Protein AF-A0AAD7GP78-F1 (afdb_monomer_lite)

Structure (mmCIF, N/CA/C/O backbone):
data_AF-A0AAD7GP78-F1
#
_entry.id   AF-A0AAD7GP78-F1
#
loop_
_atom_site.group_PDB
_atom_site.id
_atom_site.type_symbol
_atom_site.label_atom_id
_atom_site.label_alt_id
_atom_site.label_comp_id
_atom_site.label_asym_id
_atom_site.label_entity_id
_atom_site.label_seq_id
_atom_site.pdbx_PDB_ins_code
_atom_site.Cartn_x
_atom_site.Cartn_y
_atom_site.Cartn_z
_atom_site.occupancy
_atom_site.B_iso_or_equiv
_atom_site.auth_seq_id
_atom_site.auth_comp_id
_atom_site.auth_asym_id
_atom_site.auth_atom_id
_atom_site.pdbx_PDB_model_num
ATOM 1 N N . MET A 1 1 ? 11.294 -52.893 -7.289 1.00 46.97 1 MET A N 1
ATOM 2 C CA . MET A 1 1 ? 11.186 -54.173 -8.021 1.00 46.97 1 MET A CA 1
ATOM 3 C C . MET A 1 1 ? 12.214 -54.157 -9.146 1.00 46.97 1 MET A C 1
ATOM 5 O O . MET A 1 1 ? 12.415 -53.079 -9.697 1.00 46.97 1 MET A O 1
ATOM 9 N N . SER A 1 2 ? 12.898 -55.270 -9.440 1.00 43.28 2 SER A N 1
ATOM 10 C CA . SER A 1 2 ? 13.766 -55.370 -10.628 1.00 43.28 2 SER A CA 1
ATOM 11 C C . SER A 1 2 ? 12.908 -55.539 -11.888 1.00 43.28 2 SER A C 1
ATOM 13 O O . SER A 1 2 ? 11.761 -55.977 -11.803 1.00 43.28 2 SER A O 1
ATOM 15 N N . VAL A 1 3 ? 13.453 -55.175 -13.054 1.00 44.31 3 VAL A N 1
ATOM 16 C CA . VAL A 1 3 ? 12.802 -55.355 -14.370 1.00 44.31 3 VAL A CA 1
ATOM 17 C C . VAL A 1 3 ? 12.350 -56.810 -14.574 1.00 44.31 3 VAL A C 1
ATOM 19 O O . VAL A 1 3 ? 11.295 -57.043 -15.155 1.00 44.31 3 VAL A O 1
ATOM 22 N N . GLU A 1 4 ? 13.086 -57.762 -13.996 1.00 43.16 4 GLU A N 1
ATOM 23 C CA . GLU A 1 4 ? 12.809 -59.204 -14.040 1.00 43.16 4 GLU A CA 1
ATOM 24 C C . GLU A 1 4 ? 11.438 -59.582 -13.442 1.00 43.16 4 GLU A C 1
ATOM 26 O O . GLU A 1 4 ? 10.755 -60.457 -13.969 1.00 43.16 4 GLU A O 1
ATOM 31 N N . TYR A 1 5 ? 10.973 -58.877 -12.404 1.00 46.31 5 TYR A N 1
ATOM 32 C CA . TYR A 1 5 ? 9.680 -59.169 -11.766 1.00 46.31 5 TYR A CA 1
ATOM 33 C C . TYR A 1 5 ? 8.488 -58.634 -12.580 1.00 46.31 5 TYR A C 1
ATOM 35 O O . TYR A 1 5 ? 7.417 -59.233 -12.613 1.00 46.31 5 TYR A O 1
ATOM 43 N N . ILE A 1 6 ? 8.681 -57.511 -13.283 1.00 50.91 6 ILE A N 1
ATOM 44 C CA . ILE A 1 6 ? 7.678 -56.947 -14.202 1.00 50.91 6 ILE A CA 1
ATOM 45 C C . ILE A 1 6 ? 7.580 -57.814 -15.463 1.00 50.91 6 ILE A C 1
ATOM 47 O O . ILE A 1 6 ? 6.481 -58.013 -15.977 1.00 50.91 6 ILE A O 1
ATOM 51 N N . SER A 1 7 ? 8.703 -58.372 -15.935 1.00 46.66 7 SER A N 1
ATOM 52 C CA . SER A 1 7 ? 8.684 -59.324 -17.047 1.00 46.66 7 SER A CA 1
ATOM 53 C C . SER A 1 7 ? 7.956 -60.618 -16.702 1.00 46.66 7 SER A C 1
ATOM 55 O O . SER A 1 7 ? 7.185 -61.082 -17.531 1.00 46.66 7 SER A O 1
ATOM 57 N N . GLU A 1 8 ? 8.128 -61.173 -15.498 1.00 42.75 8 GLU A N 1
ATOM 58 C CA . GLU A 1 8 ? 7.378 -62.370 -15.085 1.00 42.75 8 GLU A CA 1
ATOM 59 C C . GLU A 1 8 ? 5.866 -62.111 -15.009 1.00 42.75 8 GLU A C 1
ATOM 61 O O . GLU A 1 8 ? 5.089 -62.959 -15.441 1.00 42.75 8 GLU A O 1
ATOM 66 N N . TRP A 1 9 ? 5.442 -60.931 -14.537 1.00 48.59 9 TRP A N 1
ATOM 67 C CA . TRP A 1 9 ? 4.023 -60.552 -14.495 1.00 48.59 9 TRP A CA 1
ATOM 68 C C . TRP A 1 9 ? 3.428 -60.322 -15.897 1.00 48.59 9 TRP A C 1
ATOM 70 O O . TRP A 1 9 ? 2.370 -60.859 -16.212 1.00 48.59 9 TRP A O 1
ATOM 80 N N . LEU A 1 10 ? 4.129 -59.592 -16.776 1.00 48.38 10 LEU A N 1
ATOM 81 C CA . LEU A 1 10 ? 3.681 -59.345 -18.156 1.00 48.38 10 LEU A CA 1
ATOM 82 C C . LEU A 1 10 ? 3.620 -60.628 -19.001 1.00 48.38 10 LEU A C 1
ATOM 84 O O . LEU A 1 10 ? 2.720 -60.765 -19.824 1.00 48.38 10 LEU A O 1
ATOM 88 N N . MET A 1 11 ? 4.547 -61.568 -18.786 1.00 44.19 11 MET A N 1
ATOM 89 C CA . MET A 1 11 ? 4.619 -62.837 -19.524 1.00 44.19 11 MET A CA 1
ATOM 90 C C . MET A 1 11 ? 3.499 -63.820 -19.155 1.00 44.19 11 MET A C 1
ATOM 92 O O . MET A 1 11 ? 3.244 -64.751 -19.918 1.00 44.19 11 MET A O 1
ATOM 96 N N . HIS A 1 12 ? 2.850 -63.642 -17.999 1.00 43.88 12 HIS A N 1
ATOM 97 C CA . HIS A 1 12 ? 1.829 -64.570 -17.511 1.00 43.88 12 HIS A CA 1
ATOM 98 C C . HIS A 1 12 ? 0.417 -64.275 -18.052 1.00 43.88 12 HIS A C 1
ATOM 100 O O . HIS A 1 12 ? -0.354 -65.219 -18.218 1.00 43.88 12 HIS A O 1
ATOM 106 N N . ASP A 1 13 ? 0.106 -63.011 -18.378 1.00 42.72 13 ASP A N 1
ATOM 107 C CA . ASP A 1 13 ? -1.254 -62.565 -18.744 1.00 42.72 13 ASP A CA 1
ATOM 108 C C . ASP A 1 13 ? -1.376 -61.916 -20.142 1.00 42.72 13 ASP A C 1
ATOM 110 O O . ASP A 1 13 ? -2.488 -61.734 -20.638 1.00 42.72 13 ASP A O 1
ATOM 114 N N . LEU A 1 14 ? -0.269 -61.581 -20.818 1.00 39.72 14 LEU A N 1
ATOM 115 C CA . LEU A 1 14 ? -0.272 -60.979 -22.158 1.00 39.72 14 LEU A CA 1
ATOM 116 C C . LEU A 1 14 ? 0.652 -61.788 -23.091 1.00 39.72 14 LEU A C 1
ATOM 118 O O . LEU A 1 14 ? 1.780 -62.112 -22.738 1.00 39.72 14 LEU A O 1
ATOM 122 N N . CYS A 1 15 ? 0.161 -62.151 -24.282 1.00 37.16 15 CYS A N 1
ATOM 123 C CA . CYS A 1 15 ? 0.873 -62.921 -25.322 1.00 37.16 15 CYS A CA 1
ATOM 124 C C . CYS A 1 15 ? 2.301 -62.382 -25.650 1.00 37.16 15 CYS A C 1
ATOM 126 O O . CYS A 1 15 ? 2.623 -61.247 -25.303 1.00 37.16 15 CYS A O 1
ATOM 128 N N . PRO A 1 16 ? 3.170 -63.151 -26.352 1.00 42.62 16 PRO A N 1
ATOM 129 C CA . PRO A 1 16 ? 4.626 -63.092 -26.211 1.00 42.62 16 PRO A CA 1
ATOM 130 C C . PRO A 1 16 ? 5.221 -61.850 -26.880 1.00 42.62 16 PRO A C 1
ATOM 132 O O . PRO A 1 16 ? 5.610 -61.872 -28.048 1.00 42.62 16 PRO A O 1
ATOM 135 N N . LEU A 1 17 ? 5.311 -60.754 -26.138 1.00 51.84 17 LEU A N 1
ATOM 136 C CA . LEU A 1 17 ? 6.094 -59.596 -26.540 1.00 51.84 17 LEU A CA 1
ATOM 137 C C . LEU A 1 17 ? 7.485 -59.688 -25.897 1.00 51.84 17 LEU A C 1
ATOM 139 O O . LEU A 1 17 ? 7.614 -59.942 -24.701 1.00 51.84 17 LEU A O 1
ATOM 143 N N . ASP A 1 18 ? 8.536 -59.487 -26.696 1.00 58.31 18 ASP A N 1
ATOM 144 C CA . ASP A 1 18 ? 9.927 -59.540 -26.235 1.00 58.31 18 ASP A CA 1
ATOM 145 C C . ASP A 1 18 ? 10.269 -58.327 -25.354 1.00 58.31 18 ASP A C 1
ATOM 147 O O . ASP A 1 18 ? 10.675 -57.261 -25.822 1.00 58.31 18 ASP A O 1
ATOM 151 N N . VAL A 1 19 ? 10.100 -58.503 -24.046 1.00 57.69 19 VAL A N 1
ATOM 152 C CA . VAL A 1 19 ? 10.358 -57.500 -23.003 1.00 57.69 19 VAL A CA 1
ATOM 153 C C . VAL A 1 19 ? 11.812 -57.013 -22.937 1.00 57.69 19 VAL A C 1
ATOM 155 O O . VAL A 1 19 ? 12.082 -56.030 -22.247 1.00 57.69 19 VAL A O 1
ATOM 158 N N . SER A 1 20 ? 12.750 -57.618 -23.680 1.00 59.41 20 SER A N 1
ATOM 159 C CA . SER A 1 20 ? 14.144 -57.152 -23.756 1.00 59.41 20 SER A CA 1
ATOM 160 C C . SER A 1 20 ? 14.297 -55.746 -24.365 1.00 59.41 20 SER A C 1
ATOM 162 O O . SER A 1 20 ? 15.366 -55.138 -24.278 1.00 59.41 20 SER A O 1
ATOM 164 N N . HIS A 1 21 ? 13.226 -55.195 -24.944 1.00 61.41 21 HIS A N 1
ATOM 165 C CA . HIS A 1 21 ? 13.180 -53.853 -25.529 1.00 61.41 21 HIS A CA 1
ATOM 166 C C . HIS A 1 21 ? 12.404 -52.814 -24.701 1.00 61.41 21 HIS A C 1
ATOM 168 O O . HIS A 1 21 ? 12.173 -51.698 -25.179 1.00 61.41 21 HIS A O 1
ATOM 174 N N . LEU A 1 22 ? 12.023 -53.153 -23.466 1.00 58.75 22 LEU A N 1
ATOM 175 C CA . LEU A 1 22 ? 11.352 -52.239 -22.546 1.00 58.75 22 LEU A CA 1
ATOM 176 C C . LEU A 1 22 ? 12.368 -51.376 -21.783 1.00 58.75 22 LEU A C 1
ATOM 178 O O . LEU A 1 22 ? 13.309 -51.888 -21.176 1.00 58.75 22 LEU A O 1
ATOM 182 N N . LYS A 1 23 ? 12.159 -50.059 -21.754 1.00 67.00 23 LYS A N 1
ATOM 183 C CA . LYS A 1 23 ? 13.017 -49.109 -21.039 1.00 67.00 23 LYS A CA 1
ATOM 184 C C . LYS A 1 23 ? 12.220 -48.265 -20.061 1.00 67.00 23 LYS A C 1
ATOM 186 O O . LYS A 1 23 ? 11.201 -47.677 -20.408 1.00 67.00 23 LYS A O 1
ATOM 191 N N . VAL A 1 24 ? 12.721 -48.149 -18.838 1.00 70.69 24 VAL A N 1
ATOM 192 C CA . VAL A 1 24 ? 12.160 -47.235 -17.839 1.00 70.69 24 VAL A CA 1
ATOM 193 C C . VAL A 1 24 ? 12.568 -45.808 -18.201 1.00 70.69 24 VAL A C 1
ATOM 195 O O . VAL A 1 24 ? 13.758 -45.502 -18.244 1.00 70.69 24 VAL A O 1
ATOM 198 N N . LEU A 1 25 ? 11.598 -44.936 -18.470 1.00 60.22 25 LEU A N 1
ATOM 199 C CA . LEU A 1 25 ? 11.866 -43.526 -18.771 1.00 60.22 25 LEU A CA 1
ATOM 200 C C . LEU A 1 25 ? 11.927 -42.667 -17.517 1.00 60.22 25 LEU A C 1
ATOM 202 O O . LEU A 1 25 ? 12.708 -41.721 -17.441 1.00 60.22 25 LEU A O 1
ATOM 206 N N . SER A 1 26 ? 11.063 -42.965 -16.553 1.00 55.22 26 SER A N 1
ATOM 207 C CA . SER A 1 26 ? 10.963 -42.214 -15.313 1.00 55.22 26 SER A CA 1
ATOM 208 C C . SER A 1 26 ? 10.337 -43.091 -14.237 1.00 55.22 26 SER A C 1
ATOM 210 O O . SER A 1 26 ? 9.455 -43.912 -14.508 1.00 55.22 26 SER A O 1
ATOM 212 N N . THR A 1 27 ? 10.810 -42.896 -13.013 1.00 52.62 27 THR A N 1
ATOM 213 C CA . THR A 1 27 ? 10.227 -43.484 -11.814 1.00 52.62 27 THR A CA 1
ATOM 214 C C . THR A 1 27 ? 10.106 -42.369 -10.791 1.00 52.62 27 THR A C 1
ATOM 216 O O . THR A 1 27 ? 11.104 -41.722 -10.469 1.00 52.62 27 THR A O 1
ATOM 219 N N . ASN A 1 28 ? 8.908 -42.140 -10.266 1.00 57.59 28 ASN A N 1
ATOM 220 C CA . ASN A 1 28 ? 8.722 -41.336 -9.062 1.00 57.59 28 ASN A CA 1
ATOM 221 C C . ASN A 1 28 ? 8.083 -42.190 -7.955 1.00 57.59 28 ASN A C 1
ATOM 223 O O . ASN A 1 28 ? 7.881 -43.392 -8.120 1.00 57.59 28 ASN A O 1
ATOM 227 N N . ALA A 1 29 ? 7.789 -41.579 -6.806 1.00 46.66 29 ALA A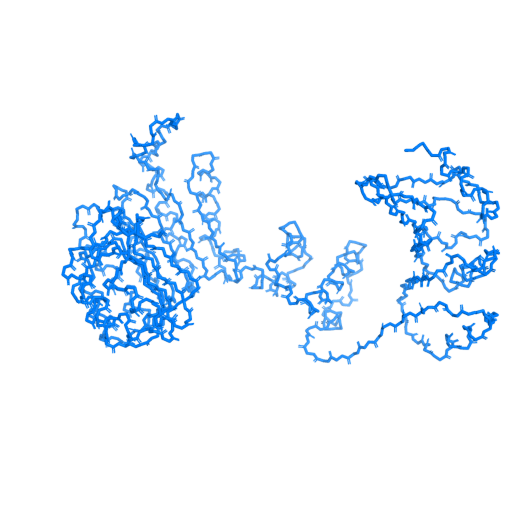 N 1
ATOM 228 C CA . ALA A 1 29 ? 7.262 -42.294 -5.644 1.00 46.66 29 ALA A CA 1
ATOM 229 C C . ALA A 1 29 ? 5.910 -43.003 -5.884 1.00 46.66 29 ALA A C 1
ATOM 231 O O . ALA A 1 29 ? 5.541 -43.862 -5.084 1.00 46.66 29 ALA A O 1
ATOM 232 N N . HIS A 1 30 ? 5.195 -42.668 -6.962 1.00 49.62 30 HIS A N 1
ATOM 233 C CA . HIS A 1 30 ? 3.818 -43.097 -7.205 1.00 49.62 30 HIS A CA 1
ATOM 234 C C . HIS A 1 30 ? 3.580 -43.695 -8.592 1.00 49.62 30 HIS A C 1
ATOM 236 O O . HIS A 1 30 ? 2.521 -44.269 -8.811 1.00 49.62 30 HIS A O 1
ATOM 242 N N . VAL A 1 31 ? 4.508 -43.550 -9.538 1.00 54.50 31 VAL A N 1
ATOM 243 C CA . VAL A 1 31 ? 4.305 -43.922 -10.940 1.00 54.50 31 VAL A CA 1
ATOM 244 C C . VAL A 1 31 ? 5.623 -44.357 -11.575 1.00 54.50 31 VAL A C 1
ATOM 246 O O . VAL A 1 31 ? 6.664 -43.721 -11.378 1.00 54.50 31 VAL A O 1
ATOM 249 N N . GLN A 1 32 ? 5.557 -45.403 -12.397 1.00 61.59 32 GLN A N 1
ATOM 250 C CA . GLN A 1 32 ? 6.628 -45.787 -13.310 1.00 61.59 32 GLN A CA 1
ATOM 251 C C . GLN A 1 32 ? 6.164 -45.649 -14.762 1.00 61.59 32 GLN A C 1
ATOM 253 O O . GLN A 1 32 ? 5.086 -46.126 -15.123 1.00 61.59 32 GLN A O 1
ATOM 258 N N . VAL A 1 33 ? 6.983 -44.989 -15.586 1.00 62.75 33 VAL A N 1
ATOM 259 C CA . VAL A 1 33 ? 6.746 -44.833 -17.026 1.00 62.75 33 VAL A CA 1
ATOM 260 C C . VAL A 1 33 ? 7.696 -45.747 -17.789 1.00 62.75 33 VAL A C 1
ATOM 262 O O . VAL A 1 33 ? 8.920 -45.618 -17.674 1.00 62.75 33 VAL A O 1
ATOM 265 N N . LEU A 1 34 ? 7.136 -46.667 -18.571 1.00 66.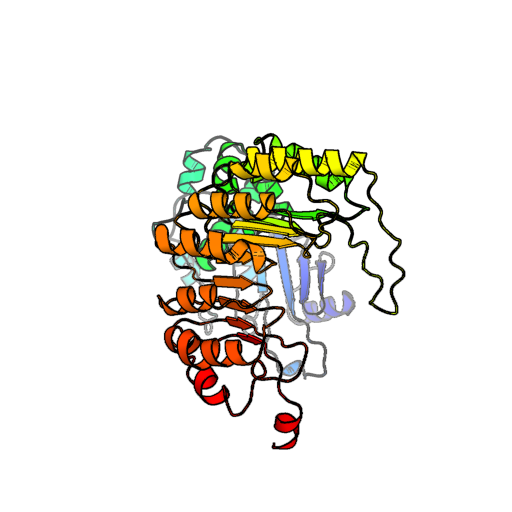56 34 LEU A N 1
ATOM 266 C CA . LEU A 1 34 ? 7.873 -47.644 -19.372 1.00 66.56 34 LEU A CA 1
ATOM 267 C C . LEU A 1 34 ? 7.652 -47.346 -20.854 1.00 66.56 34 LEU A C 1
ATOM 269 O O . LEU A 1 34 ? 6.515 -47.150 -21.267 1.00 66.56 34 LEU A O 1
ATOM 273 N N . ARG A 1 35 ? 8.721 -47.338 -21.649 1.00 69.31 35 ARG A N 1
ATOM 274 C CA . ARG A 1 35 ? 8.669 -47.174 -23.103 1.00 69.31 35 ARG A CA 1
ATOM 275 C C . ARG A 1 35 ? 9.155 -48.427 -23.798 1.00 69.31 35 ARG A C 1
ATOM 277 O O . ARG A 1 35 ? 10.210 -48.957 -23.455 1.00 69.31 35 ARG A O 1
ATOM 284 N N . TRP A 1 36 ? 8.430 -48.845 -24.822 1.00 69.00 36 TRP A N 1
ATOM 285 C CA . TRP A 1 36 ? 8.895 -49.871 -25.745 1.00 69.00 36 TRP A CA 1
ATOM 286 C C . TRP A 1 36 ? 9.703 -49.227 -26.880 1.00 69.00 36 TRP A C 1
ATOM 288 O O . TRP A 1 36 ? 9.167 -48.400 -27.615 1.00 69.00 36 TRP A O 1
ATOM 298 N N . GLU A 1 37 ? 10.994 -49.555 -27.017 1.00 52.41 37 GLU A N 1
ATOM 299 C CA . GLU A 1 37 ? 11.883 -48.882 -27.989 1.00 52.41 37 GLU A CA 1
ATOM 300 C C . GLU A 1 37 ? 12.008 -49.610 -29.343 1.00 52.41 37 GLU A C 1
ATOM 302 O O . GLU A 1 37 ? 12.454 -49.004 -30.318 1.00 52.41 37 GLU A O 1
ATOM 307 N N . LYS A 1 38 ? 11.626 -50.892 -29.443 1.00 60.66 38 LYS A N 1
ATOM 308 C CA . LYS A 1 38 ? 11.668 -51.656 -30.705 1.00 60.66 38 LYS A CA 1
ATOM 309 C C . LYS A 1 38 ? 10.486 -52.601 -30.860 1.00 60.66 38 LYS A C 1
ATOM 311 O O . LYS A 1 38 ? 10.354 -53.556 -30.100 1.00 60.66 38 LYS A O 1
ATOM 316 N N . PHE A 1 39 ? 9.676 -52.369 -31.885 1.00 56.97 39 PHE A N 1
ATOM 317 C CA . PHE A 1 39 ? 8.563 -53.246 -32.230 1.00 56.97 39 PHE A CA 1
ATOM 318 C C . PHE A 1 39 ? 8.958 -54.274 -33.298 1.00 56.97 39 PHE A C 1
ATOM 320 O O . PHE A 1 39 ? 9.925 -54.084 -34.041 1.00 56.97 39 PHE A O 1
ATOM 327 N N . ALA A 1 40 ? 8.191 -55.363 -33.390 1.00 52.44 40 ALA A N 1
ATOM 328 C CA . ALA A 1 40 ? 8.304 -56.324 -34.484 1.00 52.44 40 ALA A CA 1
ATOM 329 C C . ALA A 1 40 ? 8.159 -55.624 -35.858 1.00 52.44 40 ALA A C 1
ATOM 331 O O . ALA A 1 40 ? 7.531 -54.566 -35.935 1.00 52.44 40 ALA A O 1
ATOM 332 N N . PRO A 1 41 ? 8.673 -56.202 -36.964 1.00 49.97 41 PRO A N 1
ATOM 333 C CA . PRO A 1 41 ? 8.634 -55.576 -38.293 1.00 49.97 41 PRO A CA 1
ATOM 334 C C . PRO A 1 41 ? 7.240 -55.120 -38.753 1.00 49.97 41 PRO A C 1
ATOM 336 O O . PRO A 1 41 ? 7.131 -54.147 -39.489 1.00 49.97 41 PRO A O 1
ATOM 339 N N . ALA A 1 42 ? 6.180 -55.780 -38.276 1.00 45.12 42 ALA A N 1
ATOM 340 C CA . ALA A 1 42 ? 4.793 -55.421 -38.558 1.00 45.12 42 ALA A CA 1
ATOM 341 C C . ALA A 1 42 ? 4.331 -54.094 -37.917 1.00 45.12 42 ALA A C 1
ATOM 343 O O . ALA A 1 42 ? 3.297 -53.582 -38.309 1.00 45.12 42 ALA A O 1
ATOM 344 N N . LEU A 1 43 ? 5.077 -53.527 -36.961 1.00 48.94 43 LEU A N 1
ATOM 345 C CA . LEU A 1 43 ? 4.688 -52.371 -36.135 1.00 48.94 43 LEU A CA 1
ATOM 346 C C . LEU A 1 43 ? 5.657 -51.177 -36.273 1.00 48.94 43 LEU A C 1
ATOM 348 O O . LEU A 1 43 ? 5.672 -50.282 -35.432 1.00 48.94 43 LEU A O 1
ATOM 352 N N . GLN A 1 44 ? 6.470 -51.139 -37.337 1.00 54.25 44 GLN A N 1
ATOM 353 C CA . GLN A 1 44 ? 7.483 -50.089 -37.571 1.00 54.25 44 GLN A CA 1
ATOM 354 C C . GLN A 1 44 ? 6.915 -48.667 -37.744 1.00 54.25 44 GLN A C 1
ATOM 356 O O . GLN A 1 44 ? 7.673 -47.702 -37.786 1.00 54.25 44 GLN A O 1
ATOM 361 N N . THR A 1 45 ? 5.597 -48.527 -37.850 1.00 47.34 45 THR A N 1
ATOM 362 C CA . THR A 1 45 ? 4.870 -47.255 -37.964 1.00 47.34 45 THR A CA 1
ATOM 363 C C . THR A 1 45 ? 4.488 -46.641 -36.611 1.00 47.34 45 THR A C 1
ATOM 365 O O . THR A 1 45 ? 3.978 -45.521 -36.583 1.00 47.34 45 THR A O 1
ATOM 368 N N . ILE A 1 46 ? 4.728 -47.345 -35.499 1.00 50.31 46 ILE A N 1
ATOM 369 C CA . ILE A 1 46 ? 4.502 -46.850 -34.136 1.00 50.31 46 ILE A CA 1
ATOM 370 C C . ILE A 1 46 ? 5.811 -46.248 -33.618 1.00 50.31 46 ILE A C 1
ATOM 372 O O . ILE A 1 46 ? 6.802 -46.953 -33.439 1.00 50.31 46 ILE A O 1
ATOM 376 N N . GLU A 1 47 ? 5.821 -44.936 -33.374 1.00 49.09 47 GLU A N 1
ATOM 377 C CA . GLU A 1 47 ? 7.040 -44.220 -32.970 1.00 49.09 47 GLU A CA 1
ATOM 378 C C . GLU A 1 47 ? 7.397 -44.438 -31.492 1.00 49.09 47 GLU A C 1
ATOM 380 O O . GLU A 1 47 ? 8.574 -44.448 -31.132 1.00 49.09 47 GLU A O 1
ATOM 385 N N . ALA A 1 48 ? 6.389 -44.615 -30.632 1.00 54.28 48 ALA A N 1
ATOM 386 C CA . ALA A 1 48 ? 6.561 -44.937 -29.220 1.00 54.28 48 ALA A CA 1
ATOM 387 C C . ALA A 1 48 ? 5.269 -45.513 -28.622 1.00 54.28 48 ALA A C 1
ATOM 389 O O . ALA A 1 48 ? 4.164 -45.114 -28.998 1.00 54.28 48 ALA A O 1
ATOM 390 N N . LEU A 1 49 ? 5.434 -46.409 -27.648 1.00 55.41 49 LEU A N 1
ATOM 391 C CA . LEU A 1 49 ? 4.368 -46.918 -26.791 1.00 55.41 49 LEU A CA 1
ATOM 392 C C . LEU A 1 49 ? 4.798 -46.705 -25.342 1.00 55.41 49 LEU A C 1
ATOM 394 O O . LEU A 1 49 ? 5.778 -47.314 -24.903 1.00 55.41 49 LEU A O 1
ATOM 398 N N . ASP A 1 50 ? 4.089 -45.823 -24.639 1.00 61.16 50 ASP A N 1
ATOM 399 C CA . ASP A 1 50 ? 4.374 -45.493 -23.244 1.00 61.16 50 ASP A CA 1
ATOM 400 C C . ASP A 1 50 ? 3.289 -46.097 -22.335 1.00 61.16 50 ASP A C 1
ATOM 402 O O . ASP A 1 50 ? 2.091 -45.888 -22.550 1.00 61.16 50 ASP A O 1
ATOM 406 N N . PHE A 1 51 ? 3.722 -46.830 -21.308 1.00 59.00 51 PHE A N 1
ATOM 407 C CA . PHE A 1 51 ? 2.881 -47.395 -20.255 1.00 59.00 51 PHE A CA 1
ATOM 408 C C . PHE A 1 51 ? 3.089 -46.627 -18.956 1.00 59.00 51 PHE A C 1
ATOM 410 O O . PHE A 1 51 ? 4.228 -46.357 -18.567 1.00 59.00 51 PHE A O 1
ATOM 417 N N . VAL A 1 52 ? 1.996 -46.322 -18.259 1.00 54.91 52 VAL A N 1
ATOM 418 C CA . VAL A 1 52 ? 2.017 -45.636 -16.963 1.00 54.91 52 VAL A CA 1
ATOM 419 C C . VAL A 1 52 ? 1.434 -46.566 -15.903 1.00 54.91 52 VAL A C 1
ATOM 421 O O . VAL A 1 52 ? 0.250 -46.889 -15.958 1.00 54.91 52 VAL A O 1
ATOM 424 N N . ILE A 1 53 ? 2.260 -46.997 -14.945 1.00 56.31 53 ILE A N 1
ATOM 425 C CA . ILE A 1 53 ? 1.863 -47.942 -13.889 1.00 56.31 53 ILE A CA 1
ATOM 426 C C . ILE A 1 53 ? 1.880 -47.226 -12.526 1.00 56.31 53 ILE A C 1
ATOM 428 O O . ILE A 1 53 ? 2.956 -46.795 -12.099 1.00 56.31 53 ILE A O 1
ATOM 432 N N . PRO A 1 54 ? 0.734 -47.081 -11.830 1.00 43.66 54 PRO A N 1
ATOM 433 C CA . PRO A 1 54 ? 0.684 -46.506 -10.484 1.00 43.66 54 PRO A CA 1
ATOM 434 C C . PRO A 1 54 ? 1.249 -47.454 -9.410 1.00 43.66 54 PRO A C 1
ATOM 436 O O . PRO A 1 54 ? 1.069 -48.667 -9.489 1.00 43.66 54 PRO A O 1
ATOM 439 N N . TRP A 1 55 ? 1.862 -46.903 -8.357 1.00 53.78 55 TRP A N 1
ATOM 440 C CA . TRP A 1 55 ? 2.337 -47.633 -7.175 1.00 53.78 55 TRP A CA 1
ATOM 441 C C . TRP A 1 55 ? 1.771 -47.055 -5.868 1.00 53.78 55 TRP A C 1
ATOM 443 O O . TRP A 1 55 ? 1.718 -45.838 -5.683 1.00 53.78 55 TRP A O 1
ATOM 453 N N . ALA A 1 56 ? 1.414 -47.938 -4.925 1.00 37.38 56 ALA A N 1
ATOM 454 C CA . ALA A 1 56 ? 1.047 -47.595 -3.552 1.00 37.38 56 ALA A CA 1
ATOM 455 C C . ALA A 1 56 ? 2.080 -48.151 -2.551 1.00 37.38 56 ALA A C 1
ATOM 457 O O . ALA A 1 56 ? 2.341 -49.353 -2.498 1.00 37.38 56 ALA A O 1
ATOM 458 N N . ARG A 1 57 ? 2.656 -47.271 -1.721 1.00 34.09 57 ARG A N 1
ATOM 459 C CA . ARG A 1 57 ? 3.396 -47.639 -0.504 1.00 34.09 57 ARG A CA 1
ATOM 460 C C . ARG A 1 57 ? 2.427 -47.630 0.673 1.00 34.09 57 ARG A C 1
ATOM 462 O O . ARG A 1 57 ? 2.015 -46.552 1.084 1.00 34.09 57 ARG A O 1
ATOM 469 N N . THR A 1 58 ? 2.099 -48.813 1.185 1.00 33.09 58 THR A N 1
ATOM 470 C CA . THR A 1 58 ? 1.591 -49.190 2.531 1.00 33.09 58 THR A CA 1
ATOM 471 C C . THR A 1 58 ? 0.669 -50.397 2.356 1.00 33.09 58 THR A C 1
ATOM 473 O O . THR A 1 58 ? 0.068 -50.539 1.299 1.00 33.09 58 THR A O 1
ATOM 476 N N . GLY A 1 59 ? 0.647 -51.314 3.331 1.00 35.59 59 GLY A N 1
ATOM 477 C CA . GLY A 1 59 ? 0.062 -52.662 3.244 1.00 35.59 59 GLY A CA 1
ATOM 478 C C . GLY A 1 59 ? -1.444 -52.728 2.963 1.00 35.59 59 GLY A C 1
ATOM 479 O O . GLY A 1 59 ? -2.218 -53.118 3.830 1.00 35.59 59 GLY A O 1
ATOM 480 N N . ILE A 1 60 ? -1.830 -52.388 1.738 1.00 35.47 60 ILE A N 1
ATOM 481 C CA . ILE A 1 60 ? -3.141 -52.606 1.137 1.00 35.47 60 ILE A CA 1
ATOM 482 C C . ILE A 1 60 ? -3.046 -53.883 0.297 1.00 35.47 60 ILE A C 1
ATOM 484 O O . ILE A 1 60 ? -2.116 -54.049 -0.494 1.00 35.47 60 ILE A O 1
ATOM 488 N N . ASP A 1 61 ? -4.005 -54.785 0.483 1.00 38.03 61 ASP A N 1
ATOM 489 C CA . ASP A 1 61 ? -4.155 -56.003 -0.307 1.00 38.03 61 ASP A CA 1
ATOM 490 C C . ASP A 1 61 ? -4.457 -55.650 -1.776 1.00 38.03 61 ASP A C 1
ATOM 492 O O . ASP A 1 61 ? -5.543 -55.174 -2.123 1.00 38.03 61 ASP A O 1
ATOM 496 N N . LEU A 1 62 ? -3.462 -55.862 -2.641 1.00 38.00 62 LEU A N 1
ATOM 497 C CA . LEU A 1 62 ? -3.505 -55.541 -4.070 1.00 38.00 62 LEU A CA 1
ATOM 498 C C . LEU A 1 62 ? -4.488 -56.416 -4.862 1.00 38.00 62 LEU A C 1
ATOM 500 O O . LEU A 1 62 ? -4.778 -56.090 -6.008 1.00 38.00 62 LEU A O 1
ATOM 504 N N . SER A 1 63 ? -5.059 -57.468 -4.265 1.00 37.94 63 SER A N 1
ATOM 505 C CA . SER A 1 63 ? -6.151 -58.233 -4.883 1.00 37.94 63 SER A CA 1
ATOM 506 C C . SER A 1 63 ? -7.463 -57.435 -5.015 1.00 37.94 63 SER A C 1
ATOM 508 O O . SER A 1 63 ? -8.388 -57.879 -5.694 1.00 37.94 63 SER A O 1
ATOM 510 N N . SER A 1 64 ? -7.542 -56.242 -4.405 1.00 38.28 64 SER A N 1
ATOM 511 C CA . SER A 1 64 ? -8.755 -55.412 -4.335 1.00 38.28 64 SER A CA 1
ATOM 512 C C . SER A 1 64 ? -8.772 -54.160 -5.235 1.00 38.28 64 SER A C 1
ATOM 514 O O . SER A 1 64 ? -9.788 -53.464 -5.276 1.00 38.28 64 SER A O 1
ATOM 516 N N . LEU A 1 65 ? -7.706 -53.871 -5.995 1.00 37.72 65 LEU A N 1
ATOM 517 C CA . LEU A 1 65 ? -7.665 -52.747 -6.947 1.00 37.72 65 LEU A CA 1
ATOM 518 C C . LEU A 1 65 ? -7.806 -53.250 -8.396 1.00 37.72 65 LEU A C 1
ATOM 520 O O . LEU A 1 65 ? -6.969 -54.033 -8.842 1.00 37.72 65 LEU A O 1
ATOM 524 N N . PRO A 1 66 ? -8.819 -52.814 -9.171 1.00 39.75 66 PRO A N 1
ATOM 525 C CA . PRO A 1 66 ? -9.006 -53.309 -10.528 1.00 39.75 66 PRO A CA 1
ATOM 526 C C . PRO A 1 66 ? -8.095 -52.576 -11.529 1.00 39.75 66 PRO A C 1
ATOM 528 O O . PRO A 1 66 ? -8.215 -51.370 -11.728 1.00 39.75 66 PRO A O 1
ATOM 531 N N . ASN A 1 67 ? -7.207 -53.347 -12.159 1.00 45.78 67 ASN A N 1
ATOM 532 C CA . ASN A 1 67 ? -6.512 -53.161 -13.443 1.00 45.78 67 ASN A CA 1
ATOM 533 C C . ASN A 1 67 ? -6.824 -51.860 -14.225 1.00 45.78 67 ASN A C 1
ATOM 535 O O . ASN A 1 67 ? -7.803 -51.782 -14.971 1.00 45.78 67 ASN A O 1
ATOM 539 N N . LEU A 1 68 ? -5.941 -50.860 -14.117 1.00 42.75 68 LEU A N 1
ATOM 540 C CA . LEU A 1 68 ? -5.932 -49.664 -14.966 1.00 42.75 68 LEU A CA 1
ATOM 541 C C . LEU A 1 68 ? -4.657 -49.671 -15.822 1.00 42.75 68 LEU A C 1
ATOM 543 O O . LEU A 1 68 ? -3.559 -49.506 -15.294 1.00 42.75 68 LEU A O 1
ATOM 547 N N . LEU A 1 69 ? -4.799 -49.856 -17.135 1.00 46.75 69 LEU A N 1
ATOM 548 C CA . LEU A 1 69 ? -3.699 -49.759 -18.094 1.00 46.75 69 LEU A CA 1
ATOM 549 C C . LEU A 1 69 ? -3.925 -48.523 -18.967 1.00 46.75 69 LEU A C 1
ATOM 551 O O . LEU A 1 69 ? -4.845 -48.505 -19.780 1.00 46.75 69 LEU A O 1
ATOM 555 N N . LEU A 1 70 ? -3.097 -47.490 -18.796 1.00 48.19 70 LEU A N 1
ATOM 556 C CA . LEU A 1 70 ? -3.132 -46.308 -19.654 1.00 48.19 70 LEU A CA 1
ATOM 557 C C . LEU A 1 70 ? -2.078 -46.471 -20.750 1.00 48.19 70 LEU A C 1
ATOM 559 O O . LEU A 1 70 ? -0.882 -46.534 -20.460 1.00 48.19 70 LEU A O 1
ATOM 563 N N . VAL A 1 71 ? -2.533 -46.574 -21.997 1.00 54.25 71 VAL A N 1
ATOM 564 C CA . VAL A 1 71 ? -1.676 -46.778 -23.168 1.00 54.25 71 VAL A CA 1
ATOM 565 C C . VAL A 1 71 ? -1.675 -45.500 -23.990 1.00 54.25 71 VAL A C 1
ATOM 567 O O . VAL A 1 71 ? -2.701 -45.139 -24.558 1.00 54.25 71 VAL A O 1
ATOM 570 N N . ARG A 1 72 ? -0.530 -44.813 -24.073 1.00 56.97 72 ARG A N 1
ATOM 571 C CA . ARG A 1 72 ? -0.373 -43.660 -24.970 1.00 56.97 72 ARG A CA 1
ATOM 572 C C . ARG A 1 72 ? 0.344 -44.103 -26.240 1.00 56.97 72 ARG A C 1
ATOM 574 O O . ARG A 1 72 ? 1.486 -44.557 -26.180 1.00 56.97 72 ARG A O 1
ATOM 581 N N . MET A 1 73 ? -0.321 -43.938 -27.381 1.00 61.84 73 MET A N 1
ATOM 582 C CA . MET A 1 73 ? 0.232 -44.220 -28.709 1.00 61.84 73 MET A CA 1
ATOM 583 C C . MET A 1 73 ? 0.401 -42.915 -29.485 1.00 61.84 73 MET A C 1
ATOM 585 O O . MET A 1 73 ? -0.483 -42.064 -29.450 1.00 61.84 73 MET A O 1
ATOM 589 N N . SER A 1 74 ? 1.529 -42.764 -30.180 1.00 57.34 74 SER A N 1
ATOM 590 C CA . SER A 1 74 ? 1.741 -41.700 -31.167 1.00 57.34 74 SER A CA 1
ATOM 591 C C . SER A 1 74 ? 1.894 -42.346 -32.535 1.00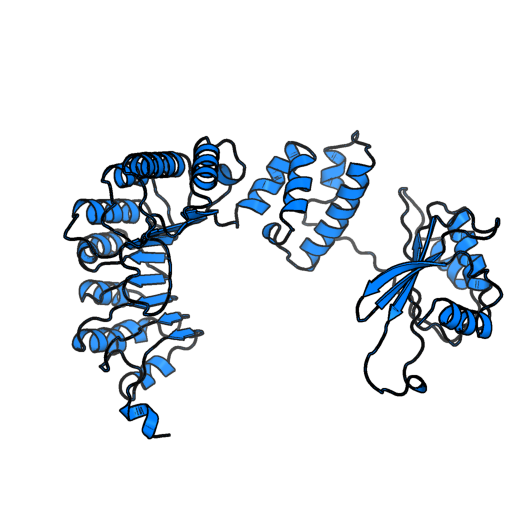 57.34 74 SER A C 1
ATOM 593 O O . SER A 1 74 ? 2.812 -43.142 -32.747 1.00 57.34 74 SER A O 1
ATOM 595 N N . VAL A 1 75 ? 0.972 -42.035 -33.445 1.00 64.56 75 VAL A N 1
ATOM 596 C CA . VAL A 1 75 ? 0.891 -42.669 -34.760 1.00 64.56 75 VAL A CA 1
ATOM 597 C C . VAL A 1 75 ? 0.841 -41.591 -35.833 1.00 64.56 75 VAL A C 1
ATOM 599 O O . VAL A 1 75 ? -0.084 -40.785 -35.859 1.00 64.56 75 VAL A O 1
ATOM 602 N N . THR A 1 76 ? 1.834 -41.578 -36.721 1.00 55.59 76 THR A N 1
ATOM 603 C CA . THR A 1 76 ? 2.055 -40.490 -37.691 1.00 55.59 76 THR A CA 1
ATOM 604 C C . THR A 1 76 ? 1.532 -40.791 -39.098 1.00 55.59 76 THR A C 1
ATOM 606 O O . THR A 1 76 ? 1.667 -39.969 -40.003 1.00 55.59 76 THR A O 1
ATOM 609 N N . SER A 1 77 ? 0.905 -41.954 -39.309 1.00 67.69 77 SER A N 1
ATOM 610 C CA . SER A 1 77 ? 0.319 -42.346 -40.597 1.00 67.69 77 SER A CA 1
ATOM 611 C C . SER A 1 77 ? -0.962 -43.163 -40.433 1.00 67.69 77 SER A C 1
ATOM 613 O O . SER A 1 77 ? -1.148 -43.863 -39.441 1.00 67.69 77 SER A O 1
ATOM 615 N N . GLU A 1 78 ? -1.838 -43.113 -41.436 1.00 65.38 78 GLU A N 1
ATOM 616 C CA . GLU A 1 78 ? -3.087 -43.886 -41.470 1.00 65.38 78 GLU A CA 1
ATOM 617 C C . GLU A 1 78 ? -2.840 -45.402 -41.487 1.00 65.38 78 GLU A C 1
ATOM 619 O O . GLU A 1 78 ? -3.486 -46.145 -40.753 1.00 65.38 78 GLU A O 1
ATOM 624 N N . ALA A 1 79 ? -1.830 -45.860 -42.233 1.00 69.75 79 ALA A N 1
ATOM 625 C CA . ALA A 1 79 ? -1.404 -47.259 -42.204 1.00 69.75 79 ALA A CA 1
ATOM 626 C C . ALA A 1 79 ? -0.935 -47.676 -40.800 1.00 69.75 79 ALA A C 1
ATOM 628 O O . ALA A 1 79 ? -1.258 -48.769 -40.336 1.00 69.75 79 ALA A O 1
ATOM 629 N N . GLY A 1 80 ? -0.222 -46.792 -40.091 1.00 71.75 80 GLY A N 1
ATOM 630 C CA . GLY A 1 80 ? 0.151 -47.022 -38.697 1.00 71.75 80 GLY A CA 1
ATOM 631 C C . GLY A 1 80 ? -1.045 -47.087 -37.759 1.00 71.75 80 GLY A C 1
ATOM 632 O O . GLY A 1 80 ? -1.029 -47.869 -36.814 1.00 71.75 80 GLY A O 1
ATOM 633 N N . TRP A 1 81 ? -2.097 -46.316 -38.040 1.00 74.62 81 TRP A N 1
ATOM 634 C CA . TRP A 1 81 ? -3.313 -46.314 -37.233 1.00 74.62 81 TRP A CA 1
ATOM 635 C C . TRP A 1 81 ? -4.060 -47.636 -37.367 1.00 74.62 81 TRP A C 1
ATOM 637 O O . TRP A 1 81 ? -4.387 -48.257 -36.359 1.00 74.62 81 TRP A O 1
ATOM 647 N N . GLN A 1 82 ? -4.244 -48.115 -38.599 1.00 73.62 82 GLN A N 1
ATOM 648 C CA . GLN A 1 82 ? -4.886 -49.406 -38.829 1.00 73.62 82 GLN A CA 1
ATOM 649 C C . GLN A 1 82 ? -4.078 -50.552 -38.213 1.00 73.62 82 GLN A C 1
ATOM 651 O O . GLN A 1 82 ? -4.632 -51.407 -37.536 1.00 73.62 82 GLN A O 1
ATOM 656 N N . THR A 1 83 ? -2.752 -50.505 -38.348 1.00 69.75 83 THR A N 1
ATOM 657 C CA . THR A 1 83 ? -1.854 -51.489 -37.728 1.00 69.75 83 THR A CA 1
ATOM 658 C C . THR A 1 83 ? -1.964 -51.476 -36.196 1.00 69.75 83 THR A C 1
ATOM 660 O O . THR A 1 83 ? -1.956 -52.531 -35.565 1.00 69.75 83 THR A O 1
ATOM 663 N N . ALA A 1 84 ? -2.078 -50.295 -35.579 1.00 66.25 84 ALA A N 1
ATOM 664 C CA . ALA A 1 84 ? -2.272 -50.159 -34.137 1.00 66.25 84 ALA A CA 1
ATOM 665 C C . ALA A 1 84 ? -3.620 -50.739 -33.681 1.00 66.25 84 ALA A C 1
ATOM 667 O O . ALA A 1 84 ? -3.663 -51.445 -32.675 1.00 66.25 84 ALA A O 1
ATOM 668 N N . LEU A 1 85 ? -4.698 -50.490 -34.430 1.00 71.12 85 LEU A N 1
ATOM 669 C CA . LEU A 1 85 ? -6.014 -51.076 -34.162 1.00 71.12 85 LEU A CA 1
ATOM 670 C C . LEU A 1 85 ? -5.998 -52.602 -34.303 1.00 71.12 85 LEU A C 1
ATOM 672 O O . LEU A 1 85 ? -6.491 -53.299 -33.416 1.00 71.12 85 LEU A O 1
ATOM 676 N N . ASP A 1 86 ? -5.376 -53.124 -35.360 1.00 68.38 86 ASP A N 1
ATOM 677 C CA . ASP A 1 86 ? -5.244 -54.563 -35.584 1.00 68.38 86 ASP A CA 1
ATOM 678 C C . ASP A 1 86 ? -4.427 -55.211 -34.450 1.00 68.38 86 ASP A C 1
ATOM 680 O O . ASP A 1 86 ? -4.832 -56.232 -33.894 1.00 68.38 86 ASP A O 1
ATOM 684 N N . ALA A 1 87 ? -3.332 -54.579 -34.013 1.00 63.59 87 ALA A N 1
ATOM 685 C CA . ALA A 1 87 ? -2.530 -55.046 -32.881 1.00 63.59 87 ALA A CA 1
ATOM 686 C C . ALA A 1 87 ? -3.320 -55.048 -31.564 1.00 63.59 87 ALA A C 1
ATOM 688 O O . ALA A 1 87 ? -3.299 -56.045 -30.841 1.00 63.59 87 ALA A O 1
ATOM 689 N N . LEU A 1 88 ? -4.068 -53.978 -31.273 1.00 64.69 88 LEU A N 1
ATOM 690 C CA . LEU A 1 88 ? -4.950 -53.907 -30.104 1.00 64.69 88 LEU A CA 1
ATOM 691 C C . LEU A 1 88 ? -6.042 -54.987 -30.147 1.00 64.69 88 LEU A C 1
ATOM 693 O O . LEU A 1 88 ? -6.364 -55.563 -29.110 1.00 64.69 88 LEU A O 1
ATOM 697 N N . SER A 1 89 ? -6.558 -55.318 -31.335 1.00 60.44 89 SER A N 1
ATOM 698 C CA . SER A 1 89 ? -7.559 -56.379 -31.516 1.00 60.44 89 SER A CA 1
ATOM 699 C C . SER A 1 89 ? -7.013 -57.791 -31.255 1.00 60.44 89 SER A C 1
ATOM 701 O O . SER A 1 89 ? -7.769 -58.683 -30.873 1.00 60.44 89 SER A O 1
ATOM 703 N N . THR A 1 90 ? -5.698 -57.997 -31.410 1.00 53.38 90 THR A N 1
ATOM 704 C CA . THR A 1 90 ? -5.029 -59.284 -31.142 1.00 53.38 90 THR A CA 1
ATOM 705 C C . THR A 1 90 ? -4.647 -59.507 -29.676 1.00 53.38 90 THR A C 1
ATOM 707 O O . THR A 1 90 ? -4.257 -60.619 -29.316 1.00 53.38 90 THR A O 1
ATOM 710 N N . ILE A 1 91 ? -4.785 -58.494 -28.811 1.00 58.94 91 ILE A N 1
ATOM 711 C CA . ILE A 1 91 ? -4.598 -58.644 -27.361 1.00 58.94 91 ILE A CA 1
ATOM 712 C C . ILE A 1 91 ? -5.795 -59.440 -26.813 1.00 58.94 91 ILE A C 1
ATOM 714 O O . ILE A 1 91 ? -6.862 -58.901 -26.526 1.00 58.94 91 ILE A O 1
ATOM 718 N N . ALA A 1 92 ? -5.641 -60.762 -26.746 1.00 36.38 92 ALA A N 1
ATOM 719 C CA . ALA A 1 92 ? -6.696 -61.687 -26.355 1.00 36.38 92 ALA A CA 1
ATOM 720 C C . ALA A 1 92 ? -7.065 -61.557 -24.859 1.00 36.38 92 ALA A C 1
ATOM 722 O O . ALA A 1 92 ? -6.198 -61.643 -23.997 1.00 36.38 92 ALA A O 1
ATOM 723 N N . ALA A 1 93 ? -8.379 -61.435 -24.608 1.00 43.66 93 ALA A N 1
ATOM 724 C CA . ALA A 1 93 ? -9.131 -61.316 -23.341 1.00 43.66 93 ALA A CA 1
ATOM 725 C C . ALA A 1 93 ? -9.388 -59.869 -22.826 1.00 43.66 93 ALA A C 1
ATOM 727 O O . ALA A 1 93 ? -8.693 -59.372 -21.942 1.00 43.66 93 ALA A O 1
ATOM 728 N N . PRO A 1 94 ? -10.469 -59.200 -23.297 1.00 45.19 94 PRO A N 1
ATOM 729 C CA . PRO A 1 94 ? -10.819 -57.810 -22.955 1.00 45.19 94 PRO A CA 1
ATOM 730 C C . PRO A 1 94 ? -11.333 -57.582 -21.525 1.00 45.19 94 PRO A C 1
ATOM 732 O O . PRO A 1 94 ? -11.715 -56.467 -21.183 1.00 45.19 94 PRO A O 1
ATOM 735 N N . THR A 1 95 ? -11.402 -58.604 -20.670 1.00 42.62 95 THR A N 1
ATOM 736 C CA . THR A 1 95 ? -12.072 -58.489 -19.362 1.00 42.62 95 THR A CA 1
ATOM 737 C C . THR A 1 95 ? -11.336 -57.593 -18.361 1.00 42.62 95 THR A C 1
ATOM 739 O O . THR A 1 95 ? -11.906 -57.236 -17.332 1.00 42.62 95 THR A O 1
ATOM 742 N N . SER A 1 96 ? -10.097 -57.199 -18.663 1.00 42.44 96 SER A N 1
ATOM 743 C CA . SER A 1 96 ? -9.210 -56.490 -17.732 1.00 42.44 96 SER A CA 1
ATOM 744 C C . SER A 1 96 ? -8.987 -55.010 -18.067 1.00 42.44 96 SER A C 1
ATOM 746 O O . SER A 1 96 ? -8.381 -54.307 -17.264 1.00 42.44 96 SER A O 1
ATOM 748 N N . ILE A 1 97 ? -9.459 -54.514 -19.219 1.00 48.03 97 ILE A N 1
ATOM 749 C CA . ILE A 1 97 ? -9.204 -53.137 -19.678 1.00 48.03 97 ILE A CA 1
ATOM 750 C C . ILE A 1 97 ? -10.494 -52.321 -19.562 1.00 48.03 97 ILE A C 1
ATOM 752 O O . ILE A 1 97 ? -11.405 -52.471 -20.371 1.00 48.03 97 ILE A O 1
ATOM 756 N N . ARG A 1 98 ? -10.586 -51.442 -18.553 1.00 45.25 98 ARG A N 1
ATOM 757 C CA . ARG A 1 98 ? -11.775 -50.586 -18.356 1.00 45.25 98 ARG A CA 1
ATOM 758 C C . ARG A 1 98 ? -11.723 -49.232 -19.067 1.00 45.25 98 ARG A C 1
ATOM 760 O O . ARG A 1 98 ? -12.783 -48.665 -19.312 1.00 45.25 98 ARG A O 1
ATOM 767 N N . ARG A 1 99 ? -10.539 -48.696 -19.389 1.00 42.91 99 ARG A N 1
ATOM 768 C CA . ARG A 1 99 ? -10.407 -47.394 -20.068 1.00 42.91 99 ARG A CA 1
ATOM 769 C C . ARG A 1 99 ? -9.205 -47.397 -21.006 1.00 42.91 99 ARG A C 1
ATOM 771 O O . ARG A 1 99 ? -8.088 -47.640 -20.563 1.00 42.91 99 ARG A O 1
ATOM 778 N N . LEU A 1 100 ? -9.449 -47.117 -22.282 1.00 47.16 100 LEU A N 1
ATOM 779 C CA . LEU A 1 100 ? -8.435 -46.969 -23.323 1.00 47.16 100 LEU A CA 1
ATOM 780 C C . LEU A 1 100 ? -8.550 -45.547 -23.872 1.00 47.16 100 LEU A C 1
ATOM 782 O O . LEU A 1 100 ? -9.614 -45.162 -24.347 1.00 47.16 100 LEU A O 1
ATOM 786 N N . VAL A 1 101 ? -7.475 -44.768 -23.783 1.00 47.16 101 VAL A N 1
ATOM 787 C CA . VAL A 1 101 ? -7.434 -43.396 -24.303 1.00 47.16 101 VAL A CA 1
ATOM 788 C C . VAL A 1 101 ? -6.405 -43.364 -25.416 1.00 47.16 101 VAL A C 1
ATOM 790 O O . VAL A 1 101 ? -5.216 -43.528 -25.156 1.00 47.16 101 VAL A O 1
ATOM 793 N N . ILE A 1 102 ? -6.857 -43.183 -26.655 1.00 48.44 102 ILE A N 1
ATOM 794 C CA . ILE A 1 102 ? -5.971 -43.140 -27.816 1.00 48.44 102 ILE A CA 1
ATOM 795 C C . ILE A 1 102 ? -5.913 -41.710 -28.341 1.00 48.44 102 ILE A C 1
ATOM 797 O O . ILE A 1 102 ? -6.941 -41.113 -28.639 1.00 48.44 102 ILE A O 1
ATOM 801 N N . TYR A 1 103 ? -4.703 -41.175 -28.484 1.00 42.75 103 TYR A N 1
ATOM 802 C CA . TYR A 1 103 ? -4.477 -39.866 -29.088 1.00 42.75 103 TYR A CA 1
ATOM 803 C C . TYR A 1 103 ? -4.043 -40.044 -30.541 1.00 42.75 103 TYR A C 1
ATOM 805 O O . TYR A 1 103 ? -3.149 -40.837 -30.836 1.00 42.75 103 TYR A O 1
ATOM 813 N N . ARG A 1 104 ? -4.652 -39.281 -31.451 1.00 44.22 104 ARG A N 1
ATOM 814 C CA . ARG A 1 104 ? -4.268 -39.234 -32.864 1.00 44.22 104 ARG A CA 1
ATOM 815 C C . ARG A 1 104 ? -3.884 -37.802 -33.215 1.00 44.22 104 ARG A C 1
ATOM 817 O O . ARG A 1 104 ? -4.723 -36.915 -33.129 1.00 44.22 104 ARG A O 1
ATOM 824 N N . SER A 1 105 ? -2.639 -37.573 -33.623 1.00 40.53 105 SER A N 1
ATOM 825 C CA . SER A 1 105 ? -2.218 -36.292 -34.195 1.00 40.53 105 SER A CA 1
ATOM 826 C C . SER A 1 105 ? -2.128 -36.430 -35.716 1.00 40.53 105 SER A C 1
ATOM 828 O O . SER A 1 105 ? -1.366 -37.242 -36.238 1.00 40.53 105 SER A O 1
ATOM 830 N N . PHE A 1 106 ? -2.936 -35.665 -36.453 1.00 40.66 106 PHE A N 1
ATOM 831 C CA . PHE A 1 106 ? -2.834 -35.580 -37.911 1.00 40.66 106 PHE A CA 1
ATOM 832 C C . PHE A 1 106 ? -2.977 -34.129 -38.371 1.00 40.66 106 PHE A C 1
ATOM 834 O O . PHE A 1 106 ? -3.890 -33.424 -37.953 1.00 40.66 106 PHE A O 1
ATOM 841 N N . ILE A 1 107 ? -2.080 -33.696 -39.259 1.00 39.69 107 ILE A N 1
ATOM 842 C CA . ILE A 1 107 ? -2.154 -32.404 -39.944 1.00 39.69 107 ILE A CA 1
ATOM 843 C C . ILE A 1 107 ? -2.738 -32.673 -41.337 1.00 39.69 107 ILE A C 1
ATOM 845 O O . ILE A 1 107 ? -2.025 -33.123 -42.231 1.00 39.69 107 ILE A O 1
ATOM 849 N N . GLY A 1 108 ? -4.037 -32.423 -41.527 1.00 32.16 108 GLY A N 1
ATOM 850 C CA . GLY A 1 108 ? -4.692 -32.507 -42.839 1.00 32.16 108 GLY A CA 1
ATOM 851 C C . GLY A 1 108 ? -6.217 -32.636 -42.768 1.00 32.16 108 GLY A C 1
ATOM 852 O O . GLY A 1 108 ? -6.736 -33.391 -41.957 1.00 32.16 108 GLY A O 1
ATOM 853 N N . ARG A 1 109 ? -6.926 -31.874 -43.616 1.00 34.03 109 ARG A N 1
ATOM 854 C CA . ARG A 1 109 ? -8.398 -31.766 -43.670 1.00 34.03 109 ARG A CA 1
ATOM 855 C C . ARG A 1 109 ? -9.091 -33.061 -44.133 1.00 34.03 109 ARG A C 1
ATOM 857 O O . ARG A 1 109 ? -8.625 -33.703 -45.070 1.00 34.03 109 ARG A O 1
ATOM 864 N N . VAL A 1 110 ? -10.316 -33.231 -43.614 1.00 32.53 110 VAL A N 1
ATOM 865 C CA . VAL A 1 110 ? -11.435 -34.114 -44.029 1.00 32.53 110 VAL A CA 1
ATOM 866 C C . VAL A 1 110 ? -11.522 -35.451 -43.264 1.00 32.53 110 VAL A C 1
ATOM 868 O O . VAL A 1 110 ? -10.496 -36.033 -42.938 1.00 32.53 110 VAL A O 1
ATOM 871 N N . TRP A 1 111 ? -12.771 -35.906 -43.043 1.00 35.41 111 TRP A N 1
ATOM 872 C CA . TRP A 1 111 ? -13.250 -37.249 -42.638 1.00 35.41 111 TRP A CA 1
ATOM 873 C C . TRP A 1 111 ? -13.721 -37.435 -41.175 1.00 35.41 111 TRP A C 1
ATOM 875 O O . TRP A 1 111 ? -13.085 -38.143 -40.403 1.00 35.41 111 TRP A O 1
ATOM 885 N N . CYS A 1 112 ? -14.898 -36.893 -40.819 1.00 30.67 112 CYS A N 1
ATOM 886 C CA . CYS A 1 112 ? -15.635 -37.321 -39.610 1.00 30.67 112 CYS A CA 1
ATOM 887 C C . CYS A 1 112 ? -16.564 -38.534 -39.847 1.00 30.67 112 CYS A C 1
ATOM 889 O O . CYS A 1 112 ? -16.837 -39.270 -38.911 1.00 30.67 112 CYS A O 1
ATOM 891 N N . GLU A 1 113 ? -17.021 -38.811 -41.074 1.00 31.52 113 GLU A N 1
ATOM 892 C CA . GLU A 1 113 ? -18.082 -39.820 -41.299 1.00 31.52 113 GLU A CA 1
ATOM 893 C C . GLU A 1 113 ? -17.593 -41.282 -41.393 1.00 31.52 113 GLU A C 1
ATOM 895 O O . GLU A 1 113 ? -18.390 -42.209 -41.268 1.00 31.52 113 GLU A O 1
ATOM 900 N N . GLN A 1 114 ? -16.293 -41.534 -41.589 1.00 36.94 114 GLN A N 1
ATOM 901 C CA . GLN A 1 114 ? -15.769 -42.905 -41.736 1.00 36.94 114 GLN A CA 1
ATOM 902 C C . GLN A 1 114 ? -15.432 -43.591 -40.405 1.00 36.94 114 GLN A C 1
ATOM 904 O O . GLN A 1 114 ? -15.424 -44.822 -40.345 1.00 36.94 114 GLN A O 1
ATOM 909 N N . LEU A 1 115 ? -15.181 -42.824 -39.340 1.00 39.38 115 LEU A N 1
ATOM 910 C CA . LEU A 1 115 ? -14.676 -43.349 -38.068 1.00 39.38 115 LEU A CA 1
ATOM 911 C C . LEU A 1 115 ? -15.739 -44.173 -37.319 1.00 39.38 115 LEU A C 1
ATOM 913 O O . LEU A 1 115 ? -15.447 -45.271 -36.843 1.00 39.38 115 LEU A O 1
ATOM 917 N N . ASP A 1 116 ? -16.988 -43.702 -37.317 1.00 39.69 116 ASP A N 1
ATOM 918 C CA . ASP A 1 116 ? -18.114 -44.391 -36.674 1.00 39.69 116 ASP A CA 1
ATOM 919 C C . ASP A 1 116 ? -18.404 -45.755 -37.323 1.00 39.69 116 ASP A C 1
ATOM 921 O O . ASP A 1 116 ? -18.743 -46.726 -36.644 1.00 39.69 116 ASP A O 1
ATOM 925 N N . SER A 1 117 ? -18.195 -45.866 -38.640 1.00 42.09 117 SER A N 1
ATOM 926 C CA . SER A 1 117 ? -18.408 -47.114 -39.386 1.00 42.09 117 SER A CA 1
ATOM 927 C C . SER A 1 117 ? -17.348 -48.187 -39.111 1.00 42.09 117 SER A C 1
ATOM 929 O O . SER A 1 117 ? -17.648 -49.377 -39.180 1.00 42.09 117 SER A O 1
ATOM 931 N N . GLN A 1 118 ? -16.119 -47.788 -38.766 1.00 45.56 118 GLN A N 1
ATOM 932 C CA . GLN A 1 118 ? -15.024 -48.720 -38.478 1.00 45.56 118 GLN A CA 1
ATOM 933 C C . GLN A 1 118 ? -15.052 -49.219 -37.028 1.00 45.56 118 GLN A C 1
ATOM 935 O O . GLN A 1 118 ? -14.709 -50.373 -36.771 1.00 45.56 118 GLN A O 1
ATOM 940 N N . LEU A 1 119 ? -15.527 -48.394 -36.089 1.00 44.16 119 LEU A N 1
ATOM 941 C CA . LEU A 1 119 ? -15.711 -48.782 -34.686 1.00 44.16 119 LEU A CA 1
ATOM 942 C C . LEU A 1 119 ? -16.889 -49.753 -34.490 1.00 44.16 119 LEU A C 1
ATOM 944 O O . LEU A 1 119 ? -16.846 -50.593 -33.592 1.00 44.16 119 LEU A O 1
ATOM 948 N N . ALA A 1 120 ? -17.896 -49.709 -35.369 1.00 46.59 120 ALA A N 1
ATOM 949 C CA . ALA A 1 120 ? -19.037 -50.630 -35.361 1.00 46.59 120 ALA A CA 1
ATOM 950 C C . ALA A 1 120 ? -18.677 -52.100 -35.681 1.00 46.59 120 ALA A C 1
ATOM 952 O O . ALA A 1 120 ? -19.492 -52.993 -35.452 1.00 46.59 120 ALA A O 1
ATOM 953 N N . CYS A 1 121 ? -17.471 -52.369 -36.194 1.00 38.97 121 CYS A N 1
ATOM 954 C CA . CYS A 1 121 ? -17.006 -53.714 -36.553 1.00 38.97 121 CYS A CA 1
ATOM 955 C C . CYS A 1 121 ? -16.318 -54.471 -35.399 1.00 38.97 121 CYS A C 1
ATOM 957 O O . CYS A 1 121 ? -15.936 -55.629 -35.577 1.00 38.97 121 CYS A O 1
ATOM 959 N N . LEU A 1 122 ? -16.146 -53.851 -34.224 1.00 40.41 122 LEU A N 1
ATOM 960 C CA . LEU A 1 122 ? -15.582 -54.518 -33.047 1.00 40.41 122 LEU A CA 1
ATOM 961 C C . LEU A 1 122 ? -16.636 -55.434 -32.384 1.00 40.41 122 LEU A C 1
ATOM 963 O O . LEU A 1 122 ? -17.795 -55.032 -32.259 1.00 40.41 122 LEU A O 1
ATOM 967 N N . PRO A 1 123 ? -16.283 -56.661 -31.945 1.00 36.25 123 PRO A N 1
ATOM 968 C CA . PRO A 1 123 ? -17.247 -57.581 -31.344 1.00 36.25 123 PRO A CA 1
ATOM 969 C C . PRO A 1 123 ? -17.898 -56.977 -30.093 1.00 36.25 123 PRO A C 1
ATOM 971 O O . PRO A 1 123 ? -17.206 -56.476 -29.207 1.00 36.25 123 PRO A O 1
ATOM 974 N N . ALA A 1 124 ? -19.227 -57.059 -30.004 1.00 37.09 124 ALA A N 1
ATOM 975 C CA . ALA A 1 124 ? -20.007 -56.567 -28.873 1.00 37.09 124 ALA A CA 1
ATOM 976 C C . ALA A 1 124 ? -19.644 -57.301 -27.565 1.00 37.09 124 ALA A C 1
ATOM 978 O O . ALA A 1 124 ? -20.157 -58.382 -27.277 1.00 37.09 124 ALA A O 1
ATOM 979 N N . CYS A 1 125 ? -18.782 -56.685 -26.758 1.00 28.44 125 CYS A N 1
ATOM 980 C CA . CYS A 1 125 ? -18.516 -57.035 -25.364 1.00 28.44 125 CYS A CA 1
ATOM 981 C C . CYS A 1 125 ? -18.922 -55.848 -24.475 1.00 28.44 125 CYS A C 1
ATOM 983 O O . CYS A 1 125 ? -18.795 -54.694 -24.878 1.00 28.44 125 CYS A O 1
ATOM 985 N N . THR A 1 126 ? -19.440 -56.125 -23.276 1.00 36.09 126 THR A N 1
ATOM 986 C CA . THR A 1 126 ? -19.918 -55.138 -22.286 1.00 36.09 126 THR A CA 1
ATOM 987 C C . THR A 1 126 ? -18.958 -53.947 -22.137 1.00 36.09 126 THR A C 1
ATOM 989 O O . THR A 1 126 ? -17.792 -54.135 -21.799 1.00 36.09 126 THR A O 1
ATOM 992 N N . ALA A 1 127 ? -19.465 -52.747 -22.435 1.00 30.23 127 ALA A N 1
ATOM 993 C CA . ALA A 1 127 ? -18.715 -51.602 -22.957 1.00 30.23 127 ALA A CA 1
ATOM 994 C C . ALA A 1 127 ? -17.657 -50.969 -22.019 1.00 30.23 127 ALA A C 1
ATOM 996 O O . ALA A 1 127 ? -17.975 -50.661 -20.868 1.00 30.23 127 ALA A O 1
ATOM 997 N N . PRO A 1 128 ? -16.445 -50.654 -22.522 1.00 33.41 128 PRO A N 1
ATOM 998 C CA . PRO A 1 128 ? -15.608 -49.575 -21.998 1.00 33.41 128 PRO A CA 1
ATOM 999 C C . PRO A 1 128 ? -16.068 -48.207 -22.539 1.00 33.41 128 PRO A C 1
ATOM 1001 O O . PRO A 1 128 ? -16.458 -48.086 -23.700 1.00 33.41 128 PRO A O 1
ATOM 1004 N N . THR A 1 129 ? -16.017 -47.163 -21.705 1.00 31.16 129 THR A N 1
ATOM 1005 C CA . THR A 1 129 ? -16.346 -45.784 -22.102 1.00 31.16 129 THR A CA 1
ATOM 1006 C C . THR A 1 129 ? -15.224 -45.214 -22.973 1.00 31.16 129 THR A C 1
ATOM 1008 O O . THR A 1 129 ? -14.095 -45.057 -22.502 1.00 31.16 129 THR A O 1
ATOM 1011 N N . VAL A 1 130 ? -15.527 -44.911 -24.236 1.00 34.66 130 VAL A N 1
ATOM 1012 C CA . VAL A 1 130 ? -14.644 -44.171 -25.150 1.00 34.66 130 VAL A CA 1
ATOM 1013 C C . VAL A 1 130 ? -15.147 -42.729 -25.185 1.00 34.66 130 VAL A C 1
ATOM 1015 O O . VAL A 1 130 ? -16.239 -42.477 -25.684 1.00 34.66 130 VAL A O 1
ATOM 1018 N N . GLU A 1 131 ? -14.391 -41.796 -24.610 1.00 30.34 131 GLU A N 1
ATOM 1019 C CA . GLU A 1 131 ? -14.692 -40.359 -24.670 1.00 30.34 131 GLU A CA 1
ATOM 1020 C C . GLU A 1 131 ? -13.876 -39.724 -25.802 1.00 30.34 131 GLU A C 1
ATOM 1022 O O . GLU A 1 131 ? -12.650 -39.838 -25.834 1.00 30.34 131 GLU A O 1
ATOM 1027 N N . LEU A 1 132 ? -14.576 -39.082 -26.738 1.00 30.73 132 LEU A N 1
ATOM 1028 C CA . LEU A 1 132 ? -14.033 -38.243 -27.805 1.00 30.73 132 LEU A CA 1
ATOM 1029 C C . LEU A 1 132 ? -14.634 -36.851 -27.612 1.00 30.73 132 LEU A C 1
ATOM 1031 O O . LEU A 1 132 ? -15.854 -36.710 -27.635 1.00 30.73 132 LEU A O 1
ATOM 1035 N N . GLU A 1 133 ? -13.796 -35.844 -27.400 1.00 27.27 133 GLU A N 1
ATOM 1036 C CA . GLU A 1 133 ? -14.234 -34.473 -27.129 1.00 27.27 133 GLU A CA 1
ATOM 1037 C C . GLU A 1 133 ? -13.802 -33.569 -28.293 1.00 27.27 133 GLU A C 1
ATOM 1039 O O . GLU A 1 133 ? -12.625 -33.525 -28.653 1.00 27.27 133 GLU A O 1
ATOM 1044 N N . MET A 1 134 ? -14.763 -32.894 -28.928 1.00 26.64 134 MET A N 1
ATOM 1045 C CA . MET A 1 134 ? -14.530 -31.857 -29.937 1.00 26.64 134 MET A CA 1
ATOM 1046 C C . MET A 1 134 ? -15.586 -30.771 -29.755 1.00 26.64 134 MET A C 1
ATOM 1048 O O . MET A 1 134 ? -16.767 -31.088 -29.840 1.00 26.64 134 MET A O 1
ATOM 1052 N N . ASP A 1 135 ? -15.186 -29.510 -29.568 1.00 25.61 135 ASP A N 1
ATOM 1053 C CA . ASP A 1 135 ? -16.120 -28.384 -29.651 1.00 25.61 135 ASP A CA 1
ATOM 1054 C C . ASP A 1 135 ? -15.457 -27.054 -30.042 1.00 25.61 135 ASP A C 1
ATOM 1056 O O . ASP A 1 135 ? -14.264 -26.832 -29.846 1.00 25.61 135 ASP A O 1
ATOM 1060 N N . THR A 1 136 ? -16.267 -26.173 -30.646 1.00 31.30 136 THR A N 1
ATOM 1061 C CA . THR A 1 136 ? -15.864 -24.924 -31.326 1.00 31.30 136 THR A CA 1
ATOM 1062 C C . THR A 1 136 ? -16.695 -23.748 -30.799 1.00 31.30 136 THR A C 1
ATOM 1064 O O . THR A 1 136 ? -17.882 -23.728 -31.103 1.00 31.30 136 THR A O 1
ATOM 1067 N N . ILE A 1 137 ? -16.132 -22.740 -30.101 1.00 23.86 137 ILE A N 1
ATOM 1068 C CA . ILE A 1 137 ? -16.777 -21.412 -29.900 1.00 23.86 137 ILE A CA 1
ATOM 1069 C C . ILE A 1 137 ? -15.756 -20.250 -29.834 1.00 23.86 137 ILE A C 1
ATOM 1071 O O . ILE A 1 137 ? -14.695 -20.330 -29.227 1.00 23.86 137 ILE A O 1
ATOM 1075 N N . SER A 1 138 ? -16.166 -19.159 -30.489 1.00 30.66 138 SER A N 1
ATOM 1076 C CA . SER A 1 138 ? -15.565 -17.841 -30.743 1.00 30.66 138 SER A CA 1
ATOM 1077 C C . SER A 1 138 ? -15.238 -16.994 -29.497 1.00 30.66 138 SER A C 1
ATOM 1079 O O . SER A 1 138 ? -16.123 -16.761 -28.673 1.00 30.66 138 SER A O 1
ATOM 1081 N N . GLY A 1 139 ? -14.042 -16.387 -29.456 1.00 30.33 139 GLY A N 1
ATOM 1082 C CA . GLY A 1 139 ? -13.774 -15.216 -28.600 1.00 30.33 139 GLY A CA 1
ATOM 1083 C C . GLY A 1 139 ? -12.319 -14.941 -28.199 1.00 30.33 139 GLY A C 1
ATOM 1084 O O . GLY A 1 139 ? -12.036 -13.857 -27.696 1.00 30.33 139 GLY A O 1
ATOM 1085 N N . ALA A 1 140 ? -11.394 -15.872 -28.428 1.00 34.78 140 ALA A N 1
ATOM 1086 C CA . ALA A 1 140 ? -9.962 -15.693 -28.183 1.00 34.78 140 ALA A CA 1
ATOM 1087 C C . ALA A 1 140 ? -9.198 -15.651 -29.514 1.00 34.78 140 ALA A C 1
ATOM 1089 O O . ALA A 1 140 ? -9.684 -16.204 -30.499 1.00 34.78 140 ALA A O 1
ATOM 1090 N N . LEU A 1 141 ? -8.018 -15.013 -29.535 1.00 35.34 141 LEU A N 1
ATOM 1091 C CA . LEU A 1 141 ? -7.036 -15.166 -30.618 1.00 35.34 141 LEU A CA 1
ATOM 1092 C C . LEU A 1 141 ? -6.888 -16.663 -30.902 1.00 35.34 141 LEU A C 1
ATOM 1094 O O . LEU A 1 141 ? -6.377 -17.411 -30.070 1.00 35.34 141 LEU A O 1
ATOM 1098 N N . THR A 1 142 ? -7.410 -17.101 -32.037 1.00 43.03 142 THR A N 1
ATOM 1099 C CA . THR A 1 142 ? -7.392 -18.505 -32.419 1.00 43.03 142 THR A CA 1
ATOM 1100 C C . THR A 1 142 ? -6.010 -18.858 -32.956 1.00 43.03 142 THR A C 1
ATOM 1102 O O . THR A 1 142 ? -5.282 -18.012 -33.479 1.00 43.03 142 THR A O 1
ATOM 1105 N N . VAL A 1 143 ? -5.652 -20.141 -32.912 1.00 41.72 143 VAL A N 1
ATOM 1106 C CA . VAL A 1 143 ? -4.480 -20.669 -33.633 1.00 41.72 143 VAL A CA 1
ATOM 1107 C C . VAL A 1 143 ? -4.549 -20.316 -35.135 1.00 41.72 143 VAL A C 1
ATOM 1109 O O . VAL A 1 143 ? -3.521 -20.150 -35.791 1.00 41.72 143 VAL A O 1
ATOM 1112 N N . GLY A 1 144 ? -5.761 -20.114 -35.675 1.00 43.56 144 GLY A N 1
ATOM 1113 C CA . GLY A 1 144 ? -6.000 -19.581 -37.020 1.00 43.56 144 GLY A CA 1
ATOM 1114 C C . GLY A 1 144 ? -5.461 -18.161 -37.220 1.00 43.56 144 GLY A C 1
ATOM 1115 O O . GLY A 1 144 ? -4.728 -17.928 -38.177 1.00 43.56 144 GLY A O 1
ATOM 1116 N N . ASP A 1 145 ? -5.716 -17.251 -36.278 1.00 43.47 145 ASP A N 1
ATOM 1117 C CA . ASP A 1 145 ? -5.237 -15.861 -36.336 1.00 43.47 145 ASP A CA 1
ATOM 1118 C C . ASP A 1 145 ? -3.699 -15.774 -36.281 1.00 43.47 145 ASP A C 1
ATOM 1120 O O . ASP A 1 145 ? -3.079 -14.911 -36.910 1.00 43.47 145 ASP A O 1
ATOM 1124 N N . LEU A 1 146 ? -3.060 -16.701 -35.558 1.00 42.75 146 LEU A N 1
ATOM 1125 C CA . LEU A 1 146 ? -1.602 -16.833 -35.518 1.00 42.75 146 LEU A CA 1
ATOM 1126 C C . LEU A 1 146 ? -1.045 -17.446 -36.815 1.00 42.75 146 LEU A C 1
ATOM 1128 O O . LEU A 1 146 ? -0.023 -16.977 -37.315 1.00 42.75 146 LEU A O 1
ATOM 1132 N N . ASN A 1 147 ? -1.713 -18.439 -37.406 1.00 40.34 147 ASN A N 1
ATOM 1133 C CA . ASN A 1 147 ? -1.280 -19.049 -38.669 1.00 40.34 147 ASN A CA 1
ATOM 1134 C C . ASN A 1 147 ? -1.412 -18.104 -39.874 1.00 40.34 147 ASN A C 1
ATOM 1136 O O . ASN A 1 147 ? -0.520 -18.090 -40.727 1.00 40.34 147 ASN A O 1
ATOM 1140 N N . ASP A 1 148 ? -2.447 -17.262 -39.911 1.00 44.22 148 ASP A N 1
ATOM 1141 C CA . ASP A 1 148 ? -2.618 -16.239 -40.951 1.00 44.22 148 ASP A CA 1
ATOM 1142 C C . ASP A 1 148 ? -1.515 -15.166 -40.893 1.00 44.22 148 ASP A C 1
ATOM 1144 O O . ASP A 1 148 ? -1.122 -14.600 -41.917 1.00 44.22 148 ASP A O 1
ATOM 1148 N N . CYS A 1 149 ? -0.937 -14.934 -39.710 1.00 40.97 149 CYS A N 1
ATOM 1149 C CA . CYS A 1 149 ? 0.192 -14.023 -39.531 1.00 40.97 149 CYS A CA 1
ATOM 1150 C C . CYS A 1 149 ? 1.553 -14.633 -39.923 1.00 40.97 149 CYS A C 1
ATOM 1152 O O . CYS A 1 149 ? 2.495 -13.879 -40.187 1.00 40.97 149 CYS A O 1
ATOM 1154 N N . PHE A 1 150 ? 1.695 -15.968 -39.962 1.00 49.72 150 PHE A N 1
ATOM 1155 C CA . PHE A 1 150 ? 3.003 -16.636 -40.098 1.00 49.72 150 PHE A CA 1
ATOM 1156 C C . PHE A 1 150 ? 3.036 -17.860 -41.050 1.00 49.72 150 PHE A C 1
ATOM 1158 O O . PHE A 1 150 ? 3.550 -18.915 -40.672 1.00 49.72 150 PHE A O 1
ATOM 1165 N N . PRO A 1 151 ? 2.628 -17.741 -42.329 1.00 42.69 151 PRO A N 1
ATOM 1166 C CA . PRO A 1 151 ? 2.479 -18.885 -43.245 1.00 42.69 151 PRO A CA 1
ATOM 1167 C C . PRO A 1 151 ? 3.787 -19.573 -43.704 1.00 42.69 151 PRO A C 1
ATOM 1169 O O . PRO A 1 151 ? 3.741 -20.549 -44.454 1.00 42.69 151 PRO A O 1
ATOM 1172 N N . HIS A 1 152 ? 4.973 -19.089 -43.307 1.00 43.50 152 HIS A N 1
ATOM 1173 C CA . HIS A 1 152 ? 6.261 -19.536 -43.873 1.00 43.50 152 HIS A CA 1
ATOM 1174 C C . HIS A 1 152 ? 7.332 -19.969 -42.854 1.00 43.50 152 HIS A C 1
ATOM 1176 O O . HIS A 1 152 ? 8.484 -20.181 -43.234 1.00 43.50 152 HIS A O 1
ATOM 1182 N N . MET A 1 153 ? 7.003 -20.133 -41.570 1.00 42.25 153 MET A N 1
ATOM 1183 C CA . MET A 1 153 ? 7.995 -20.486 -40.541 1.00 42.25 153 MET A CA 1
ATOM 1184 C C . MET A 1 153 ? 7.942 -21.970 -40.134 1.00 42.25 153 MET A C 1
ATOM 1186 O O . MET A 1 153 ? 7.446 -22.324 -39.071 1.00 42.25 153 MET A O 1
ATOM 1190 N N . ALA A 1 154 ? 8.517 -22.857 -40.952 1.00 39.78 154 ALA A N 1
ATOM 1191 C CA . ALA A 1 154 ? 8.674 -24.277 -40.618 1.00 39.78 154 ALA A CA 1
ATOM 1192 C C . ALA A 1 154 ? 10.038 -24.549 -39.949 1.00 39.78 154 ALA A C 1
ATOM 1194 O O . ALA A 1 154 ? 11.042 -24.776 -40.624 1.00 39.78 154 ALA A O 1
ATOM 1195 N N . SER A 1 155 ? 10.098 -24.555 -38.612 1.00 43.78 155 SER A N 1
ATOM 1196 C CA . SER A 1 155 ? 11.236 -25.138 -37.880 1.00 43.78 155 SER A CA 1
ATOM 1197 C C . SER A 1 155 ? 10.755 -26.130 -36.817 1.00 43.78 155 SER A C 1
ATOM 1199 O O . SER A 1 155 ? 9.737 -25.912 -36.166 1.00 43.78 155 SER A O 1
ATOM 1201 N N . ARG A 1 156 ? 11.497 -27.228 -36.609 1.00 42.38 156 ARG A N 1
ATOM 1202 C CA . ARG A 1 156 ? 11.174 -28.282 -35.620 1.00 42.38 156 ARG A CA 1
ATOM 1203 C C . ARG A 1 156 ? 11.039 -27.767 -34.180 1.00 42.38 156 ARG A C 1
ATOM 1205 O O . ARG A 1 156 ? 10.315 -28.362 -33.389 1.00 42.38 156 ARG A O 1
ATOM 1212 N N . ASN A 1 157 ? 11.720 -26.673 -33.840 1.00 43.72 157 ASN A N 1
ATOM 1213 C CA . ASN A 1 157 ? 11.589 -26.038 -32.527 1.00 43.72 157 ASN A CA 1
ATOM 1214 C C . ASN A 1 157 ? 10.301 -25.215 -32.421 1.00 43.72 157 ASN A C 1
ATOM 1216 O O . ASN A 1 157 ? 9.719 -25.159 -31.346 1.00 43.72 157 ASN A O 1
ATOM 1220 N N . LEU A 1 158 ? 9.833 -24.640 -33.533 1.00 46.53 158 LEU A N 1
ATOM 1221 C CA . LEU A 1 158 ? 8.552 -23.945 -33.601 1.00 46.53 158 LEU A CA 1
ATOM 1222 C C . LEU A 1 158 ? 7.388 -24.910 -33.427 1.00 46.53 158 LEU A C 1
ATOM 1224 O O . LEU A 1 158 ? 6.519 -24.582 -32.655 1.00 46.53 158 LEU A O 1
ATOM 1228 N N . LEU A 1 159 ? 7.404 -26.110 -34.015 1.00 48.59 159 LEU A N 1
ATOM 1229 C CA . LEU A 1 159 ? 6.335 -27.099 -33.788 1.00 48.59 159 LEU A CA 1
ATOM 1230 C C . LEU A 1 159 ? 6.222 -27.516 -32.317 1.00 48.59 159 LEU A C 1
ATOM 1232 O O . LEU A 1 159 ? 5.129 -27.577 -31.788 1.00 48.59 159 LEU A O 1
ATOM 1236 N N . ARG A 1 160 ? 7.344 -27.699 -31.607 1.00 53.53 160 ARG A N 1
ATOM 1237 C CA . ARG A 1 160 ? 7.312 -27.971 -30.156 1.00 53.53 160 ARG A CA 1
ATOM 1238 C C . ARG A 1 160 ? 6.839 -26.782 -29.328 1.00 53.53 160 ARG A C 1
ATOM 1240 O O . ARG A 1 160 ? 6.305 -26.982 -28.243 1.00 53.53 160 ARG A O 1
ATOM 1247 N N . ILE A 1 161 ? 7.110 -25.565 -29.794 1.00 52.22 161 ILE A N 1
ATOM 1248 C CA . ILE A 1 161 ? 6.646 -24.341 -29.146 1.00 52.22 161 ILE A CA 1
ATOM 1249 C C . ILE A 1 161 ? 5.170 -24.124 -29.460 1.00 52.22 161 ILE A C 1
ATOM 1251 O O . ILE A 1 161 ? 4.455 -23.828 -28.531 1.00 52.22 161 ILE A O 1
ATOM 1255 N N . VAL A 1 162 ? 4.715 -24.333 -30.694 1.00 53.84 162 VAL A N 1
ATOM 1256 C CA . VAL A 1 162 ? 3.318 -24.247 -31.137 1.00 53.84 162 VAL A CA 1
ATOM 1257 C C . VAL A 1 162 ? 2.496 -25.322 -30.449 1.00 53.84 162 VAL A C 1
ATOM 1259 O O . VAL A 1 162 ? 1.550 -24.962 -29.786 1.00 53.84 162 VAL A O 1
ATOM 1262 N N . ASP A 1 163 ? 2.924 -26.586 -30.413 1.00 55.97 163 ASP A N 1
ATOM 1263 C CA . ASP A 1 163 ? 2.234 -27.622 -29.633 1.00 55.97 163 ASP A CA 1
ATOM 1264 C C . ASP A 1 163 ? 2.167 -27.248 -28.146 1.00 55.97 163 ASP A C 1
ATOM 1266 O O . ASP A 1 163 ? 1.148 -27.441 -27.494 1.00 55.97 163 ASP A O 1
ATOM 1270 N N . ARG A 1 164 ? 3.244 -26.695 -27.571 1.00 57.69 164 ARG A N 1
ATOM 1271 C CA . ARG A 1 164 ? 3.220 -26.222 -26.178 1.00 57.69 164 ARG A CA 1
ATOM 1272 C C . ARG A 1 164 ? 2.358 -24.981 -25.989 1.00 57.69 164 ARG A C 1
ATOM 1274 O O . ARG A 1 164 ? 1.810 -24.831 -24.913 1.00 57.69 164 ARG A O 1
ATOM 1281 N N . VAL A 1 165 ? 2.290 -24.100 -26.978 1.00 55.16 165 VAL A N 1
ATOM 1282 C CA . VAL A 1 165 ? 1.564 -22.830 -26.958 1.00 55.16 165 VAL A CA 1
ATOM 1283 C C . VAL A 1 165 ? 0.083 -23.064 -27.200 1.00 55.16 165 VAL A C 1
ATOM 1285 O O . VAL A 1 165 ? -0.704 -22.439 -26.516 1.00 55.16 165 VAL A O 1
ATOM 1288 N N . ASP A 1 166 ? -0.291 -23.988 -28.076 1.00 55.38 166 ASP A N 1
ATOM 1289 C CA . ASP A 1 166 ? -1.666 -24.372 -28.390 1.00 55.38 166 ASP A CA 1
ATOM 1290 C C . ASP A 1 166 ? -2.270 -25.147 -27.219 1.00 55.38 166 ASP A C 1
ATOM 1292 O O . ASP A 1 166 ? -3.284 -24.713 -26.681 1.00 55.38 166 ASP A O 1
ATOM 1296 N N . ASN A 1 167 ? -1.577 -26.180 -26.709 1.00 57.44 167 ASN A N 1
ATOM 1297 C CA . ASN A 1 167 ? -1.987 -26.852 -25.466 1.00 57.44 167 ASN A CA 1
ATOM 1298 C C . ASN A 1 167 ? -2.058 -25.859 -24.292 1.00 57.44 167 ASN A C 1
ATOM 1300 O O . ASN A 1 167 ? -2.895 -25.987 -23.405 1.00 57.44 167 ASN A O 1
ATOM 1304 N N . TRP A 1 168 ? -1.183 -24.848 -24.278 1.00 60.44 168 TRP A N 1
ATOM 1305 C CA . TRP A 1 168 ? -1.184 -23.828 -23.235 1.00 60.44 168 TRP A CA 1
ATOM 1306 C C . TRP A 1 168 ? -2.303 -22.796 -23.404 1.00 60.44 168 TRP A C 1
ATOM 1308 O O . TRP A 1 168 ? -2.886 -22.391 -22.406 1.00 60.44 168 TRP A O 1
ATOM 1318 N N . PHE A 1 169 ? -2.620 -22.356 -24.622 1.00 55.34 169 PHE A N 1
ATOM 1319 C CA . PHE A 1 169 ? -3.750 -21.467 -24.876 1.00 55.34 169 PHE A CA 1
ATOM 1320 C C . PHE A 1 169 ? -5.052 -22.181 -24.525 1.00 55.34 169 PHE A C 1
ATOM 1322 O O . PHE A 1 169 ? -5.916 -21.559 -23.914 1.00 55.34 169 PHE A O 1
ATOM 1329 N N . GLU A 1 170 ? -5.168 -23.475 -24.818 1.00 55.19 170 GLU A N 1
ATOM 1330 C CA . GLU A 1 170 ? -6.282 -24.306 -24.360 1.00 55.19 170 GLU A CA 1
ATOM 1331 C C . GLU A 1 170 ? -6.330 -24.370 -22.824 1.00 55.19 170 GLU A C 1
ATOM 1333 O O . GLU A 1 170 ? -7.333 -23.962 -22.241 1.00 55.19 170 GLU A O 1
ATOM 1338 N N . ASP A 1 171 ? -5.233 -24.720 -22.142 1.00 52.25 171 ASP A N 1
ATOM 1339 C CA . ASP A 1 171 ? -5.180 -24.760 -20.670 1.00 52.25 171 ASP A CA 1
ATOM 1340 C C . ASP A 1 171 ? -5.448 -23.395 -20.012 1.00 52.25 171 ASP A C 1
ATOM 1342 O O . ASP A 1 171 ? -6.102 -23.320 -18.970 1.00 52.25 171 ASP A O 1
ATOM 1346 N N . ALA A 1 172 ? -4.949 -22.302 -20.591 1.00 51.00 172 ALA A N 1
ATOM 1347 C CA . ALA A 1 172 ? -5.126 -20.947 -20.078 1.00 51.00 172 ALA A CA 1
ATOM 1348 C C . ALA A 1 172 ? -6.550 -20.431 -20.289 1.00 51.00 172 ALA A C 1
ATOM 1350 O O . ALA A 1 172 ? -7.084 -19.742 -19.418 1.00 51.00 172 ALA A O 1
ATOM 1351 N N . THR A 1 173 ? -7.182 -20.808 -21.400 1.00 51.00 173 THR A N 1
ATOM 1352 C CA . THR A 1 173 ? -8.585 -20.482 -21.683 1.00 51.00 173 THR A CA 1
ATOM 1353 C C . THR A 1 173 ? -9.526 -21.308 -20.805 1.00 51.00 173 THR A C 1
ATOM 1355 O O . THR A 1 173 ? -10.521 -20.778 -20.317 1.00 51.00 173 THR A O 1
ATOM 1358 N N . VAL A 1 174 ? -9.189 -22.575 -20.536 1.00 48.06 174 VAL A N 1
ATOM 1359 C CA . VAL A 1 174 ? -9.993 -23.493 -19.713 1.00 48.06 174 VAL A CA 1
ATOM 1360 C C . VAL A 1 174 ? -9.859 -23.200 -18.214 1.00 48.06 174 VAL A C 1
ATOM 1362 O O . VAL A 1 174 ? -10.853 -23.245 -17.493 1.00 48.06 174 VAL A O 1
ATOM 1365 N N . ASN A 1 175 ? -8.661 -22.856 -17.729 1.00 49.62 175 ASN A N 1
ATOM 1366 C CA . ASN A 1 175 ? -8.388 -22.723 -16.289 1.00 49.62 175 ASN A CA 1
ATOM 1367 C C . ASN A 1 175 ? -8.198 -21.276 -15.809 1.00 49.62 175 ASN A C 1
ATOM 1369 O O . ASN A 1 175 ? -7.867 -21.056 -14.642 1.00 49.62 175 ASN A O 1
ATOM 1373 N N . GLY A 1 176 ? -8.362 -20.282 -16.688 1.00 52.69 176 GLY A N 1
ATOM 1374 C CA . GLY A 1 176 ? -8.107 -18.879 -16.354 1.00 52.69 176 GLY A CA 1
ATOM 1375 C C . GLY A 1 176 ? -6.653 -18.615 -15.952 1.00 52.69 176 GLY A C 1
ATOM 1376 O O . GLY A 1 176 ? -6.398 -17.716 -15.146 1.00 52.69 176 GLY A O 1
ATOM 1377 N N . LEU A 1 177 ? -5.701 -19.407 -16.466 1.00 55.12 177 LEU A N 1
ATOM 1378 C CA . LEU A 1 177 ? -4.292 -19.219 -16.131 1.00 55.12 177 LEU A CA 1
ATOM 1379 C C . LEU A 1 177 ? -3.821 -17.875 -16.683 1.00 55.12 177 LEU A C 1
ATOM 1381 O O . LEU A 1 177 ? -3.898 -17.605 -17.884 1.00 55.12 177 LEU A O 1
ATOM 1385 N N . THR A 1 178 ? -3.290 -17.024 -15.813 1.00 68.12 178 THR A N 1
ATOM 1386 C CA . THR A 1 178 ? -2.653 -15.787 -16.257 1.00 68.12 178 THR A CA 1
ATOM 1387 C C . THR A 1 178 ? -1.285 -16.119 -16.852 1.00 68.12 178 THR A C 1
ATOM 1389 O O . THR A 1 178 ? -0.563 -16.976 -16.347 1.00 68.12 178 THR A O 1
ATOM 1392 N N . LEU A 1 179 ? -0.865 -15.407 -17.904 1.00 70.19 179 LEU A N 1
ATOM 1393 C CA . LEU A 1 179 ? 0.479 -15.550 -18.503 1.00 70.19 179 LEU A CA 1
ATOM 1394 C C . LEU A 1 179 ? 1.622 -15.380 -17.485 1.00 70.19 179 LEU A C 1
ATOM 1396 O O . LEU A 1 179 ? 2.729 -15.870 -17.709 1.00 70.19 179 LEU A O 1
ATOM 1400 N N . SER A 1 180 ? 1.349 -14.743 -16.344 1.00 67.19 180 SER A N 1
ATOM 1401 C CA . SER A 1 180 ? 2.274 -14.637 -15.216 1.00 67.19 180 SER A CA 1
ATOM 1402 C C . SER A 1 180 ? 2.549 -15.965 -14.491 1.00 67.19 180 SER A C 1
ATOM 1404 O O . SER A 1 180 ? 3.572 -16.070 -13.821 1.00 67.19 180 SER A O 1
ATOM 1406 N N . GLN A 1 181 ? 1.701 -16.988 -14.641 1.00 79.75 181 GLN A N 1
ATOM 1407 C CA . GLN A 1 181 ? 1.882 -18.317 -14.034 1.00 79.75 181 GLN A CA 1
ATOM 1408 C C . GLN A 1 181 ? 2.804 -19.235 -14.849 1.00 79.75 181 GLN A C 1
ATOM 1410 O O . GLN A 1 181 ? 3.218 -20.289 -14.366 1.00 79.75 181 GLN A O 1
ATOM 1415 N N . ILE A 1 182 ? 3.160 -18.841 -16.075 1.00 84.06 182 ILE A N 1
ATOM 1416 C CA . ILE A 1 182 ? 4.141 -19.564 -16.886 1.00 84.06 182 ILE A CA 1
ATOM 1417 C C . ILE A 1 182 ? 5.513 -19.476 -16.220 1.00 84.06 182 ILE A C 1
ATOM 1419 O O . ILE A 1 182 ? 5.919 -18.414 -15.747 1.00 84.06 182 ILE A O 1
ATOM 1423 N N . SER A 1 183 ? 6.272 -20.572 -16.251 1.00 86.12 183 SER A N 1
ATOM 1424 C CA . SER A 1 183 ? 7.644 -20.590 -15.747 1.00 86.12 183 SER A CA 1
ATOM 1425 C C . SER A 1 183 ? 8.519 -19.524 -16.435 1.00 86.12 183 SER A C 1
ATOM 1427 O O . SER A 1 183 ? 8.421 -19.291 -17.641 1.00 86.12 183 SER A O 1
ATOM 1429 N N . ALA A 1 184 ? 9.428 -18.878 -15.697 1.00 87.44 184 ALA A N 1
ATOM 1430 C CA . ALA A 1 184 ? 10.331 -17.874 -16.276 1.00 87.44 184 ALA A CA 1
ATOM 1431 C C . ALA A 1 184 ? 11.139 -18.382 -17.503 1.00 87.44 184 ALA A C 1
ATOM 1433 O O . ALA A 1 184 ? 11.316 -17.608 -18.455 1.00 87.44 184 ALA A O 1
ATOM 1434 N N . PRO A 1 185 ? 11.607 -19.653 -17.552 1.00 90.62 185 PRO A N 1
ATOM 1435 C CA . PRO A 1 185 ? 12.201 -20.232 -18.758 1.00 90.62 185 PRO A CA 1
ATOM 1436 C C . PRO A 1 185 ? 11.252 -20.252 -19.959 1.00 90.62 185 PRO A C 1
ATOM 1438 O O . PRO A 1 185 ? 11.645 -19.814 -21.040 1.00 90.62 185 PRO A O 1
ATOM 1441 N N . ASP A 1 186 ? 10.003 -20.685 -19.778 1.00 89.06 186 ASP A N 1
ATOM 1442 C CA . ASP A 1 186 ? 9.029 -20.749 -20.870 1.00 89.06 186 ASP A CA 1
ATOM 1443 C C . ASP A 1 186 ? 8.632 -19.335 -21.332 1.00 89.06 186 ASP A C 1
ATOM 1445 O O . ASP A 1 186 ? 8.635 -19.060 -22.531 1.00 89.06 186 ASP A O 1
ATOM 1449 N N . GLN A 1 187 ? 8.449 -18.378 -20.412 1.00 90.12 187 GLN A N 1
ATOM 1450 C CA . GLN A 1 187 ? 8.257 -16.960 -20.760 1.00 90.12 187 GLN A CA 1
ATOM 1451 C C . GLN A 1 187 ? 9.427 -16.404 -21.591 1.00 90.12 187 GLN A C 1
ATOM 1453 O O . GLN A 1 187 ? 9.246 -15.565 -22.478 1.00 90.12 187 GLN A O 1
ATOM 1458 N N . LYS A 1 188 ? 10.665 -16.826 -21.300 1.00 91.06 188 LYS A N 1
ATOM 1459 C CA . LYS A 1 188 ? 11.850 -16.446 -22.083 1.00 91.06 188 LYS A CA 1
ATOM 1460 C C . LYS A 1 188 ? 11.825 -17.091 -23.470 1.00 91.06 188 LYS A C 1
ATOM 1462 O O . LYS A 1 188 ? 12.130 -16.400 -24.440 1.00 91.06 188 LYS A O 1
ATOM 1467 N N . CYS A 1 189 ? 11.440 -18.363 -23.570 1.00 92.19 189 CYS A N 1
ATOM 1468 C CA . CYS A 1 189 ? 11.278 -19.059 -24.845 1.00 92.19 189 CYS A CA 1
ATOM 1469 C C . CYS A 1 189 ? 10.228 -18.378 -25.730 1.00 92.19 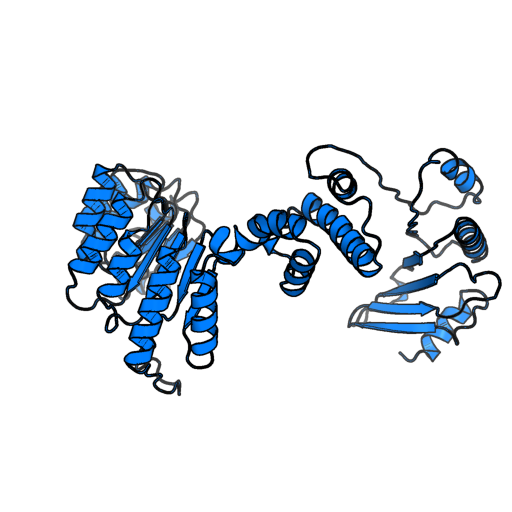189 CYS A C 1
ATOM 1471 O O . CYS A 1 189 ? 10.538 -18.070 -26.879 1.00 92.19 189 CYS A O 1
ATOM 1473 N N . LEU A 1 190 ? 9.049 -18.051 -25.191 1.00 90.12 190 LEU A N 1
ATOM 1474 C CA . LEU A 1 190 ? 7.978 -17.371 -25.931 1.00 90.12 190 LEU A CA 1
ATOM 1475 C C . LEU A 1 190 ? 8.432 -16.014 -26.484 1.00 90.12 190 LEU A C 1
ATOM 1477 O O . LEU A 1 190 ? 8.229 -15.707 -27.658 1.00 90.12 190 LEU A O 1
ATOM 1481 N N . ARG A 1 191 ? 9.140 -15.221 -25.672 1.00 92.00 191 ARG A N 1
ATOM 1482 C CA . ARG A 1 191 ? 9.685 -13.920 -26.100 1.00 92.00 191 ARG A CA 1
ATOM 1483 C C . ARG A 1 191 ? 10.799 -14.033 -27.143 1.00 92.00 191 ARG A C 1
ATOM 1485 O O . ARG A 1 191 ? 11.098 -13.042 -27.809 1.00 92.00 191 ARG A O 1
ATOM 1492 N N . ALA A 1 192 ? 11.429 -15.198 -27.271 1.00 93.12 192 ALA A N 1
ATOM 1493 C CA . ALA A 1 192 ? 12.518 -15.437 -28.212 1.00 93.12 192 ALA A CA 1
ATOM 1494 C C . ALA A 1 192 ? 12.045 -15.931 -29.591 1.00 93.12 192 ALA A C 1
ATOM 1496 O O . ALA A 1 192 ? 12.860 -15.956 -30.510 1.00 93.12 192 ALA A O 1
ATOM 1497 N N . VAL A 1 193 ? 10.765 -16.296 -29.755 1.00 94.06 193 VAL A N 1
ATOM 1498 C CA . VAL A 1 193 ? 10.232 -16.857 -31.013 1.00 94.06 193 VAL A CA 1
ATOM 1499 C C . VAL A 1 193 ? 10.307 -15.843 -32.156 1.00 94.06 193 VAL A C 1
ATOM 1501 O O . VAL A 1 193 ? 10.991 -16.068 -33.151 1.00 94.06 193 VAL A O 1
ATOM 1504 N N . CYS A 1 194 ? 9.606 -14.716 -32.027 1.00 93.62 194 CYS A N 1
ATOM 1505 C CA . CYS A 1 194 ? 9.599 -13.650 -33.025 1.00 93.62 194 CYS A CA 1
ATOM 1506 C C . CYS A 1 194 ? 9.199 -12.306 -32.395 1.00 93.62 194 CYS A C 1
ATOM 1508 O O . CYS A 1 194 ? 8.612 -12.255 -31.313 1.00 93.62 194 CYS A O 1
ATOM 1510 N N . LYS A 1 195 ? 9.519 -11.193 -33.076 1.00 93.31 195 LYS A N 1
ATOM 1511 C CA . LYS A 1 195 ? 9.214 -9.842 -32.574 1.00 93.31 195 LYS A CA 1
ATOM 1512 C C . LYS A 1 195 ? 7.707 -9.609 -32.365 1.00 93.31 195 LYS A C 1
ATOM 1514 O O . LYS A 1 195 ? 7.374 -9.129 -31.287 1.00 93.31 195 LYS A O 1
ATOM 1519 N N . PRO A 1 196 ? 6.802 -9.935 -33.311 1.00 94.25 196 PRO A N 1
ATOM 1520 C CA . PRO A 1 196 ? 5.372 -9.692 -33.111 1.00 94.25 196 PRO A CA 1
ATOM 1521 C C . PRO A 1 196 ? 4.794 -10.456 -31.916 1.00 94.25 196 PRO A C 1
ATOM 1523 O O . PRO A 1 196 ? 4.141 -9.838 -31.081 1.00 94.25 196 PRO A O 1
ATOM 1526 N N . LEU A 1 197 ? 5.112 -11.753 -31.773 1.00 89.75 197 LEU A N 1
ATOM 1527 C CA . LEU A 1 197 ? 4.666 -12.540 -30.620 1.00 89.75 197 LEU A CA 1
ATOM 1528 C C . LEU A 1 197 ? 5.186 -11.930 -29.322 1.00 89.75 197 LEU A C 1
ATOM 1530 O O . LEU A 1 197 ? 4.413 -11.717 -28.398 1.00 89.75 197 LEU A O 1
ATOM 1534 N N . ARG A 1 198 ? 6.474 -11.564 -29.280 1.00 92.94 198 ARG A N 1
ATOM 1535 C CA . ARG A 1 198 ? 7.064 -10.860 -28.139 1.00 92.94 198 ARG A CA 1
ATOM 1536 C C . ARG A 1 198 ? 6.271 -9.596 -27.782 1.00 92.94 198 ARG A C 1
ATOM 1538 O O . ARG A 1 198 ? 5.939 -9.422 -26.618 1.00 92.94 198 ARG A O 1
ATOM 1545 N N . TYR A 1 199 ? 5.955 -8.732 -28.746 1.00 92.19 199 TYR A N 1
ATOM 1546 C CA . TYR A 1 199 ? 5.183 -7.511 -28.481 1.00 92.19 199 TYR A CA 1
ATOM 1547 C C . TYR A 1 199 ? 3.758 -7.790 -27.991 1.00 92.19 199 TYR A C 1
ATOM 1549 O O . TYR A 1 199 ? 3.256 -7.028 -27.171 1.00 92.19 199 TYR A O 1
ATOM 1557 N N . ALA A 1 200 ? 3.129 -8.872 -28.453 1.00 90.75 200 ALA A N 1
ATOM 1558 C CA . ALA A 1 200 ? 1.792 -9.264 -28.018 1.00 90.75 200 ALA A CA 1
ATOM 1559 C C . ALA A 1 200 ? 1.779 -9.846 -26.592 1.00 90.75 200 ALA A C 1
ATOM 1561 O O . ALA A 1 200 ? 0.883 -9.536 -25.811 1.00 90.75 200 ALA A O 1
ATOM 1562 N N . ILE A 1 201 ? 2.781 -10.656 -26.229 1.00 92.56 201 ILE A N 1
ATOM 1563 C CA . ILE A 1 201 ? 2.816 -11.342 -24.926 1.00 92.56 201 ILE A CA 1
ATOM 1564 C C . ILE A 1 201 ? 3.446 -10.506 -23.810 1.00 92.56 201 ILE A C 1
ATOM 1566 O O . ILE A 1 201 ? 3.129 -10.728 -22.647 1.00 92.56 201 ILE A O 1
ATOM 1570 N N . GLU A 1 202 ? 4.350 -9.566 -24.116 1.00 92.81 202 GLU A N 1
ATOM 1571 C CA . GLU A 1 202 ? 5.032 -8.772 -23.083 1.00 92.81 202 GLU A CA 1
ATOM 1572 C C . GLU A 1 202 ? 4.055 -8.020 -22.155 1.00 92.81 202 GLU A C 1
ATOM 1574 O O . GLU A 1 202 ? 4.246 -8.118 -20.944 1.00 92.81 202 GLU A O 1
ATOM 1579 N N . PRO A 1 203 ? 2.985 -7.357 -22.643 1.00 91.19 203 PRO A N 1
ATOM 1580 C CA . PRO A 1 203 ? 1.978 -6.740 -21.775 1.00 91.19 203 PRO A CA 1
ATOM 1581 C C . PRO A 1 203 ? 1.258 -7.730 -20.860 1.00 91.19 203 PRO A C 1
ATOM 1583 O O . PRO A 1 203 ? 0.900 -7.383 -19.742 1.00 91.19 203 PRO A O 1
ATOM 1586 N N . LEU A 1 204 ? 1.064 -8.966 -21.313 1.00 89.06 204 LEU A N 1
ATOM 1587 C CA . LEU A 1 204 ? 0.346 -9.991 -20.561 1.00 89.06 204 LEU A CA 1
ATOM 1588 C C . LEU A 1 204 ? 1.237 -10.679 -19.518 1.00 89.06 204 LEU A C 1
ATOM 1590 O O . LEU A 1 204 ? 0.761 -11.064 -18.454 1.00 89.06 204 LEU A O 1
ATOM 1594 N N . ILE A 1 205 ? 2.531 -10.822 -19.817 1.00 89.12 205 ILE A N 1
ATOM 1595 C CA . ILE A 1 205 ? 3.526 -11.379 -18.895 1.00 89.12 205 ILE A CA 1
ATOM 1596 C C . ILE A 1 205 ? 3.924 -10.333 -17.849 1.00 89.12 205 ILE A C 1
ATOM 1598 O O . ILE A 1 205 ? 3.976 -10.641 -16.662 1.00 89.12 205 ILE A O 1
ATOM 1602 N N . PHE A 1 206 ? 4.222 -9.106 -18.286 1.00 89.50 206 PHE A N 1
ATOM 1603 C CA . PHE A 1 206 ? 4.808 -8.066 -17.435 1.00 89.50 206 PHE A CA 1
ATOM 1604 C C . PHE A 1 206 ? 3.799 -7.065 -16.881 1.00 89.50 206 PHE A C 1
ATOM 1606 O O . PHE A 1 206 ? 4.094 -6.441 -15.873 1.00 89.50 206 PHE A O 1
ATOM 1613 N N . GLY A 1 207 ? 2.622 -6.908 -17.489 1.00 86.56 207 GLY A N 1
ATOM 1614 C CA . GLY A 1 207 ? 1.586 -5.997 -16.986 1.00 86.56 207 GLY A CA 1
ATOM 1615 C C . GLY A 1 207 ? 1.159 -6.304 -15.551 1.00 86.56 207 GLY A C 1
ATOM 1616 O O . GLY A 1 207 ? 1.213 -5.409 -14.711 1.00 86.56 207 GLY A O 1
ATOM 1617 N N . PRO A 1 208 ? 0.807 -7.564 -15.236 1.00 82.69 208 PRO A N 1
ATOM 1618 C CA . PRO A 1 208 ? 0.479 -7.975 -13.872 1.00 82.69 208 PRO A CA 1
ATOM 1619 C C . PRO A 1 208 ? 1.705 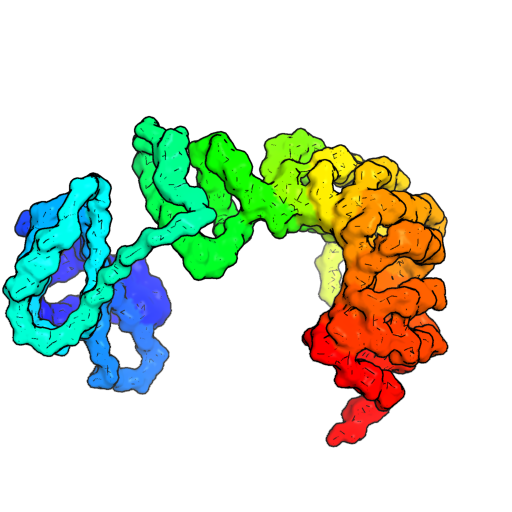-8.145 -12.968 1.00 82.69 208 PRO A C 1
ATOM 1621 O O . PRO A 1 208 ? 1.551 -8.385 -11.772 1.00 82.69 208 PRO A O 1
ATOM 1624 N N . ALA A 1 209 ? 2.916 -8.133 -13.529 1.00 82.81 209 ALA A N 1
ATOM 1625 C CA . ALA A 1 209 ? 4.114 -8.432 -12.770 1.00 82.81 209 ALA A CA 1
ATOM 1626 C C . ALA A 1 209 ? 4.583 -7.189 -12.008 1.00 82.81 209 ALA A C 1
ATOM 1628 O O . ALA A 1 209 ? 4.752 -6.112 -12.579 1.00 82.81 209 ALA A O 1
ATOM 1629 N N . SER A 1 210 ? 4.835 -7.368 -10.713 1.00 86.12 210 SER A N 1
ATOM 1630 C CA . SER A 1 210 ? 5.532 -6.367 -9.914 1.00 86.12 210 SER A CA 1
ATOM 1631 C C . SER A 1 210 ? 7.028 -6.449 -10.185 1.00 86.12 210 SER A C 1
ATOM 1633 O O . SER A 1 210 ? 7.625 -7.529 -10.119 1.00 86.12 210 SER A O 1
ATOM 1635 N N . ILE A 1 211 ? 7.639 -5.306 -10.491 1.00 88.50 211 ILE A N 1
ATOM 1636 C CA . ILE A 1 211 ? 9.089 -5.171 -10.423 1.00 88.50 211 ILE A CA 1
ATOM 1637 C C . ILE A 1 211 ? 9.425 -4.994 -8.944 1.00 88.50 211 ILE A C 1
ATOM 1639 O O . ILE A 1 211 ? 9.295 -3.899 -8.409 1.00 88.50 211 ILE A O 1
ATOM 1643 N N . VAL A 1 212 ? 9.849 -6.080 -8.300 1.00 89.56 212 VAL A N 1
ATOM 1644 C CA . VAL A 1 212 ? 10.375 -6.044 -6.933 1.00 89.56 212 VAL A CA 1
ATOM 1645 C C . VAL A 1 212 ? 11.890 -5.956 -7.009 1.00 89.56 212 VAL A C 1
ATOM 1647 O O . VAL A 1 212 ? 12.543 -6.847 -7.561 1.00 89.56 212 VAL A O 1
ATOM 1650 N N . VAL A 1 213 ? 12.446 -4.883 -6.464 1.00 88.75 213 VAL A N 1
ATOM 1651 C CA . VAL A 1 213 ? 13.885 -4.680 -6.352 1.00 88.75 213 VAL A CA 1
ATOM 1652 C C . VAL A 1 213 ? 14.271 -4.746 -4.892 1.00 88.75 213 VAL A C 1
ATOM 1654 O O . VAL A 1 213 ? 13.818 -3.942 -4.090 1.00 88.75 213 VAL A O 1
ATOM 1657 N N . ASP A 1 214 ? 15.122 -5.712 -4.575 1.00 85.69 214 ASP A N 1
ATOM 1658 C CA . ASP A 1 214 ? 15.669 -5.907 -3.242 1.00 85.69 214 ASP A CA 1
ATOM 1659 C C . ASP A 1 214 ? 17.165 -5.587 -3.282 1.00 85.69 214 ASP A C 1
ATOM 1661 O O . ASP A 1 214 ? 17.922 -6.185 -4.063 1.00 85.69 214 ASP A O 1
ATOM 1665 N N . PHE A 1 215 ? 17.574 -4.593 -2.501 1.00 82.69 215 PHE A N 1
ATOM 1666 C CA . PHE A 1 215 ? 18.965 -4.185 -2.396 1.00 82.69 215 PHE A CA 1
ATOM 1667 C C . PHE A 1 215 ? 19.642 -4.967 -1.273 1.00 82.69 215 PHE A C 1
ATOM 1669 O O . PHE A 1 215 ? 19.349 -4.803 -0.095 1.00 82.69 215 PHE A O 1
ATOM 1676 N N . TYR A 1 216 ? 20.579 -5.828 -1.662 1.00 82.88 216 TYR A N 1
ATOM 1677 C CA . TYR A 1 216 ? 21.406 -6.584 -0.732 1.00 82.88 216 TYR A CA 1
ATOM 1678 C C . TYR A 1 216 ? 22.814 -6.768 -1.299 1.00 82.88 216 TYR A C 1
ATOM 1680 O O . TYR A 1 216 ? 22.985 -6.907 -2.515 1.00 82.88 216 TYR A O 1
ATOM 1688 N N . GLU A 1 217 ? 23.819 -6.795 -0.421 1.00 79.94 217 GLU A N 1
ATOM 1689 C CA . GLU A 1 217 ? 25.242 -6.721 -0.787 1.00 79.94 217 GLU A CA 1
ATOM 1690 C C . GLU A 1 217 ? 25.648 -7.685 -1.922 1.00 79.94 217 GLU A C 1
ATOM 1692 O O . GLU A 1 217 ? 26.083 -7.205 -2.971 1.00 79.94 217 GLU A O 1
ATOM 1697 N N . PRO A 1 218 ? 25.419 -9.016 -1.827 1.00 84.81 218 PRO A N 1
ATOM 1698 C CA . PRO A 1 218 ? 25.810 -9.944 -2.890 1.00 84.81 218 PRO A CA 1
ATOM 1699 C C . PRO A 1 218 ? 25.116 -9.755 -4.248 1.00 84.81 218 PRO A C 1
ATOM 1701 O O . PRO A 1 218 ? 25.457 -10.458 -5.202 1.00 84.81 218 PRO A O 1
ATOM 1704 N N . ARG A 1 219 ? 24.128 -8.860 -4.368 1.00 84.56 219 ARG A N 1
ATOM 1705 C CA . ARG A 1 219 ? 23.449 -8.562 -5.636 1.00 84.56 219 ARG A CA 1
ATOM 1706 C C . ARG A 1 219 ? 23.456 -7.105 -6.050 1.00 84.56 219 ARG A C 1
ATOM 1708 O O . ARG A 1 219 ? 22.913 -6.829 -7.118 1.00 84.56 219 ARG A O 1
ATOM 1715 N N . LEU A 1 220 ? 24.081 -6.207 -5.294 1.00 86.38 220 LEU A N 1
ATOM 1716 C CA . LEU A 1 220 ? 24.017 -4.772 -5.563 1.00 86.38 220 LEU A CA 1
ATOM 1717 C C . LEU A 1 220 ? 24.345 -4.440 -7.028 1.00 86.38 220 LEU A C 1
ATOM 1719 O O . LEU A 1 220 ? 23.514 -3.859 -7.719 1.00 86.38 220 LEU A O 1
ATOM 1723 N N . GLU A 1 221 ? 25.481 -4.906 -7.553 1.00 89.19 221 GLU A N 1
ATOM 1724 C CA . GLU A 1 221 ? 25.878 -4.652 -8.948 1.00 89.19 221 GLU A CA 1
ATOM 1725 C C . GLU A 1 221 ? 24.865 -5.184 -9.975 1.00 89.19 221 GLU A C 1
ATOM 1727 O O . GLU A 1 221 ? 24.548 -4.514 -10.961 1.00 89.19 221 GLU A O 1
ATOM 1732 N N . VAL A 1 222 ? 24.327 -6.386 -9.747 1.00 90.69 222 VAL A N 1
ATOM 1733 C CA . VAL A 1 222 ? 23.334 -7.010 -10.636 1.00 90.69 222 VAL A CA 1
ATOM 1734 C C . VAL A 1 222 ? 22.031 -6.216 -10.610 1.00 90.69 222 VAL A C 1
ATOM 1736 O O . VAL A 1 222 ? 21.441 -5.971 -11.663 1.00 90.69 222 VAL A O 1
ATOM 1739 N N . THR A 1 223 ? 21.604 -5.785 -9.424 1.00 90.19 223 THR A N 1
ATOM 1740 C CA . THR A 1 223 ? 20.413 -4.962 -9.216 1.00 90.19 223 THR A CA 1
ATOM 1741 C C . THR A 1 223 ? 20.564 -3.593 -9.877 1.00 90.19 223 THR A C 1
ATOM 1743 O O . THR A 1 223 ? 19.673 -3.173 -10.617 1.00 90.19 223 THR A O 1
ATOM 1746 N N . LEU A 1 224 ? 21.706 -2.924 -9.701 1.00 90.25 224 LEU A N 1
ATOM 1747 C CA . LEU A 1 224 ? 21.994 -1.639 -10.341 1.00 90.25 224 LEU A CA 1
ATOM 1748 C C . LEU A 1 224 ? 22.039 -1.770 -11.866 1.00 90.25 224 LEU A C 1
ATOM 1750 O O . LEU A 1 224 ? 21.387 -1.000 -12.567 1.00 90.25 224 LEU A O 1
ATOM 1754 N N . SER A 1 225 ? 22.716 -2.793 -12.395 1.00 91.94 225 SER A N 1
ATOM 1755 C CA . SER A 1 225 ? 22.757 -3.073 -13.836 1.00 91.94 225 SER A CA 1
ATOM 1756 C C . SER A 1 225 ? 21.364 -3.358 -14.417 1.00 91.94 225 SER A C 1
ATOM 1758 O O . SER A 1 225 ? 21.021 -2.913 -15.522 1.00 91.94 225 SER A O 1
ATOM 1760 N N . PHE A 1 226 ? 20.527 -4.075 -13.664 1.00 91.44 226 PHE A N 1
ATOM 1761 C CA . PHE A 1 226 ? 19.139 -4.331 -14.030 1.00 91.44 226 PHE A CA 1
ATOM 1762 C C . PHE A 1 226 ? 18.324 -3.035 -14.070 1.00 91.44 226 PHE A C 1
ATOM 1764 O O . PHE A 1 226 ? 17.699 -2.757 -15.095 1.00 91.44 226 PHE A O 1
ATOM 1771 N N . LEU A 1 227 ? 18.390 -2.208 -13.024 1.00 91.56 227 LEU A N 1
ATOM 1772 C CA . LEU A 1 227 ? 17.715 -0.910 -12.966 1.00 91.56 227 LEU A CA 1
ATOM 1773 C C . LEU A 1 227 ? 18.186 0.050 -14.063 1.00 91.56 227 LEU A C 1
ATOM 1775 O O . LEU A 1 227 ? 17.361 0.714 -14.681 1.00 91.56 227 LEU A O 1
ATOM 1779 N N . GLU A 1 228 ? 19.481 0.088 -14.380 1.00 92.69 228 GLU A N 1
ATOM 1780 C CA . GLU A 1 228 ? 19.997 0.864 -15.514 1.00 92.69 228 GLU A CA 1
ATOM 1781 C C . GLU A 1 228 ? 19.413 0.380 -16.842 1.00 92.69 228 GLU A C 1
ATOM 1783 O O . GLU A 1 228 ? 19.053 1.177 -17.710 1.00 92.69 228 GLU A O 1
ATOM 1788 N N . THR A 1 229 ? 19.309 -0.937 -17.018 1.00 91.56 229 THR A N 1
ATOM 1789 C CA . THR A 1 229 ? 18.721 -1.533 -18.221 1.00 91.56 229 THR A CA 1
ATOM 1790 C C . THR A 1 229 ? 17.233 -1.206 -18.322 1.00 91.56 229 THR A C 1
ATOM 1792 O O . THR A 1 229 ? 16.741 -0.910 -19.416 1.00 91.56 229 THR A O 1
ATOM 1795 N N . LEU A 1 230 ? 16.521 -1.221 -17.195 1.00 90.44 230 LEU A N 1
ATOM 1796 C CA . LEU A 1 230 ? 15.130 -0.804 -17.119 1.00 90.44 230 LEU A CA 1
ATOM 1797 C C . LEU A 1 230 ? 14.969 0.694 -17.418 1.00 90.44 230 LEU A C 1
ATOM 1799 O O . LEU A 1 230 ? 14.142 1.050 -18.253 1.00 90.44 230 LEU A O 1
ATOM 1803 N N . GLY A 1 231 ? 15.815 1.547 -16.836 1.00 89.25 231 GLY A N 1
ATOM 1804 C CA . GLY A 1 231 ? 15.815 3.001 -17.024 1.00 89.25 231 GLY A CA 1
ATOM 1805 C C . GLY A 1 231 ? 16.162 3.457 -18.441 1.00 89.25 231 GLY A C 1
ATOM 1806 O O . GLY A 1 231 ? 15.988 4.616 -18.791 1.00 89.25 231 GLY A O 1
ATOM 1807 N N . ARG A 1 232 ? 16.615 2.553 -19.314 1.00 91.12 232 ARG A N 1
ATOM 1808 C CA . ARG A 1 232 ? 16.734 2.834 -20.754 1.00 91.12 232 ARG A CA 1
ATOM 1809 C C . ARG A 1 232 ? 15.397 2.728 -21.496 1.00 91.12 232 ARG A C 1
ATOM 1811 O O . ARG A 1 232 ? 15.376 2.984 -22.695 1.00 91.12 232 ARG A O 1
ATOM 1818 N N . GLY A 1 233 ? 14.320 2.265 -20.854 1.00 88.56 233 GLY A N 1
ATOM 1819 C CA . GLY A 1 233 ? 12.986 2.113 -21.456 1.00 88.56 233 GLY A CA 1
ATOM 1820 C C . GLY A 1 233 ? 12.870 1.017 -22.529 1.00 88.56 233 GLY A C 1
ATOM 1821 O O . GLY A 1 233 ? 11.801 0.788 -23.090 1.00 88.56 233 GLY A O 1
ATOM 1822 N N . ASN A 1 234 ? 13.960 0.304 -22.826 1.00 88.44 234 ASN A N 1
ATOM 1823 C CA . ASN A 1 234 ? 14.043 -0.620 -23.964 1.00 88.44 234 ASN A CA 1
ATOM 1824 C C . ASN A 1 234 ? 13.619 -2.061 -23.633 1.00 88.44 234 ASN A C 1
ATOM 1826 O O . ASN A 1 234 ? 13.692 -2.952 -24.487 1.00 88.44 234 ASN A O 1
ATOM 1830 N N . THR A 1 235 ? 13.201 -2.319 -22.396 1.00 90.31 235 THR A N 1
ATOM 1831 C CA . THR A 1 235 ? 12.774 -3.646 -21.944 1.00 90.31 235 THR A CA 1
ATOM 1832 C C . THR A 1 235 ? 11.252 -3.775 -21.972 1.00 90.31 235 THR A C 1
ATOM 1834 O O . THR A 1 235 ? 10.529 -2.787 -21.881 1.00 90.31 235 THR A O 1
ATOM 1837 N N . GLY A 1 236 ? 10.746 -5.008 -22.082 1.00 89.44 236 GLY A N 1
ATOM 1838 C CA . GLY A 1 236 ? 9.313 -5.268 -21.906 1.00 89.44 236 GLY A CA 1
ATOM 1839 C C . GLY A 1 236 ? 8.820 -4.829 -20.526 1.00 89.44 236 GLY A C 1
ATOM 1840 O O . GLY A 1 236 ? 7.782 -4.189 -20.431 1.00 89.44 236 GLY A O 1
ATOM 1841 N N . TRP A 1 237 ? 9.623 -5.076 -19.485 1.00 89.38 237 TRP A N 1
ATOM 1842 C CA . TRP A 1 237 ? 9.363 -4.630 -18.116 1.00 89.38 237 TRP A CA 1
ATOM 1843 C C . TRP A 1 237 ? 9.125 -3.121 -18.029 1.00 89.38 237 TRP A C 1
ATOM 1845 O O . TRP A 1 237 ? 8.077 -2.712 -17.547 1.00 89.38 237 TRP A O 1
ATOM 1855 N N . ALA A 1 238 ? 10.027 -2.292 -18.559 1.00 89.44 238 ALA A N 1
ATOM 1856 C CA . ALA A 1 238 ? 9.885 -0.837 -18.476 1.00 89.44 238 ALA A CA 1
ATOM 1857 C C . ALA A 1 238 ? 8.627 -0.301 -19.188 1.00 89.44 238 ALA A C 1
ATOM 1859 O O . ALA A 1 238 ? 8.073 0.712 -18.788 1.00 89.44 238 ALA A O 1
ATOM 1860 N N . ARG A 1 239 ? 8.152 -0.984 -20.238 1.00 89.94 239 ARG A N 1
ATOM 1861 C CA . ARG A 1 239 ? 6.974 -0.548 -21.011 1.00 89.94 239 ARG A CA 1
ATOM 1862 C C . ARG A 1 239 ? 5.652 -1.020 -20.416 1.00 89.94 239 ARG A C 1
ATOM 1864 O O . ARG A 1 239 ? 4.632 -0.337 -20.527 1.00 89.94 239 ARG A O 1
ATOM 1871 N N . CYS A 1 240 ? 5.657 -2.225 -19.861 1.00 91.50 240 CYS A N 1
ATOM 1872 C CA . CYS A 1 240 ? 4.437 -2.940 -19.519 1.00 91.50 240 CYS A CA 1
ATOM 1873 C C . CYS A 1 240 ? 4.151 -2.951 -18.022 1.00 91.50 240 CYS A C 1
ATOM 1875 O O . CYS A 1 240 ? 2.982 -3.012 -17.665 1.00 91.50 240 CYS A O 1
ATOM 1877 N N . SER A 1 241 ? 5.171 -2.880 -17.166 1.00 91.50 241 SER A N 1
ATOM 1878 C CA . SER A 1 241 ? 4.963 -2.994 -15.719 1.00 91.50 241 SER A CA 1
ATOM 1879 C C . SER A 1 241 ? 4.201 -1.792 -15.188 1.00 91.50 241 SER A C 1
ATOM 1881 O O . SER A 1 241 ? 4.401 -0.658 -15.635 1.00 91.50 241 SER A O 1
ATOM 1883 N N . ARG A 1 242 ? 3.310 -2.060 -14.239 1.00 92.75 242 ARG A N 1
ATOM 1884 C CA . ARG A 1 242 ? 2.481 -1.048 -13.574 1.00 92.75 242 ARG A CA 1
ATOM 1885 C C . ARG A 1 242 ? 2.730 -0.977 -12.076 1.00 92.75 242 ARG A C 1
ATOM 1887 O O . ARG A 1 242 ? 2.351 0.013 -11.461 1.00 92.75 242 ARG A O 1
ATOM 1894 N N . THR A 1 243 ? 3.404 -1.983 -11.527 1.00 92.38 243 THR A N 1
ATOM 1895 C CA . THR A 1 243 ? 3.752 -2.070 -10.113 1.00 92.38 243 THR A CA 1
ATOM 1896 C C . THR A 1 243 ? 5.263 -2.074 -9.950 1.00 92.38 243 THR A C 1
ATOM 1898 O O . THR A 1 243 ? 5.967 -2.837 -10.620 1.00 92.38 243 THR A O 1
ATOM 1901 N N . PHE A 1 244 ? 5.749 -1.229 -9.050 1.00 92.06 244 PHE A N 1
ATOM 1902 C CA . PHE A 1 244 ? 7.150 -1.147 -8.680 1.00 92.06 244 PHE A CA 1
ATOM 1903 C C . PHE A 1 244 ? 7.293 -1.097 -7.159 1.00 92.06 244 PHE A C 1
ATOM 1905 O O . PHE A 1 244 ? 6.715 -0.235 -6.507 1.00 92.06 244 PHE A O 1
ATOM 1912 N N . ASP A 1 245 ? 8.059 -2.035 -6.620 1.00 90.88 245 ASP A N 1
ATOM 1913 C CA . ASP A 1 245 ? 8.310 -2.214 -5.193 1.00 90.88 245 ASP A CA 1
ATOM 1914 C C . ASP A 1 245 ? 9.827 -2.191 -4.976 1.00 90.88 245 ASP A C 1
ATOM 1916 O O . ASP A 1 245 ? 10.556 -3.003 -5.554 1.00 90.88 245 ASP A O 1
ATOM 1920 N N . ILE A 1 246 ? 10.307 -1.241 -4.177 1.00 87.75 246 ILE A N 1
ATOM 1921 C CA . ILE A 1 246 ? 11.683 -1.243 -3.688 1.00 87.75 246 ILE A CA 1
ATOM 1922 C C . ILE A 1 246 ? 11.685 -1.685 -2.231 1.00 87.75 246 ILE A C 1
ATOM 1924 O O . ILE A 1 246 ? 11.036 -1.064 -1.387 1.00 87.75 246 ILE A O 1
ATOM 1928 N N . ARG A 1 247 ? 12.510 -2.693 -1.950 1.00 85.00 247 ARG A N 1
ATOM 1929 C CA . ARG A 1 247 ? 12.795 -3.233 -0.623 1.00 85.00 247 ARG A CA 1
ATOM 1930 C C . ARG A 1 247 ? 14.247 -3.001 -0.258 1.00 85.00 247 ARG A C 1
ATOM 1932 O O . ARG A 1 247 ? 15.122 -3.054 -1.127 1.00 85.00 247 ARG A O 1
ATOM 1939 N N . ASN A 1 248 ? 14.485 -2.783 1.032 1.00 75.88 248 ASN A N 1
ATOM 1940 C CA . ASN A 1 248 ? 15.820 -2.646 1.606 1.00 75.88 248 ASN A CA 1
ATOM 1941 C C . ASN A 1 248 ? 16.685 -1.613 0.871 1.00 75.88 248 ASN A C 1
ATOM 1943 O O . ASN A 1 248 ? 17.888 -1.815 0.754 1.00 75.88 248 ASN A O 1
ATOM 1947 N N . LEU A 1 249 ? 16.093 -0.515 0.357 1.00 71.44 249 LEU A N 1
ATOM 1948 C CA . LEU A 1 249 ? 16.819 0.510 -0.421 1.00 71.44 249 LEU A CA 1
ATOM 1949 C C . LEU A 1 249 ? 18.103 0.968 0.281 1.00 71.44 249 LEU A C 1
ATOM 1951 O O . LEU A 1 249 ? 19.041 1.402 -0.375 1.00 71.44 249 LEU A O 1
ATOM 1955 N N . VAL A 1 250 ? 18.146 0.847 1.603 1.00 64.69 250 VAL A N 1
ATOM 1956 C CA . VAL A 1 250 ? 19.340 1.037 2.403 1.00 64.69 250 VAL A CA 1
ATOM 1957 C C . VAL A 1 250 ? 19.513 -0.164 3.339 1.00 64.69 250 VAL A C 1
ATOM 1959 O O . VAL A 1 250 ? 18.503 -0.633 3.871 1.00 64.69 250 VAL A O 1
ATOM 1962 N N . PRO A 1 251 ? 20.753 -0.633 3.579 1.00 60.56 251 PRO A N 1
ATOM 1963 C CA . PRO A 1 251 ? 21.056 -1.463 4.742 1.00 60.56 251 PRO A CA 1
ATOM 1964 C C . PRO A 1 251 ? 20.431 -0.906 6.031 1.00 60.56 251 PRO A C 1
ATOM 1966 O O . PRO A 1 251 ? 20.537 0.286 6.301 1.00 60.56 251 PRO A O 1
ATOM 1969 N N . ASP A 1 252 ? 19.799 -1.765 6.833 1.00 57.62 252 ASP A N 1
ATOM 1970 C CA . ASP A 1 252 ? 19.353 -1.402 8.182 1.00 57.62 252 ASP A CA 1
ATOM 1971 C C . ASP A 1 252 ? 20.590 -1.288 9.089 1.00 57.62 252 ASP A C 1
ATOM 1973 O O . ASP A 1 252 ? 21.123 -2.306 9.538 1.00 57.62 252 ASP A O 1
ATOM 1977 N N . ASP A 1 253 ? 21.059 -0.062 9.353 1.00 50.97 253 ASP A N 1
ATOM 1978 C CA . ASP A 1 253 ? 22.148 0.193 10.312 1.00 50.97 253 ASP A CA 1
ATOM 1979 C C . ASP A 1 253 ? 21.744 -0.225 11.748 1.00 50.97 253 ASP A C 1
ATOM 1981 O O . ASP A 1 253 ? 22.601 -0.394 12.611 1.00 50.97 253 ASP A O 1
ATOM 1985 N N . ASP A 1 254 ? 20.451 -0.454 12.010 1.00 47.62 254 ASP A N 1
ATOM 1986 C CA . ASP A 1 254 ? 19.847 -0.640 13.334 1.00 47.62 254 ASP A CA 1
ATOM 1987 C C . ASP A 1 254 ? 19.380 -2.086 13.611 1.00 47.62 254 ASP A C 1
ATOM 1989 O O . ASP A 1 254 ? 18.643 -2.335 14.573 1.00 47.62 254 ASP A O 1
ATOM 1993 N N . ALA A 1 255 ? 19.881 -3.086 12.873 1.00 47.94 255 ALA A N 1
ATOM 1994 C CA . ALA A 1 255 ? 19.691 -4.518 13.181 1.00 47.94 255 ALA A CA 1
ATOM 1995 C C . ALA A 1 255 ? 20.308 -4.967 14.540 1.00 47.94 255 ALA A C 1
ATOM 1997 O O . ALA A 1 255 ? 20.512 -6.153 14.801 1.00 47.94 255 ALA A O 1
ATOM 1998 N N . PHE A 1 256 ? 20.580 -4.021 15.442 1.00 41.75 256 PHE A N 1
ATOM 1999 C CA . PHE A 1 256 ? 21.196 -4.161 16.758 1.00 41.75 256 PHE A CA 1
ATOM 2000 C C . PHE A 1 256 ? 20.285 -4.739 17.855 1.00 41.75 256 PHE A C 1
ATOM 2002 O O . PHE A 1 256 ? 20.752 -4.925 18.978 1.00 41.75 256 PHE A O 1
ATOM 2009 N N . MET A 1 257 ? 19.009 -5.044 17.587 1.00 42.19 257 MET A N 1
ATOM 2010 C CA . MET A 1 257 ? 18.062 -5.464 18.642 1.00 42.19 257 MET A CA 1
ATOM 2011 C C . MET A 1 257 ? 17.525 -6.898 18.520 1.00 42.19 257 MET A C 1
ATOM 2013 O O . MET A 1 257 ? 16.887 -7.378 19.459 1.00 42.19 257 MET A O 1
ATOM 2017 N N . THR A 1 258 ? 17.812 -7.638 17.444 1.00 43.75 258 THR A N 1
ATOM 2018 C CA . THR A 1 258 ? 17.567 -9.091 17.438 1.00 43.75 258 THR A CA 1
ATOM 2019 C C . THR A 1 258 ? 18.789 -9.812 17.988 1.00 43.75 258 THR A C 1
ATOM 2021 O O . THR A 1 258 ? 19.797 -9.982 17.308 1.00 43.75 258 THR A O 1
ATOM 2024 N N . LEU A 1 259 ? 18.666 -10.212 19.252 1.00 40.12 259 LEU A N 1
ATOM 2025 C CA . LEU A 1 259 ? 19.698 -10.680 20.182 1.00 40.12 259 LEU A CA 1
ATOM 2026 C C . LEU A 1 259 ? 20.587 -11.871 19.754 1.00 40.12 259 LEU A C 1
ATOM 2028 O O . LEU A 1 259 ? 21.352 -12.320 20.593 1.00 40.12 259 LEU A O 1
ATOM 2032 N N . ASP A 1 260 ? 20.566 -12.368 18.509 1.00 39.28 260 ASP A N 1
ATOM 2033 C CA . ASP A 1 260 ? 21.318 -13.586 18.138 1.00 39.28 260 ASP A CA 1
ATOM 2034 C C . ASP A 1 260 ? 21.846 -13.691 16.683 1.00 39.28 260 ASP A C 1
ATOM 2036 O O . ASP A 1 260 ? 22.331 -14.755 16.294 1.00 39.28 260 ASP A O 1
ATOM 2040 N N . SER A 1 261 ? 21.823 -12.647 15.842 1.00 42.09 261 SER A N 1
ATOM 2041 C CA . SER A 1 261 ? 22.232 -12.804 14.428 1.00 42.09 261 SER A CA 1
ATOM 2042 C C . SER A 1 261 ? 23.490 -12.030 14.018 1.00 42.09 261 SER A C 1
ATOM 2044 O O . SER A 1 261 ? 23.476 -10.812 13.884 1.00 42.09 261 SER A O 1
ATOM 2046 N N . TYR A 1 262 ? 24.548 -12.796 13.728 1.00 43.81 262 TYR A N 1
ATOM 2047 C CA . TYR A 1 262 ? 25.799 -12.463 13.028 1.00 43.81 262 TYR A CA 1
ATOM 2048 C C . TYR A 1 262 ? 25.592 -11.915 11.591 1.00 43.81 262 TYR A C 1
ATOM 2050 O O . TYR A 1 262 ? 26.151 -12.448 10.630 1.00 43.81 262 TYR A O 1
ATOM 2058 N N . PHE A 1 263 ? 24.795 -10.867 11.392 1.00 46.50 263 PHE A N 1
ATOM 2059 C CA . PHE A 1 263 ? 24.808 -10.154 10.115 1.00 46.50 263 PHE A CA 1
ATOM 2060 C C . PHE A 1 263 ? 25.940 -9.130 10.148 1.00 46.50 263 PHE A C 1
ATOM 2062 O O . PHE A 1 263 ? 25.995 -8.269 11.021 1.00 46.50 263 PHE A O 1
ATOM 2069 N N . ALA A 1 264 ? 26.905 -9.299 9.241 1.00 50.69 264 ALA A N 1
ATOM 2070 C CA . ALA A 1 264 ? 27.946 -8.312 9.014 1.00 50.69 264 ALA A CA 1
ATOM 2071 C C . ALA A 1 264 ? 27.279 -6.966 8.701 1.00 50.69 264 ALA A C 1
ATOM 2073 O O . ALA A 1 264 ? 26.330 -6.919 7.922 1.00 50.69 264 ALA A O 1
ATOM 2074 N N . GLU A 1 265 ? 27.763 -5.907 9.344 1.00 60.12 265 GLU A N 1
ATOM 2075 C CA . GLU A 1 265 ? 27.314 -4.533 9.140 1.00 60.12 265 GLU A CA 1
ATOM 2076 C C . GLU A 1 265 ? 27.562 -4.160 7.668 1.00 60.12 265 GLU A C 1
ATOM 2078 O O . GLU A 1 265 ? 28.685 -3.841 7.271 1.00 60.12 265 GLU A O 1
ATOM 2083 N N . TRP A 1 266 ? 26.536 -4.301 6.827 1.00 61.59 266 TRP A N 1
ATOM 2084 C CA . TRP A 1 266 ? 26.622 -3.937 5.421 1.00 61.59 266 TRP A CA 1
ATOM 2085 C C . TRP A 1 266 ? 26.559 -2.417 5.327 1.00 61.59 266 TRP A C 1
ATOM 2087 O O . TRP A 1 266 ? 25.494 -1.825 5.435 1.00 61.59 266 TRP A O 1
ATOM 2097 N N . LYS A 1 267 ? 27.709 -1.774 5.133 1.00 70.62 267 LYS A N 1
ATOM 2098 C CA . LYS A 1 267 ? 27.783 -0.334 4.875 1.00 70.62 267 LYS A CA 1
ATOM 2099 C C . LYS A 1 267 ? 28.003 -0.110 3.394 1.00 70.62 267 LYS A C 1
ATOM 2101 O O . LYS A 1 267 ? 29.038 -0.499 2.857 1.00 70.62 267 LYS A O 1
ATOM 2106 N N . LEU A 1 268 ? 27.038 0.528 2.739 1.00 70.06 268 LEU A N 1
ATOM 2107 C CA . LEU A 1 268 ? 27.241 1.009 1.378 1.00 70.06 268 LEU A CA 1
ATOM 2108 C C . LEU A 1 268 ? 28.265 2.152 1.399 1.00 70.06 268 LEU A C 1
ATOM 2110 O O . LEU A 1 268 ? 28.170 3.055 2.234 1.00 70.06 268 LEU A O 1
ATOM 2114 N N . GLU A 1 269 ? 29.213 2.161 0.464 1.00 80.44 269 GLU A N 1
ATOM 2115 C CA . GLU A 1 269 ? 30.047 3.344 0.268 1.00 80.44 269 GLU A CA 1
ATOM 2116 C C . GLU A 1 269 ? 29.178 4.516 -0.220 1.00 80.44 269 GLU A C 1
ATOM 2118 O O . GLU A 1 269 ? 28.258 4.331 -1.017 1.00 80.44 269 GLU A O 1
ATOM 2123 N N . VAL A 1 270 ? 29.482 5.746 0.213 1.00 77.69 270 VAL A N 1
ATOM 2124 C CA . VAL A 1 270 ? 28.712 6.958 -0.153 1.00 77.69 270 VAL A CA 1
ATOM 2125 C C . VAL A 1 270 ? 28.535 7.093 -1.675 1.00 77.69 270 VAL A C 1
ATOM 2127 O O . VAL A 1 270 ? 27.464 7.459 -2.154 1.00 77.69 270 VAL A O 1
ATOM 2130 N N . ASN A 1 271 ? 29.561 6.731 -2.451 1.00 81.50 271 ASN A N 1
ATOM 2131 C CA . ASN A 1 271 ? 29.508 6.770 -3.915 1.00 81.50 271 ASN A CA 1
ATOM 2132 C C . ASN A 1 271 ? 28.486 5.781 -4.497 1.00 81.50 271 ASN A C 1
ATOM 2134 O O . ASN A 1 271 ? 27.773 6.124 -5.444 1.00 81.50 271 ASN A O 1
ATOM 2138 N N . ASP A 1 272 ? 28.389 4.578 -3.928 1.00 80.31 272 ASP A N 1
ATOM 2139 C CA . ASP A 1 272 ? 27.423 3.567 -4.364 1.00 80.31 272 ASP A CA 1
ATOM 2140 C C . ASP A 1 272 ? 25.993 4.017 -4.050 1.00 80.31 272 ASP A C 1
ATOM 2142 O O . ASP A 1 272 ? 25.073 3.740 -4.821 1.00 80.31 272 ASP A O 1
ATOM 2146 N N . GLN A 1 273 ? 25.804 4.777 -2.966 1.00 76.31 273 GLN A N 1
ATOM 2147 C CA . GLN A 1 273 ? 24.499 5.313 -2.567 1.00 76.31 273 GLN A CA 1
ATOM 2148 C C . GLN A 1 273 ? 24.025 6.375 -3.548 1.00 76.31 273 GLN A C 1
ATOM 2150 O O . GLN A 1 273 ? 22.920 6.278 -4.080 1.00 76.31 273 GLN A O 1
ATOM 2155 N N . GLU A 1 274 ? 24.872 7.362 -3.844 1.00 81.00 274 GLU A N 1
ATOM 2156 C CA . GLU A 1 274 ? 24.563 8.392 -4.837 1.00 81.00 274 GLU A CA 1
ATOM 2157 C C . GLU A 1 274 ? 24.297 7.771 -6.213 1.00 81.00 274 GLU A C 1
ATOM 2159 O O . GLU A 1 274 ? 23.356 8.158 -6.916 1.00 81.00 274 GLU A O 1
ATOM 2164 N N . GLN A 1 275 ? 25.094 6.771 -6.604 1.00 83.56 275 GLN A N 1
ATOM 2165 C CA . GLN A 1 275 ? 24.892 6.050 -7.854 1.00 83.56 275 GLN A CA 1
ATOM 2166 C C . GLN A 1 275 ? 23.554 5.304 -7.867 1.00 83.56 275 GLN A C 1
ATOM 2168 O O . GLN A 1 275 ? 22.818 5.411 -8.851 1.00 83.56 275 GLN A O 1
ATOM 2173 N N . MET A 1 276 ? 23.218 4.590 -6.795 1.00 83.62 276 MET A N 1
ATOM 2174 C CA . MET A 1 276 ? 21.955 3.875 -6.640 1.00 83.62 276 MET A CA 1
ATOM 2175 C C . MET A 1 276 ? 20.760 4.825 -6.706 1.00 83.62 276 MET A C 1
ATOM 2177 O O . MET A 1 276 ? 19.860 4.612 -7.518 1.00 83.62 276 MET A O 1
ATOM 2181 N N . ILE A 1 277 ? 20.782 5.909 -5.927 1.00 82.19 277 ILE A N 1
ATOM 2182 C CA . ILE A 1 277 ? 19.744 6.946 -5.917 1.00 82.19 277 ILE A CA 1
ATOM 2183 C C . ILE A 1 277 ? 19.564 7.523 -7.320 1.00 82.19 277 ILE A C 1
ATOM 2185 O O . ILE A 1 277 ? 18.441 7.596 -7.817 1.00 82.19 277 ILE A O 1
ATOM 2189 N N . ARG A 1 278 ? 20.660 7.857 -8.011 1.00 85.00 278 ARG A N 1
ATOM 2190 C CA . ARG A 1 278 ? 20.622 8.365 -9.388 1.00 85.00 278 ARG A CA 1
ATOM 2191 C C . ARG A 1 278 ? 20.031 7.351 -10.367 1.00 85.00 278 ARG A C 1
ATOM 2193 O O . ARG A 1 278 ? 19.283 7.736 -11.264 1.00 85.00 278 ARG A O 1
ATOM 2200 N N . ILE A 1 279 ? 20.372 6.071 -10.238 1.00 86.81 279 ILE A N 1
ATOM 2201 C CA . ILE A 1 279 ? 19.862 5.005 -11.109 1.00 86.81 279 ILE A CA 1
ATOM 2202 C C . ILE A 1 279 ? 18.363 4.791 -10.876 1.00 86.81 279 ILE A C 1
ATOM 2204 O O . ILE A 1 279 ? 17.606 4.762 -11.846 1.00 86.81 279 ILE A O 1
ATOM 2208 N N . VAL A 1 280 ? 17.925 4.715 -9.617 1.00 86.44 280 VAL A N 1
ATOM 2209 C CA . VAL A 1 280 ? 16.508 4.599 -9.241 1.00 86.44 280 VAL A CA 1
ATOM 2210 C C . VAL A 1 280 ? 15.722 5.813 -9.736 1.00 86.44 280 VAL A C 1
ATOM 2212 O O . VAL A 1 280 ? 14.685 5.662 -10.377 1.00 86.44 280 VAL A O 1
ATOM 2215 N N . ALA A 1 281 ? 16.250 7.017 -9.524 1.00 84.88 281 ALA A N 1
ATOM 2216 C CA . ALA A 1 281 ? 15.678 8.265 -10.010 1.00 84.88 281 ALA A CA 1
ATOM 2217 C C . ALA A 1 281 ? 15.518 8.276 -11.540 1.00 84.88 281 ALA A C 1
ATOM 2219 O O . ALA A 1 281 ? 14.439 8.569 -12.058 1.00 84.88 281 ALA A O 1
ATOM 2220 N N . ASN A 1 282 ? 16.569 7.910 -12.278 1.00 85.38 282 ASN A N 1
ATOM 2221 C CA . ASN A 1 282 ? 16.516 7.797 -13.735 1.00 85.38 282 ASN A CA 1
ATOM 2222 C C . ASN A 1 282 ? 15.492 6.756 -14.187 1.00 85.38 282 ASN A C 1
ATOM 2224 O O . ASN A 1 282 ? 14.746 7.010 -15.127 1.00 85.38 282 ASN A O 1
ATOM 2228 N N . PHE A 1 283 ? 15.431 5.612 -13.510 1.00 87.12 283 PHE A N 1
ATOM 2229 C CA . PHE A 1 283 ? 14.468 4.563 -13.808 1.00 87.12 283 PHE A CA 1
ATOM 2230 C C . PHE A 1 283 ? 13.025 5.041 -13.617 1.00 87.12 283 PHE A C 1
ATOM 2232 O O . PHE A 1 283 ? 12.224 4.951 -14.546 1.00 87.12 283 PHE A O 1
ATOM 2239 N N . LEU A 1 284 ? 12.708 5.637 -12.470 1.00 86.56 284 LEU A N 1
ATOM 2240 C CA . LEU A 1 284 ? 11.377 6.169 -12.170 1.00 86.56 284 LEU A CA 1
ATOM 2241 C C . LEU A 1 284 ? 10.958 7.272 -13.149 1.00 86.56 284 LEU A C 1
ATOM 2243 O O . LEU A 1 284 ? 9.799 7.338 -13.542 1.00 86.56 284 LEU A O 1
ATOM 2247 N N . ASN A 1 285 ? 11.914 8.071 -13.632 1.00 85.00 285 ASN A N 1
ATOM 2248 C CA . ASN A 1 285 ? 11.681 9.072 -14.675 1.00 85.00 285 ASN A CA 1
ATOM 2249 C C . ASN A 1 285 ? 11.316 8.485 -16.051 1.00 85.00 285 ASN A C 1
ATOM 2251 O O . ASN A 1 285 ? 10.907 9.250 -16.926 1.00 85.00 285 ASN A O 1
ATOM 2255 N N . THR A 1 286 ? 11.517 7.183 -16.271 1.00 85.75 286 THR A N 1
ATOM 2256 C CA . THR A 1 286 ? 11.254 6.511 -17.560 1.00 85.75 286 THR A CA 1
ATOM 2257 C C . THR A 1 286 ? 9.987 5.668 -17.574 1.00 85.75 286 THR A C 1
ATOM 2259 O O . THR A 1 286 ? 9.572 5.211 -18.638 1.00 85.75 286 THR A O 1
ATOM 2262 N N . LEU A 1 287 ? 9.384 5.446 -16.408 1.00 83.25 287 LEU A N 1
ATOM 2263 C CA . LEU A 1 287 ? 8.189 4.630 -16.277 1.00 83.25 287 LEU A CA 1
ATOM 2264 C C . LEU A 1 287 ? 6.950 5.507 -16.387 1.00 83.25 287 LEU A C 1
ATOM 2266 O O . LEU A 1 287 ? 6.442 6.039 -15.399 1.00 83.25 287 LEU A O 1
ATOM 2270 N N . ASP A 1 288 ? 6.448 5.627 -17.607 1.00 81.75 288 ASP A N 1
ATOM 2271 C CA . ASP A 1 288 ? 5.139 6.219 -17.831 1.00 81.75 288 ASP A CA 1
ATOM 2272 C C . ASP A 1 288 ? 4.042 5.216 -17.448 1.00 81.75 288 ASP A C 1
ATOM 2274 O O . ASP A 1 288 ? 4.053 4.052 -17.861 1.00 81.75 288 ASP A O 1
ATOM 2278 N N . GLY A 1 289 ? 3.063 5.687 -16.675 1.00 87.25 289 GLY A N 1
ATOM 2279 C CA . GLY A 1 289 ? 1.878 4.906 -16.325 1.00 87.25 289 GLY A CA 1
ATOM 2280 C C . GLY A 1 289 ? 2.098 3.860 -15.235 1.00 87.25 289 GLY A C 1
ATOM 2281 O O . GLY A 1 289 ? 1.443 2.826 -15.275 1.00 87.25 289 GLY A O 1
ATOM 2282 N N . LEU A 1 290 ? 3.004 4.091 -14.280 1.00 93.00 290 LEU A N 1
ATOM 2283 C CA . LEU A 1 290 ? 2.952 3.345 -13.021 1.00 93.00 290 LEU A CA 1
ATOM 2284 C C . LEU A 1 290 ? 1.599 3.574 -12.343 1.00 93.00 290 LEU A C 1
ATOM 2286 O O . LEU A 1 290 ? 1.140 4.709 -12.245 1.00 93.00 290 LEU A O 1
ATOM 2290 N N . ASP A 1 291 ? 0.999 2.495 -11.856 1.00 94.50 291 ASP A N 1
ATOM 2291 C CA . ASP A 1 291 ? -0.238 2.532 -11.078 1.00 94.50 291 ASP A CA 1
ATOM 2292 C C . ASP A 1 291 ? 0.038 2.247 -9.597 1.00 94.50 291 ASP A C 1
ATOM 2294 O O . ASP A 1 291 ? -0.700 2.721 -8.737 1.00 94.50 291 ASP A O 1
ATOM 2298 N N . ASP A 1 292 ? 1.080 1.480 -9.282 1.00 95.19 292 ASP A N 1
ATOM 2299 C CA . ASP A 1 292 ? 1.424 1.067 -7.925 1.00 95.19 292 ASP A CA 1
ATOM 2300 C C . ASP A 1 292 ? 2.918 1.274 -7.678 1.00 95.19 292 ASP A C 1
ATOM 2302 O O . ASP A 1 292 ? 3.765 0.752 -8.408 1.00 95.19 292 ASP A O 1
ATOM 2306 N N . VAL A 1 293 ? 3.232 2.084 -6.675 1.00 93.69 293 VAL A N 1
ATOM 2307 C CA . VAL A 1 293 ? 4.600 2.375 -6.258 1.00 93.69 293 VAL A CA 1
ATOM 2308 C C . VAL A 1 293 ? 4.680 2.195 -4.757 1.00 93.69 293 VAL A C 1
ATOM 2310 O O . VAL A 1 293 ? 4.021 2.936 -4.030 1.00 93.69 293 VAL A O 1
ATOM 2313 N N . ASP A 1 294 ? 5.516 1.266 -4.308 1.00 91.38 294 ASP A N 1
ATOM 2314 C CA . ASP A 1 294 ? 5.852 1.092 -2.899 1.00 91.38 294 ASP A CA 1
ATOM 2315 C C . ASP A 1 294 ? 7.353 1.313 -2.695 1.00 91.38 294 ASP A C 1
ATOM 2317 O O . ASP A 1 294 ? 8.201 0.633 -3.276 1.00 91.38 294 ASP A O 1
ATOM 2321 N N . LEU A 1 295 ? 7.681 2.334 -1.912 1.00 87.50 295 LEU A N 1
ATOM 2322 C CA . LEU A 1 295 ? 9.041 2.702 -1.554 1.00 87.50 295 LEU A CA 1
ATOM 2323 C C . LEU A 1 295 ? 9.225 2.364 -0.079 1.00 87.50 295 LEU A C 1
ATOM 2325 O O . LEU A 1 295 ? 8.992 3.203 0.795 1.00 87.50 295 LEU A O 1
ATOM 2329 N N . THR A 1 296 ? 9.613 1.121 0.198 1.00 78.94 296 THR A N 1
ATOM 2330 C CA . THR A 1 296 ? 9.933 0.692 1.558 1.00 78.94 296 THR A CA 1
ATOM 2331 C C . THR A 1 296 ? 11.418 0.921 1.831 1.00 78.94 296 THR A C 1
ATOM 2333 O O . THR A 1 296 ? 12.303 0.347 1.196 1.00 78.94 296 THR A O 1
ATOM 2336 N N . GLN A 1 297 ? 11.694 1.841 2.749 1.00 68.38 297 GLN A N 1
ATOM 2337 C CA . GLN A 1 297 ? 13.023 2.231 3.185 1.00 68.38 297 GLN A CA 1
ATOM 2338 C C . GLN A 1 297 ? 13.107 2.067 4.702 1.00 68.38 297 GLN A C 1
ATOM 2340 O O . GLN A 1 297 ? 12.415 2.745 5.459 1.00 68.38 297 GLN A O 1
ATOM 2345 N N . ASP A 1 298 ? 13.972 1.172 5.163 1.00 57.97 298 ASP A N 1
ATOM 2346 C CA . ASP A 1 298 ? 14.149 0.964 6.599 1.00 57.97 298 ASP A CA 1
ATOM 2347 C C . ASP A 1 298 ? 15.025 2.046 7.236 1.00 57.97 298 ASP A C 1
ATOM 2349 O O . ASP A 1 298 ? 14.791 2.401 8.391 1.00 57.97 298 ASP A O 1
ATOM 2353 N N . ASP A 1 299 ? 15.931 2.672 6.473 1.00 62.47 299 ASP A N 1
ATOM 2354 C CA . ASP A 1 299 ? 16.824 3.700 7.008 1.00 62.47 299 ASP A CA 1
ATOM 2355 C C . ASP A 1 299 ? 16.671 5.092 6.344 1.00 62.47 299 ASP A C 1
ATOM 2357 O O . ASP A 1 299 ? 17.008 5.291 5.170 1.00 62.47 299 ASP A O 1
ATOM 2361 N N . PRO A 1 300 ? 16.192 6.094 7.093 1.00 58.53 300 PRO A N 1
ATOM 2362 C CA . PRO A 1 300 ? 16.003 7.468 6.642 1.00 58.53 300 PRO A CA 1
ATOM 2363 C C . PRO A 1 300 ? 17.273 8.322 6.521 1.00 58.53 300 PRO A C 1
ATOM 2365 O O . PRO A 1 300 ? 17.189 9.399 5.920 1.00 58.53 300 PRO A O 1
ATOM 2368 N N . ALA A 1 301 ? 18.426 7.891 7.046 1.00 57.41 301 ALA A N 1
ATOM 2369 C CA . ALA A 1 301 ? 19.690 8.635 6.966 1.00 57.41 301 ALA A CA 1
ATOM 2370 C C . ALA A 1 301 ? 20.149 8.900 5.519 1.00 57.41 301 ALA A C 1
ATOM 2372 O O . ALA A 1 301 ? 20.956 9.795 5.270 1.00 57.41 301 ALA A O 1
ATOM 2373 N N . TYR A 1 302 ? 19.568 8.186 4.555 1.00 57.50 302 TYR A N 1
ATOM 2374 C CA . TYR A 1 302 ? 19.999 8.174 3.159 1.00 57.50 302 TYR A CA 1
ATOM 2375 C C . TYR A 1 302 ? 18.956 8.745 2.198 1.00 57.50 302 TYR A C 1
ATOM 2377 O O . TYR A 1 302 ? 18.989 8.512 0.990 1.00 57.50 302 TYR A O 1
ATOM 2385 N N . THR A 1 303 ? 18.006 9.516 2.725 1.00 62.66 303 THR A N 1
ATOM 2386 C CA . THR A 1 303 ? 17.030 10.233 1.909 1.00 62.66 303 THR A CA 1
ATOM 2387 C C . THR A 1 303 ? 17.626 11.504 1.296 1.00 62.66 303 THR A C 1
ATOM 2389 O O . THR A 1 303 ? 17.351 12.622 1.734 1.00 62.66 303 THR A O 1
ATOM 2392 N N . ASP A 1 304 ? 18.438 11.348 0.248 1.00 67.75 304 ASP A N 1
ATOM 2393 C CA . ASP A 1 304 ? 18.878 12.487 -0.562 1.00 67.75 304 ASP A CA 1
ATOM 2394 C C . ASP A 1 304 ? 17.668 13.157 -1.242 1.00 67.75 304 ASP A C 1
ATOM 2396 O O . ASP A 1 304 ? 16.791 12.512 -1.826 1.00 67.75 304 ASP A O 1
ATOM 2400 N N . ILE A 1 305 ? 17.650 14.491 -1.196 1.00 63.84 305 ILE A N 1
ATOM 2401 C CA . ILE A 1 305 ? 16.662 15.353 -1.845 1.00 63.84 305 ILE A CA 1
ATOM 2402 C C . ILE A 1 305 ? 16.561 15.055 -3.350 1.00 63.84 305 ILE A C 1
ATOM 2404 O O . ILE A 1 305 ? 15.493 15.221 -3.950 1.00 63.84 305 ILE A O 1
ATOM 2408 N N . SER A 1 306 ? 17.658 14.600 -3.960 1.00 68.44 306 SER A N 1
ATOM 2409 C CA . SER A 1 306 ? 17.732 14.296 -5.387 1.00 68.44 306 SER A CA 1
ATOM 2410 C C . SER A 1 306 ? 16.727 13.221 -5.835 1.00 68.44 306 SER A C 1
ATOM 2412 O O . SER A 1 306 ? 16.102 13.398 -6.888 1.00 68.44 306 SER A O 1
ATOM 2414 N N . LEU A 1 307 ? 16.463 12.187 -5.021 1.00 73.12 307 LEU A N 1
ATOM 2415 C CA . LEU A 1 307 ? 15.478 11.138 -5.333 1.00 73.12 307 LEU A CA 1
ATOM 2416 C C . LEU A 1 307 ? 14.069 11.736 -5.505 1.00 73.12 307 LEU A C 1
ATOM 2418 O O . LEU A 1 307 ? 13.358 11.429 -6.466 1.00 73.12 307 LEU A O 1
ATOM 2422 N N . TYR A 1 308 ? 13.692 12.669 -4.625 1.00 75.62 308 TYR A N 1
ATOM 2423 C CA . TYR A 1 308 ? 12.363 13.290 -4.620 1.00 75.62 308 TYR A CA 1
ATOM 2424 C C . TYR A 1 308 ? 12.099 14.153 -5.851 1.00 75.62 308 TYR A C 1
ATOM 2426 O O . TYR A 1 308 ? 10.984 14.168 -6.368 1.00 75.62 308 TYR A O 1
ATOM 2434 N N . THR A 1 309 ? 13.125 14.837 -6.366 1.00 77.25 309 THR A N 1
ATOM 2435 C CA . THR A 1 309 ? 12.967 15.667 -7.573 1.00 77.25 309 THR A CA 1
ATOM 2436 C C . THR A 1 309 ? 12.632 14.842 -8.816 1.00 77.25 309 THR A C 1
ATOM 2438 O O . THR A 1 309 ? 11.923 15.319 -9.698 1.00 77.25 309 THR A O 1
ATOM 2441 N N . SER A 1 310 ? 13.090 13.590 -8.885 1.00 78.69 310 SER A N 1
ATOM 2442 C CA . SER A 1 310 ? 12.760 12.685 -9.996 1.00 78.69 310 SER A CA 1
ATOM 2443 C C . SER A 1 310 ? 11.370 12.079 -9.843 1.00 78.69 310 SER A C 1
ATOM 2445 O O . SER A 1 310 ? 10.608 11.958 -10.800 1.00 78.69 310 SER A O 1
ATOM 2447 N N . LEU A 1 311 ? 10.982 11.798 -8.606 1.00 82.00 311 LEU A N 1
ATOM 2448 C CA . LEU A 1 311 ? 9.652 11.309 -8.284 1.00 82.00 311 LEU A CA 1
ATOM 2449 C C . LEU A 1 311 ? 8.534 12.340 -8.526 1.00 82.00 311 LEU A C 1
ATOM 2451 O O . LEU A 1 311 ? 7.370 11.959 -8.612 1.00 82.00 311 LEU A O 1
ATOM 2455 N N . ASP A 1 312 ? 8.847 13.633 -8.684 1.00 86.06 312 ASP A N 1
ATOM 2456 C CA . ASP A 1 312 ? 7.858 14.672 -9.017 1.00 86.06 312 ASP A CA 1
ATOM 2457 C C . ASP A 1 312 ? 7.122 14.411 -10.345 1.00 86.06 312 ASP A C 1
ATOM 2459 O O . ASP A 1 312 ? 6.089 15.035 -10.600 1.00 86.06 312 ASP A O 1
ATOM 2463 N N . ARG A 1 313 ? 7.619 13.517 -11.207 1.00 87.56 313 ARG A N 1
ATOM 2464 C CA . ARG A 1 313 ? 6.938 13.130 -12.452 1.00 87.56 313 ARG A CA 1
ATOM 2465 C C . ARG A 1 313 ? 5.840 12.090 -12.259 1.00 87.56 313 ARG A C 1
ATOM 2467 O O . ARG A 1 313 ? 4.971 11.991 -13.125 1.00 87.56 313 ARG A O 1
ATOM 2474 N N . LEU A 1 314 ? 5.857 11.351 -11.149 1.00 90.94 314 LEU A N 1
ATOM 2475 C CA . LEU A 1 314 ? 4.828 10.356 -10.878 1.00 90.94 314 LEU A CA 1
ATOM 2476 C C . LEU A 1 314 ? 3.459 11.036 -10.781 1.00 90.94 314 LEU A C 1
ATOM 2478 O O . LEU A 1 314 ? 3.287 12.079 -10.143 1.00 90.94 314 LEU A O 1
ATOM 2482 N N . SER A 1 315 ? 2.489 10.455 -11.472 1.00 93.94 315 SER A N 1
ATOM 2483 C CA . SER A 1 315 ? 1.115 10.939 -11.540 1.00 93.94 315 SER A CA 1
ATOM 2484 C C . SER A 1 315 ? 0.192 9.784 -11.899 1.00 93.94 315 SER A C 1
ATOM 2486 O O . SER A 1 315 ? 0.647 8.763 -12.409 1.00 93.94 315 SER A O 1
ATOM 2488 N N . GLY A 1 316 ? -1.101 9.940 -11.626 1.00 94.69 316 GLY A N 1
ATOM 2489 C CA . GLY A 1 316 ? -2.092 8.916 -11.953 1.00 94.69 316 GLY A CA 1
ATOM 2490 C C . GLY A 1 316 ? -1.968 7.617 -11.152 1.00 94.69 316 GLY A C 1
ATOM 2491 O O . GLY A 1 316 ? -2.609 6.642 -11.533 1.00 94.69 316 GLY A O 1
ATOM 2492 N N . LEU A 1 317 ? -1.207 7.605 -10.050 1.00 96.38 317 LEU A N 1
ATOM 2493 C CA . LEU A 1 317 ? -1.049 6.422 -9.206 1.00 96.38 317 LEU A CA 1
ATOM 2494 C C . LEU A 1 317 ? -2.404 5.980 -8.631 1.00 96.38 317 LEU A C 1
ATOM 2496 O O . LEU A 1 317 ? -3.232 6.805 -8.236 1.00 96.38 317 LEU A O 1
ATOM 2500 N N . ARG A 1 318 ? -2.601 4.666 -8.534 1.00 97.00 318 ARG A N 1
ATOM 2501 C CA . ARG A 1 318 ? -3.689 4.020 -7.788 1.00 97.00 318 ARG A CA 1
ATOM 2502 C C . ARG A 1 318 ? -3.226 3.583 -6.405 1.00 97.00 318 ARG A C 1
ATOM 2504 O O . ARG A 1 318 ? -4.020 3.573 -5.473 1.00 97.00 318 ARG A O 1
ATOM 2511 N N . ARG A 1 319 ? -1.954 3.242 -6.234 1.00 96.56 319 ARG A N 1
ATOM 2512 C CA . ARG A 1 319 ? -1.393 2.808 -4.955 1.00 96.56 319 ARG A CA 1
ATOM 2513 C C . ARG A 1 319 ? -0.054 3.503 -4.742 1.00 96.56 319 ARG A C 1
ATOM 2515 O O . ARG A 1 319 ? 0.788 3.528 -5.635 1.00 96.56 319 ARG A O 1
ATOM 2522 N N . PHE A 1 320 ? 0.104 4.118 -3.578 1.00 95.44 320 PHE A N 1
ATOM 2523 C CA . PHE A 1 320 ? 1.337 4.789 -3.198 1.00 95.44 320 PHE A CA 1
ATOM 2524 C C . PHE A 1 320 ? 1.712 4.394 -1.776 1.00 95.44 320 PHE A C 1
ATOM 2526 O O . PHE A 1 320 ? 0.980 4.677 -0.826 1.00 95.44 320 PHE A O 1
ATOM 2533 N N . GLY A 1 321 ? 2.844 3.720 -1.644 1.00 93.00 321 GLY A N 1
ATOM 2534 C CA . GLY A 1 321 ? 3.466 3.373 -0.385 1.00 93.00 321 GLY A CA 1
ATOM 2535 C C . GLY A 1 321 ? 4.799 4.081 -0.230 1.00 93.00 321 GLY A C 1
ATOM 2536 O O . GLY A 1 321 ? 5.612 4.150 -1.149 1.00 93.00 321 GLY A O 1
ATOM 2537 N N . PHE A 1 322 ? 5.003 4.643 0.950 1.00 89.44 322 PHE A N 1
ATOM 2538 C CA . PHE A 1 322 ? 6.290 5.123 1.399 1.00 89.44 322 PHE A CA 1
ATOM 2539 C C . PHE A 1 322 ? 6.438 4.707 2.853 1.00 89.44 322 PHE A C 1
ATOM 2541 O O . PHE A 1 322 ? 5.708 5.180 3.724 1.00 89.44 322 PHE A O 1
ATOM 2548 N N . VAL A 1 323 ? 7.371 3.810 3.128 1.00 81.62 323 VAL A N 1
ATOM 2549 C CA . VAL A 1 323 ? 7.722 3.422 4.491 1.00 81.62 323 VAL A CA 1
ATOM 2550 C C . VAL A 1 323 ? 9.132 3.933 4.729 1.00 81.62 323 VAL A C 1
ATOM 2552 O O . VAL A 1 323 ? 10.021 3.653 3.949 1.00 81.62 323 VAL A O 1
ATOM 2555 N N . SER A 1 324 ? 9.318 4.757 5.751 1.00 77.00 324 SER A N 1
ATOM 2556 C CA . SER A 1 324 ? 10.602 5.348 6.131 1.00 77.00 324 SER A CA 1
ATOM 2557 C C . SER A 1 324 ? 10.589 5.505 7.631 1.00 77.00 324 SER A C 1
ATOM 2559 O O . SER A 1 324 ? 9.641 6.096 8.156 1.00 77.00 324 SER A O 1
ATOM 2561 N N . ARG A 1 325 ? 11.630 5.070 8.350 1.00 69.75 325 ARG A N 1
ATOM 2562 C CA . ARG A 1 325 ? 11.714 5.455 9.765 1.00 69.75 325 ARG A CA 1
ATOM 2563 C C . ARG A 1 325 ? 11.723 6.988 9.868 1.00 69.75 325 ARG A C 1
ATOM 2565 O O . ARG A 1 325 ? 12.206 7.679 8.965 1.00 69.75 325 ARG A O 1
ATOM 2572 N N . PRO A 1 326 ? 11.109 7.563 10.907 1.00 56.88 326 PRO A N 1
ATOM 2573 C CA . PRO A 1 326 ? 11.019 9.005 11.040 1.00 56.88 326 PRO A CA 1
ATOM 2574 C C . PRO A 1 326 ? 12.396 9.593 11.380 1.00 56.88 326 PRO A C 1
ATOM 2576 O O . PRO A 1 326 ? 12.744 9.698 12.552 1.00 56.88 326 PRO A O 1
ATOM 2579 N N . VAL A 1 327 ? 13.160 10.057 10.385 1.00 59.41 327 VAL A N 1
ATOM 2580 C CA . VAL A 1 327 ? 14.187 11.078 10.656 1.00 59.41 327 VAL A CA 1
ATOM 2581 C C . VAL A 1 327 ? 13.517 12.426 10.785 1.00 59.41 327 VAL A C 1
ATOM 2583 O O . VAL A 1 327 ? 12.512 12.755 10.149 1.00 59.41 327 VAL A O 1
ATOM 2586 N N . THR A 1 328 ? 14.086 13.212 11.681 1.00 53.06 328 THR A N 1
ATOM 2587 C CA . THR A 1 328 ? 13.716 14.582 11.969 1.00 53.06 328 THR A CA 1
ATOM 2588 C C . THR A 1 328 ? 13.510 15.403 10.692 1.00 53.06 328 THR A C 1
ATOM 2590 O O . THR A 1 328 ? 14.447 15.862 10.053 1.00 53.06 328 THR A O 1
ATOM 2593 N N . SER A 1 329 ? 12.238 15.681 10.402 1.00 57.06 329 SER A N 1
ATOM 2594 C CA . SER A 1 329 ? 11.781 16.990 9.921 1.00 57.06 329 SER A CA 1
ATOM 2595 C C . SER A 1 329 ? 12.131 17.392 8.483 1.00 57.06 329 SER A C 1
ATOM 2597 O O . SER A 1 329 ? 12.217 18.589 8.203 1.00 57.06 329 SER A O 1
ATOM 2599 N N . HIS A 1 330 ? 12.239 16.465 7.531 1.00 74.50 330 HIS A N 1
ATOM 2600 C CA . HIS A 1 330 ? 12.299 16.875 6.125 1.00 74.50 330 HIS A CA 1
ATOM 2601 C C . HIS A 1 330 ? 10.907 17.263 5.601 1.00 74.50 330 HIS A C 1
ATOM 2603 O O . HIS A 1 330 ? 10.227 16.499 4.923 1.00 74.50 330 HIS A O 1
ATOM 2609 N N . ARG A 1 331 ? 10.501 18.515 5.862 1.00 82.50 331 ARG A N 1
ATOM 2610 C CA . ARG A 1 331 ? 9.319 19.166 5.254 1.00 82.50 331 ARG A CA 1
ATOM 2611 C C . ARG A 1 331 ? 9.272 18.989 3.728 1.00 82.50 331 ARG A C 1
ATOM 2613 O O . ARG A 1 331 ? 8.192 18.929 3.148 1.00 82.50 331 ARG A O 1
ATOM 2620 N N . ALA A 1 332 ? 10.439 18.880 3.092 1.00 83.00 332 ALA A N 1
ATOM 2621 C CA . ALA A 1 332 ? 10.574 18.606 1.665 1.00 83.00 332 ALA A CA 1
ATOM 2622 C C . ALA A 1 332 ? 9.921 17.277 1.241 1.00 83.00 332 ALA A C 1
ATOM 2624 O O . ALA A 1 332 ? 9.239 17.261 0.221 1.00 83.00 332 ALA A O 1
ATOM 2625 N N . ILE A 1 333 ? 10.067 16.210 2.038 1.00 83.69 333 ILE A N 1
ATOM 2626 C CA . ILE A 1 333 ? 9.495 14.883 1.754 1.00 83.69 333 ILE A CA 1
ATOM 2627 C C . ILE A 1 333 ? 7.973 14.959 1.783 1.00 83.69 333 ILE A C 1
ATOM 2629 O O . ILE A 1 333 ? 7.314 14.573 0.825 1.00 83.69 333 ILE A O 1
ATOM 2633 N N . PHE A 1 334 ? 7.407 15.533 2.845 1.00 86.56 334 PHE A N 1
ATOM 2634 C CA . PHE A 1 334 ? 5.955 15.659 2.973 1.00 86.56 334 PHE A CA 1
ATOM 2635 C C . PHE A 1 334 ? 5.357 16.554 1.885 1.00 86.56 334 PHE A C 1
ATOM 2637 O O . PHE A 1 334 ? 4.344 16.204 1.285 1.00 86.56 334 PHE A O 1
ATOM 2644 N N . SER A 1 335 ? 6.025 17.664 1.555 1.00 88.56 335 SER A N 1
ATOM 2645 C CA . SER A 1 335 ? 5.614 18.523 0.440 1.00 88.56 335 SER A CA 1
ATOM 2646 C C . SER A 1 335 ? 5.660 17.787 -0.901 1.00 88.56 335 SER A C 1
ATOM 2648 O O . SER A 1 335 ? 4.812 18.016 -1.759 1.00 88.56 335 SER A O 1
ATOM 2650 N N . TRP A 1 336 ? 6.639 16.906 -1.097 1.00 88.81 336 TRP A N 1
ATOM 2651 C CA . TRP A 1 336 ? 6.736 16.069 -2.287 1.00 88.81 336 TRP A CA 1
ATOM 2652 C C . TRP A 1 336 ? 5.624 15.008 -2.346 1.00 88.81 336 TRP A C 1
ATOM 2654 O O . TRP A 1 336 ? 4.921 14.933 -3.353 1.00 88.81 336 TRP A O 1
ATOM 2664 N N . MET A 1 337 ? 5.374 14.273 -1.259 1.00 91.38 337 MET A N 1
ATOM 2665 C CA . MET A 1 337 ? 4.264 13.311 -1.167 1.00 91.38 337 MET A CA 1
ATOM 2666 C C . MET A 1 337 ? 2.918 13.974 -1.462 1.00 91.38 337 MET A C 1
ATOM 2668 O O . MET A 1 337 ? 2.139 13.471 -2.267 1.00 91.38 337 MET A O 1
ATOM 2672 N N . ALA A 1 338 ? 2.677 15.147 -0.873 1.00 93.62 338 ALA A N 1
ATOM 2673 C CA . ALA A 1 338 ? 1.493 15.957 -1.124 1.00 93.62 338 ALA A CA 1
ATOM 2674 C C . ALA A 1 338 ? 1.315 16.272 -2.623 1.00 93.62 338 ALA A C 1
ATOM 2676 O O . ALA A 1 338 ? 0.210 16.158 -3.155 1.00 93.62 338 ALA A O 1
ATOM 2677 N N . ARG A 1 339 ? 2.400 16.592 -3.346 1.00 93.94 339 ARG A N 1
ATOM 2678 C CA . ARG A 1 339 ? 2.348 16.804 -4.805 1.00 93.94 339 ARG A CA 1
ATOM 2679 C C . ARG A 1 339 ? 2.003 15.531 -5.575 1.00 93.94 339 ARG A C 1
ATOM 2681 O O . ARG A 1 339 ? 1.250 15.625 -6.540 1.00 93.94 339 ARG A O 1
ATOM 2688 N N . ILE A 1 340 ? 2.524 14.370 -5.179 1.00 93.75 340 ILE A N 1
ATOM 2689 C CA . ILE A 1 340 ? 2.180 13.090 -5.822 1.00 93.75 340 ILE A CA 1
ATOM 2690 C C . ILE A 1 340 ? 0.703 12.761 -5.621 1.00 93.75 340 ILE A C 1
ATOM 2692 O O . ILE A 1 340 ? 0.024 12.408 -6.587 1.00 93.75 340 ILE A O 1
ATOM 2696 N N . VAL A 1 341 ? 0.193 12.922 -4.397 1.00 96.19 341 VAL A N 1
ATOM 2697 C CA . VAL A 1 341 ? -1.225 12.701 -4.081 1.00 96.19 341 VAL A CA 1
ATOM 2698 C C . VAL A 1 341 ? -2.102 13.643 -4.908 1.00 96.19 341 VAL A C 1
ATOM 2700 O O . VAL A 1 341 ? -3.031 13.186 -5.569 1.00 96.19 341 VAL A O 1
ATOM 2703 N N . ALA A 1 342 ? -1.749 14.931 -4.992 1.00 96.31 342 ALA A N 1
ATOM 2704 C CA . ALA A 1 342 ? -2.471 15.902 -5.820 1.00 96.31 342 ALA A CA 1
ATOM 2705 C C . ALA A 1 342 ? -2.464 15.552 -7.322 1.00 96.31 342 ALA A C 1
ATOM 2707 O O . ALA A 1 342 ? -3.410 15.862 -8.041 1.00 96.31 342 ALA A O 1
ATOM 2708 N N . LYS A 1 343 ? -1.406 14.893 -7.814 1.00 96.38 343 LYS A N 1
ATOM 2709 C CA . LYS A 1 343 ? -1.290 14.424 -9.207 1.00 96.38 343 LYS A CA 1
ATOM 2710 C C . LYS A 1 343 ? -1.955 13.067 -9.457 1.00 96.38 343 LYS A C 1
ATOM 2712 O O . LYS A 1 343 ? -1.924 12.578 -10.588 1.00 96.38 343 LYS A O 1
ATOM 2717 N N . SER A 1 344 ? -2.543 12.450 -8.434 1.00 97.44 344 SER A N 1
ATOM 2718 C CA . SER A 1 344 ? -3.064 11.082 -8.483 1.00 97.44 344 SER A CA 1
ATOM 2719 C C . SER A 1 344 ? -4.529 11.039 -8.029 1.00 97.44 344 SER A C 1
ATOM 2721 O O . SER A 1 344 ? -4.844 10.467 -6.991 1.00 97.44 344 SER A O 1
ATOM 2723 N N . PRO A 1 345 ? -5.473 11.604 -8.808 1.00 97.38 345 PRO A N 1
ATOM 2724 C CA . PRO A 1 345 ? -6.889 11.669 -8.423 1.00 97.38 345 PRO A CA 1
ATOM 2725 C C . PRO A 1 345 ? -7.584 10.297 -8.354 1.00 97.38 345 PRO A C 1
ATOM 2727 O O . PRO A 1 345 ? -8.716 10.199 -7.891 1.00 97.38 345 PRO A O 1
ATOM 2730 N N . ARG A 1 346 ? -6.930 9.234 -8.843 1.00 97.19 346 ARG A N 1
ATOM 2731 C CA . ARG A 1 346 ? -7.401 7.840 -8.787 1.00 97.19 346 ARG A CA 1
ATOM 2732 C C . ARG A 1 346 ? -6.718 7.034 -7.682 1.00 97.19 346 ARG A C 1
ATOM 2734 O O . ARG A 1 346 ? -6.745 5.808 -7.731 1.00 97.19 346 ARG A O 1
ATOM 2741 N N . LEU A 1 347 ? -6.076 7.707 -6.731 1.00 98.12 347 LEU A N 1
ATOM 2742 C CA . LEU A 1 347 ? -5.396 7.040 -5.636 1.00 98.12 347 LEU A CA 1
ATOM 2743 C C . LEU A 1 347 ? -6.417 6.282 -4.778 1.00 98.12 347 LEU A C 1
ATOM 2745 O O . LEU A 1 347 ? -7.367 6.851 -4.249 1.00 98.12 347 LEU A O 1
ATOM 2749 N N . GLU A 1 348 ? -6.202 4.981 -4.665 1.00 97.94 348 GLU A N 1
ATOM 2750 C CA . GLU A 1 348 ? -7.030 4.016 -3.950 1.00 97.94 348 GLU A CA 1
ATOM 2751 C C . GLU A 1 348 ? -6.341 3.520 -2.681 1.00 97.94 348 GLU A C 1
ATOM 2753 O O . GLU A 1 348 ? -7.031 3.194 -1.718 1.00 97.94 348 GLU A O 1
ATOM 2758 N N . TYR A 1 349 ? -5.009 3.450 -2.661 1.00 97.69 349 TYR A N 1
ATOM 2759 C CA . TYR A 1 349 ? -4.234 2.988 -1.513 1.00 97.69 349 TYR A CA 1
ATOM 2760 C C . TYR A 1 349 ? -3.128 3.977 -1.157 1.00 97.69 349 TYR A C 1
ATOM 2762 O O . TYR A 1 349 ? -2.369 4.390 -2.035 1.00 97.69 349 TYR A O 1
ATOM 2770 N N . LEU A 1 350 ? -3.007 4.307 0.128 1.00 96.25 350 LEU A N 1
ATOM 2771 C CA . LEU A 1 350 ? -1.956 5.183 0.638 1.00 96.25 350 LEU A CA 1
ATOM 2772 C C . LEU A 1 350 ? -1.301 4.584 1.888 1.00 96.25 350 LEU A C 1
ATOM 2774 O O . LEU A 1 350 ? -1.978 4.362 2.889 1.00 96.25 350 LEU A O 1
ATOM 2778 N N . SER A 1 351 ? 0.012 4.363 1.846 1.00 94.25 351 SER A N 1
ATOM 2779 C CA . SER A 1 351 ? 0.814 3.956 3.005 1.00 94.25 351 SER A CA 1
ATOM 2780 C C . SER A 1 351 ? 1.879 5.005 3.301 1.00 94.25 351 SER A C 1
ATOM 2782 O O . SER A 1 351 ? 2.697 5.275 2.428 1.00 94.25 351 SER A O 1
ATOM 2784 N N . LEU A 1 352 ? 1.872 5.618 4.491 1.00 91.00 352 LEU A N 1
ATOM 2785 C CA . LEU A 1 352 ? 2.872 6.627 4.881 1.00 91.00 352 LEU A CA 1
ATOM 2786 C C . LEU A 1 352 ? 3.369 6.412 6.315 1.00 91.00 352 LEU A C 1
ATOM 2788 O O . LEU A 1 352 ? 2.583 6.089 7.205 1.00 91.00 352 LEU A O 1
ATOM 2792 N N . PRO A 1 353 ? 4.637 6.706 6.630 1.00 81.00 353 PRO A N 1
ATOM 2793 C CA . PRO A 1 353 ? 5.252 6.207 7.848 1.00 81.00 353 PRO A CA 1
ATOM 2794 C C . PRO A 1 353 ? 5.212 7.191 9.020 1.00 81.00 353 PRO A C 1
ATOM 2796 O O . PRO A 1 353 ? 5.653 6.864 10.117 1.00 81.00 353 PRO A O 1
ATOM 2799 N N . SER A 1 354 ? 4.744 8.425 8.824 1.00 79.94 354 SER A N 1
ATOM 2800 C CA . SER A 1 354 ? 4.767 9.449 9.871 1.00 79.94 354 SER A CA 1
ATOM 2801 C C . SER A 1 354 ? 3.570 10.375 9.780 1.00 79.94 354 SER A C 1
ATOM 2803 O O . SER A 1 354 ? 3.294 10.894 8.705 1.00 79.94 354 SER A O 1
ATOM 2805 N N . ALA A 1 355 ? 2.944 10.651 10.932 1.00 76.94 355 ALA A N 1
ATOM 2806 C CA . ALA A 1 355 ? 1.846 11.605 11.117 1.00 76.94 355 ALA A CA 1
ATOM 2807 C C . ALA A 1 355 ? 2.161 13.039 10.644 1.00 76.94 355 ALA A C 1
ATOM 2809 O O . ALA A 1 355 ? 1.249 13.775 10.285 1.00 76.94 355 ALA A O 1
ATOM 2810 N N . ARG A 1 356 ? 3.434 13.464 10.636 1.00 79.25 356 ARG A N 1
ATOM 2811 C CA . ARG A 1 356 ? 3.788 14.893 10.508 1.00 79.25 356 ARG A CA 1
ATOM 2812 C C . ARG A 1 356 ? 3.392 15.540 9.175 1.00 79.25 356 ARG A C 1
ATOM 2814 O O . ARG A 1 356 ? 3.170 16.744 9.162 1.00 79.25 356 ARG A O 1
ATOM 2821 N N . GLY A 1 357 ? 3.311 14.779 8.085 1.00 80.75 357 GLY A N 1
ATOM 2822 C CA . GLY A 1 357 ? 2.878 15.285 6.773 1.00 80.75 357 GLY A CA 1
ATOM 2823 C C . GLY A 1 357 ? 1.417 15.024 6.435 1.00 80.75 357 GLY A C 1
ATOM 2824 O O . GLY A 1 357 ? 0.952 15.464 5.388 1.00 80.75 357 GLY A O 1
ATOM 2825 N N . TRP A 1 358 ? 0.696 14.295 7.287 1.00 86.81 358 TRP A N 1
ATOM 2826 C CA . TRP A 1 358 ? -0.684 13.930 6.996 1.00 86.81 358 TRP A CA 1
ATOM 2827 C C . TRP A 1 358 ? -1.636 15.120 6.906 1.00 86.81 358 TRP A C 1
ATOM 2829 O O . TRP A 1 358 ? -2.488 15.040 6.036 1.00 86.81 358 TRP A O 1
ATOM 2839 N N . PRO A 1 359 ? -1.527 16.213 7.689 1.00 92.56 359 PRO A N 1
ATOM 2840 C CA . PRO A 1 359 ? -2.460 17.333 7.550 1.00 92.56 359 PRO A CA 1
ATOM 2841 C C . PRO A 1 359 ? -2.507 17.913 6.127 1.00 92.56 359 PRO A C 1
ATOM 2843 O O . PRO A 1 359 ? -3.585 18.006 5.549 1.00 92.56 359 PRO A O 1
ATOM 2846 N N . ASP A 1 360 ? -1.344 18.189 5.522 1.00 93.25 360 ASP A N 1
ATOM 2847 C CA . ASP A 1 360 ? -1.252 18.700 4.144 1.00 93.25 360 ASP A CA 1
ATOM 2848 C C . ASP A 1 360 ? -1.805 17.683 3.127 1.00 93.25 360 ASP A C 1
ATOM 2850 O O . ASP A 1 360 ? -2.456 18.040 2.146 1.00 93.25 360 ASP A O 1
ATOM 2854 N N . ILE A 1 361 ? -1.548 16.391 3.354 1.00 94.94 361 ILE A N 1
ATOM 2855 C CA . ILE A 1 361 ? -2.018 15.310 2.479 1.00 94.94 361 ILE A CA 1
ATOM 2856 C C . ILE A 1 361 ? -3.532 15.118 2.609 1.00 94.94 361 ILE A C 1
ATOM 2858 O O . ILE A 1 361 ? -4.205 14.951 1.597 1.00 94.94 361 ILE A O 1
ATOM 2862 N N . ILE A 1 362 ? -4.079 15.174 3.822 1.00 96.62 362 ILE A N 1
ATOM 2863 C CA . ILE A 1 362 ? -5.514 15.065 4.104 1.00 96.62 362 ILE A CA 1
ATOM 2864 C C . ILE A 1 362 ? -6.259 16.237 3.483 1.00 96.62 362 ILE A C 1
ATOM 2866 O O . ILE A 1 362 ? -7.260 16.005 2.812 1.00 96.62 362 ILE A O 1
ATOM 2870 N N . GLU A 1 363 ? -5.745 17.464 3.618 1.00 96.75 363 GLU A N 1
ATOM 2871 C CA . GLU A 1 363 ? -6.328 18.636 2.961 1.00 96.75 363 GLU A CA 1
ATOM 2872 C C . GLU A 1 363 ? -6.452 18.403 1.448 1.00 96.75 363 GLU A C 1
ATOM 2874 O O . GLU A 1 363 ? -7.485 18.697 0.850 1.00 96.75 363 GLU A O 1
ATOM 2879 N N . ILE A 1 364 ? -5.427 17.819 0.820 1.00 97.69 364 ILE A N 1
ATOM 2880 C CA . ILE A 1 364 ? -5.452 17.483 -0.608 1.00 97.69 364 ILE A CA 1
ATOM 2881 C C . ILE A 1 364 ? -6.450 16.359 -0.900 1.00 97.69 364 ILE A C 1
ATOM 2883 O O . ILE A 1 364 ? -7.226 16.485 -1.843 1.00 97.69 364 ILE A O 1
ATOM 2887 N N . LEU A 1 365 ? -6.466 15.279 -0.112 1.00 98.00 365 LEU A N 1
ATOM 2888 C CA . LEU A 1 365 ? -7.423 14.182 -0.290 1.00 98.00 365 LEU A CA 1
ATOM 2889 C C . LEU A 1 365 ? -8.870 14.690 -0.211 1.00 98.00 365 LEU A C 1
ATOM 2891 O O . LEU A 1 365 ? -9.706 14.303 -1.025 1.00 98.00 365 LEU A O 1
ATOM 2895 N N . GLU A 1 366 ? -9.163 15.586 0.731 1.00 97.62 366 GLU A N 1
ATOM 2896 C CA . GLU A 1 366 ? -10.475 16.215 0.885 1.00 97.62 366 GLU A CA 1
ATOM 2897 C C . GLU A 1 366 ? -10.791 17.173 -0.264 1.00 97.62 366 GLU A C 1
ATOM 2899 O O . GLU A 1 366 ? -11.853 17.060 -0.881 1.00 97.62 366 GLU A O 1
ATOM 2904 N N . ARG A 1 367 ? -9.866 18.087 -0.585 1.00 97.94 367 ARG A N 1
ATOM 2905 C CA . ARG A 1 367 ? -10.041 19.102 -1.633 1.00 97.94 367 ARG A CA 1
ATOM 2906 C C . ARG A 1 367 ? -10.250 18.483 -3.010 1.00 97.94 367 ARG A C 1
ATOM 2908 O O . ARG A 1 367 ? -11.111 18.941 -3.755 1.00 97.94 367 ARG A O 1
ATOM 2915 N N . GLU A 1 368 ? -9.485 17.446 -3.335 1.00 97.69 368 GLU A N 1
ATOM 2916 C CA . GLU A 1 368 ? -9.578 16.728 -4.610 1.00 97.69 368 GLU A CA 1
ATOM 2917 C C . GLU A 1 368 ? -10.641 15.607 -4.577 1.00 97.69 368 GLU A C 1
ATOM 2919 O O . GLU A 1 368 ? -10.830 14.900 -5.566 1.00 97.69 368 GLU A O 1
ATOM 2924 N N . ASN A 1 369 ? -11.357 15.440 -3.453 1.00 97.75 369 ASN A N 1
ATOM 2925 C CA . ASN A 1 369 ? -12.364 14.397 -3.221 1.00 97.75 369 ASN A CA 1
ATOM 2926 C C . ASN A 1 369 ? -11.856 12.974 -3.536 1.00 97.75 369 ASN A C 1
ATOM 2928 O O . ASN A 1 369 ? -12.585 12.128 -4.061 1.00 97.75 369 ASN A O 1
ATOM 2932 N N . ILE A 1 370 ? -10.598 12.704 -3.197 1.00 98.19 370 ILE A N 1
ATOM 2933 C CA . ILE A 1 370 ? -9.980 11.386 -3.320 1.00 98.19 370 ILE A CA 1
ATOM 2934 C C . ILE A 1 370 ? -10.481 10.531 -2.155 1.00 98.19 370 ILE A C 1
ATOM 2936 O O . ILE A 1 370 ? -10.405 10.940 -0.995 1.00 98.19 370 ILE A O 1
ATOM 2940 N N . ARG A 1 371 ? -11.012 9.340 -2.449 1.00 98.12 371 ARG A N 1
ATOM 2941 C CA . ARG A 1 371 ? -11.545 8.391 -1.459 1.00 98.12 371 ARG A CA 1
ATOM 2942 C C . ARG A 1 371 ? -10.709 7.122 -1.482 1.00 98.12 371 ARG A C 1
ATOM 2944 O O . ARG A 1 371 ? -10.734 6.386 -2.463 1.00 98.12 371 ARG A O 1
ATOM 2951 N N . LEU A 1 372 ? -9.967 6.883 -0.407 1.00 98.31 372 LEU A N 1
ATOM 2952 C CA . LEU A 1 372 ? -9.078 5.732 -0.315 1.00 98.31 372 LEU A CA 1
ATOM 2953 C C . LEU A 1 372 ? -9.871 4.457 0.006 1.00 98.31 372 LEU A C 1
ATOM 2955 O O . LEU A 1 372 ? -10.726 4.432 0.886 1.00 98.31 372 LEU A O 1
ATOM 2959 N N . THR A 1 373 ? -9.552 3.371 -0.687 1.00 98.44 373 THR A N 1
ATOM 2960 C CA . THR A 1 373 ? -10.007 2.015 -0.347 1.00 98.44 373 THR A CA 1
ATOM 2961 C C . THR A 1 373 ? -9.046 1.328 0.616 1.00 98.44 373 THR A C 1
ATOM 2963 O O . THR A 1 373 ? -9.439 0.404 1.322 1.00 98.44 373 THR A O 1
ATOM 2966 N N . GLY A 1 374 ? -7.797 1.780 0.704 1.00 98.06 374 GLY A N 1
ATOM 2967 C CA . GLY A 1 374 ? -6.863 1.281 1.694 1.00 98.06 374 GLY A CA 1
ATOM 2968 C C . GLY A 1 374 ? -5.934 2.352 2.231 1.00 98.06 374 GLY A C 1
ATOM 2969 O O . GLY A 1 374 ? -5.496 3.250 1.513 1.00 98.06 374 GLY A O 1
ATOM 2970 N N . ILE A 1 375 ? -5.642 2.250 3.518 1.00 96.88 375 ILE A N 1
ATOM 2971 C CA . ILE A 1 375 ? -4.754 3.168 4.203 1.00 96.88 375 ILE A CA 1
ATOM 2972 C C . ILE A 1 375 ? -3.881 2.417 5.203 1.00 96.88 375 ILE A C 1
ATOM 2974 O O . ILE A 1 375 ? -4.367 1.574 5.959 1.00 96.88 375 ILE A O 1
ATOM 2978 N N . ALA A 1 376 ? -2.594 2.740 5.205 1.00 95.00 376 ALA A N 1
ATOM 2979 C CA . ALA A 1 376 ? -1.641 2.273 6.194 1.00 95.00 376 ALA A CA 1
ATOM 2980 C C . ALA A 1 376 ? -0.839 3.457 6.735 1.00 95.00 376 ALA A C 1
ATOM 2982 O O . ALA A 1 376 ? -0.368 4.307 5.979 1.00 95.00 376 ALA A O 1
ATOM 2983 N N . PHE A 1 377 ? -0.708 3.559 8.051 1.00 92.56 377 PHE A N 1
ATOM 2984 C CA . PHE A 1 377 ? 0.021 4.672 8.640 1.00 92.56 377 PHE A CA 1
ATOM 2985 C C . PHE A 1 377 ? 0.600 4.341 10.003 1.00 92.56 377 PHE A C 1
ATOM 2987 O O . PHE A 1 377 ? 0.113 3.462 10.706 1.00 92.56 377 PHE A O 1
ATOM 2994 N N . SER A 1 378 ? 1.646 5.060 10.403 1.00 89.12 378 SER A N 1
ATOM 2995 C CA . SER A 1 378 ? 2.273 4.753 11.689 1.00 89.12 378 SER A CA 1
ATOM 2996 C C . SER A 1 378 ? 1.522 5.322 12.877 1.00 89.12 378 SER A C 1
ATOM 2998 O O . SER A 1 378 ? 1.385 4.629 13.870 1.00 89.12 378 SER A O 1
ATOM 3000 N N . HIS A 1 379 ? 1.004 6.549 12.796 1.00 89.50 379 HIS A N 1
ATOM 3001 C CA . HIS A 1 379 ? 0.424 7.239 13.952 1.00 89.50 379 HIS A CA 1
ATOM 3002 C C . HIS A 1 379 ? -0.939 7.842 13.634 1.00 89.50 379 HIS A C 1
ATOM 3004 O O . HIS A 1 379 ? -1.086 8.545 12.633 1.00 89.50 379 HIS A O 1
ATOM 3010 N N . ALA A 1 380 ? -1.914 7.613 14.512 1.00 90.12 380 ALA A N 1
ATOM 3011 C CA . ALA A 1 380 ? -3.230 8.229 14.395 1.00 90.12 380 ALA A CA 1
ATOM 3012 C C . ALA A 1 380 ? -3.171 9.726 14.680 1.00 90.12 380 ALA A C 1
ATOM 3014 O O . ALA A 1 380 ? -2.516 10.170 15.623 1.00 90.12 380 ALA A O 1
ATOM 3015 N N . ILE A 1 381 ? -3.906 10.484 13.870 1.00 93.19 381 ILE A N 1
ATOM 3016 C CA . ILE A 1 381 ? -4.152 11.907 14.078 1.00 93.19 381 ILE A CA 1
ATOM 3017 C C . ILE A 1 381 ? -5.649 12.206 13.918 1.00 93.19 381 ILE A C 1
ATOM 3019 O O . ILE A 1 381 ? -6.322 11.519 13.140 1.00 93.19 381 ILE A O 1
ATOM 3023 N N . PRO A 1 382 ? -6.188 13.213 14.629 1.00 95.44 382 PRO A N 1
ATOM 3024 C CA . PRO A 1 382 ? -7.608 13.559 14.566 1.00 95.44 382 PRO A CA 1
ATOM 3025 C C . PRO A 1 382 ? -8.109 13.862 13.149 1.00 95.44 382 PRO A C 1
ATOM 3027 O O . PRO A 1 382 ? -9.184 13.405 12.763 1.00 95.44 382 PRO A O 1
ATOM 3030 N N . GLU A 1 383 ? -7.324 14.595 12.359 1.00 95.81 383 GLU A N 1
ATOM 3031 C CA . GLU A 1 383 ? -7.659 15.005 10.992 1.00 95.81 383 GLU A CA 1
ATOM 3032 C C . GLU A 1 383 ? -7.880 13.787 10.095 1.00 95.81 383 GLU A C 1
ATOM 3034 O O . GLU A 1 383 ? -8.792 13.767 9.271 1.00 95.81 383 GLU A O 1
ATOM 3039 N N . LEU A 1 384 ? -7.089 12.729 10.299 1.00 95.50 384 LEU A N 1
ATOM 3040 C CA . LEU A 1 384 ? -7.230 11.506 9.526 1.00 95.50 384 LEU A CA 1
ATOM 3041 C C . LEU A 1 384 ? -8.554 10.814 9.843 1.00 95.50 384 LEU A C 1
ATOM 3043 O O . LEU A 1 384 ? -9.237 10.344 8.940 1.00 95.50 384 LEU A O 1
ATOM 3047 N N . PHE A 1 385 ? -8.947 10.763 11.113 1.00 96.81 385 PHE A N 1
ATOM 3048 C CA . PHE A 1 385 ? -10.223 10.166 11.504 1.00 96.81 385 PHE A CA 1
ATOM 3049 C C . PHE A 1 385 ? -11.419 11.015 11.105 1.00 96.81 385 PHE A C 1
ATOM 3051 O O . PHE A 1 385 ? -12.453 10.447 10.756 1.00 96.81 385 PHE A O 1
ATOM 3058 N N . ALA A 1 386 ? -11.281 12.340 11.053 1.00 97.69 386 ALA A N 1
ATOM 3059 C CA . ALA A 1 386 ? -12.281 13.203 10.435 1.00 97.69 386 ALA A CA 1
ATOM 3060 C C . ALA A 1 386 ? -12.444 12.873 8.939 1.00 97.69 386 ALA A C 1
ATOM 3062 O O . ALA A 1 386 ? -13.564 12.615 8.485 1.00 97.69 386 ALA A O 1
ATOM 3063 N N . TYR A 1 387 ? -11.334 12.754 8.204 1.00 97.88 387 TYR A N 1
ATOM 3064 C CA . TYR A 1 387 ? -11.337 12.359 6.796 1.00 97.88 387 TYR A CA 1
ATOM 3065 C C . TYR A 1 387 ? -11.944 10.968 6.580 1.00 97.88 387 TYR A C 1
ATOM 3067 O O . TYR A 1 387 ? -12.867 10.829 5.778 1.00 97.88 387 TYR A O 1
ATOM 3075 N N . LEU A 1 388 ? -11.495 9.945 7.315 1.00 98.12 388 LEU A N 1
ATOM 3076 C CA . LEU A 1 388 ? -12.021 8.577 7.217 1.00 98.12 388 LEU A CA 1
ATOM 3077 C C . LEU A 1 388 ? -13.477 8.477 7.670 1.00 98.12 388 LEU A C 1
ATOM 3079 O O . LEU A 1 388 ? -14.211 7.628 7.170 1.00 98.12 388 LEU A O 1
ATOM 3083 N N . SER A 1 389 ? -13.911 9.347 8.583 1.00 98.06 389 SER A N 1
ATOM 3084 C CA . SER A 1 389 ? -15.322 9.470 8.918 1.00 98.06 389 SER A CA 1
ATOM 3085 C C . SER A 1 389 ? -16.095 10.075 7.754 1.00 98.06 389 SER A C 1
ATOM 3087 O O . SER A 1 389 ? -17.226 9.684 7.540 1.00 98.06 389 SER A O 1
ATOM 3089 N N . SER A 1 390 ? -15.545 10.990 6.956 1.00 98.00 390 SER A N 1
ATOM 3090 C CA . SER A 1 390 ? -16.304 11.707 5.915 1.00 98.00 390 SER A CA 1
ATOM 3091 C C . SER A 1 390 ? -16.855 10.838 4.767 1.00 98.00 390 SER A C 1
ATOM 3093 O O . SER A 1 390 ? -17.690 11.323 4.003 1.00 98.00 390 SER A O 1
ATOM 3095 N N . TYR A 1 391 ? -16.446 9.570 4.639 1.00 98.50 391 TYR A N 1
ATOM 3096 C CA . TYR A 1 391 ? -16.910 8.653 3.591 1.00 98.50 391 TYR A CA 1
ATOM 3097 C C . TYR A 1 391 ? -17.021 7.199 4.077 1.00 98.50 391 TYR A C 1
ATOM 3099 O O . TYR A 1 391 ? -16.618 6.871 5.188 1.00 98.50 391 TYR A O 1
ATOM 3107 N N . SER A 1 392 ? -17.578 6.332 3.227 1.00 98.38 392 SER A N 1
ATOM 3108 C CA . SER A 1 392 ? -17.605 4.870 3.372 1.00 98.38 392 SER A CA 1
ATOM 3109 C C . SER A 1 392 ? -16.890 4.216 2.188 1.00 98.38 392 SER A C 1
ATOM 3111 O O . SER A 1 392 ? -16.844 4.803 1.107 1.00 98.38 392 SER A O 1
ATOM 3113 N N . GLY A 1 393 ? -16.401 2.988 2.348 1.00 98.06 393 GLY A N 1
ATOM 3114 C CA . GLY A 1 393 ? -15.727 2.242 1.274 1.00 98.06 393 GLY A CA 1
ATOM 3115 C C . GLY A 1 393 ? -14.280 1.867 1.585 1.00 98.06 393 GLY A C 1
ATOM 3116 O O . GLY A 1 393 ? -13.600 1.328 0.714 1.00 98.06 393 GLY A O 1
ATOM 3117 N N . LEU A 1 394 ? -13.810 2.123 2.810 1.00 98.56 394 LEU A N 1
ATOM 3118 C CA . LEU A 1 394 ? -12.500 1.670 3.254 1.00 98.56 394 LEU A CA 1
ATOM 3119 C C . LEU A 1 394 ? -12.503 0.143 3.395 1.00 98.56 394 LEU A C 1
ATOM 3121 O O . LEU A 1 394 ? -13.291 -0.421 4.150 1.00 98.56 394 LEU A O 1
ATOM 3125 N N . GLN A 1 395 ? -11.614 -0.518 2.664 1.00 98.56 395 GLN A N 1
ATOM 3126 C CA . GLN A 1 395 ? -11.441 -1.970 2.634 1.00 98.56 395 GLN A CA 1
ATOM 3127 C C . GLN A 1 395 ? -10.241 -2.421 3.468 1.00 98.56 395 GLN A C 1
ATOM 3129 O O . GLN A 1 395 ? -10.295 -3.475 4.102 1.00 98.56 395 GLN A O 1
ATOM 3134 N N . HIS A 1 396 ? -9.171 -1.627 3.505 1.00 98.31 396 HIS A N 1
ATOM 3135 C CA . HIS A 1 396 ? -7.949 -1.967 4.229 1.00 98.31 396 HIS A CA 1
ATOM 3136 C C . HIS A 1 396 ? -7.556 -0.838 5.176 1.00 98.31 396 HIS A C 1
ATOM 3138 O O . HIS A 1 396 ? -7.298 0.281 4.741 1.00 98.31 396 HIS A O 1
ATOM 3144 N N . PHE A 1 397 ? -7.482 -1.134 6.467 1.00 97.81 397 PHE A N 1
ATOM 3145 C CA . PHE A 1 397 ? -6.982 -0.200 7.468 1.00 97.81 397 PHE A CA 1
ATOM 3146 C C . PHE A 1 397 ? -5.826 -0.837 8.229 1.00 97.81 397 PHE A C 1
ATOM 3148 O O . PHE A 1 397 ? -5.973 -1.931 8.780 1.00 97.81 397 PHE A O 1
ATOM 3155 N N . ALA A 1 398 ? -4.691 -0.144 8.274 1.00 96.38 398 ALA A N 1
ATOM 3156 C CA . ALA A 1 398 ? -3.543 -0.538 9.071 1.00 96.38 398 ALA A CA 1
ATOM 3157 C C . ALA A 1 398 ? -2.955 0.652 9.839 1.00 96.38 398 ALA A C 1
ATOM 3159 O O . ALA A 1 398 ? -2.661 1.696 9.259 1.00 96.38 398 ALA A O 1
ATOM 3160 N N . ILE A 1 399 ? -2.733 0.465 11.136 1.00 94.12 399 ILE A N 1
ATOM 3161 C CA . ILE A 1 399 ? -2.018 1.399 12.001 1.00 94.12 399 ILE A CA 1
ATOM 3162 C C . ILE A 1 399 ? -0.920 0.655 12.762 1.00 94.12 399 ILE A C 1
ATOM 3164 O O . ILE A 1 399 ? -1.214 -0.302 13.470 1.00 94.12 399 ILE A O 1
ATOM 3168 N N . THR A 1 400 ? 0.351 1.034 12.595 1.00 90.00 400 THR A N 1
ATOM 3169 C CA . THR A 1 400 ? 1.479 0.269 13.181 1.00 90.00 400 THR A CA 1
ATOM 3170 C C . THR A 1 400 ? 1.894 0.736 14.573 1.00 90.00 400 THR A C 1
ATOM 3172 O O . THR A 1 400 ? 2.467 -0.039 15.329 1.00 90.00 400 THR A O 1
ATOM 3175 N N . SER A 1 401 ? 1.626 1.993 14.924 1.00 86.25 401 SER A N 1
ATOM 3176 C CA . SER A 1 401 ? 1.906 2.572 16.239 1.00 86.25 401 SER A CA 1
ATOM 3177 C C . SER A 1 401 ? 0.715 3.426 16.676 1.00 86.25 401 SER A C 1
ATOM 3179 O O . SER A 1 401 ? 0.777 4.663 16.602 1.00 86.25 401 SER A O 1
ATOM 3181 N N . PRO A 1 402 ? -0.381 2.782 17.112 1.00 79.75 402 PRO A N 1
ATOM 3182 C CA . PRO A 1 402 ? -1.582 3.486 17.516 1.00 79.75 402 PRO A CA 1
ATOM 3183 C C . PRO A 1 402 ? -1.294 4.601 18.523 1.00 79.75 402 PRO A C 1
ATOM 3185 O O . PRO A 1 402 ? -0.386 4.503 19.348 1.00 79.75 402 PRO A O 1
ATOM 3188 N N . ALA A 1 403 ? -2.016 5.712 18.370 1.00 81.12 403 ALA A N 1
ATOM 3189 C CA . ALA A 1 403 ? -1.826 6.897 19.198 1.00 81.12 403 ALA A CA 1
ATOM 3190 C C . ALA A 1 403 ? -2.429 6.692 20.599 1.00 81.12 403 ALA A C 1
ATOM 3192 O O . ALA A 1 403 ? -2.713 5.577 21.020 1.00 81.12 403 ALA A O 1
ATOM 3193 N N . THR A 1 404 ? -2.640 7.783 21.328 1.00 87.31 404 THR A N 1
ATOM 3194 C CA . THR A 1 404 ? -3.255 7.755 22.656 1.00 87.31 404 THR A CA 1
ATOM 3195 C C . THR A 1 404 ? -4.650 7.120 22.636 1.00 87.31 404 THR A C 1
ATOM 3197 O O . THR A 1 404 ? -5.369 7.195 21.637 1.00 87.31 404 THR A O 1
ATOM 3200 N N . ASP A 1 405 ? -5.051 6.543 23.767 1.00 90.81 405 ASP A N 1
ATOM 3201 C CA . ASP A 1 405 ? -6.357 5.900 23.955 1.00 90.81 405 ASP A CA 1
ATOM 3202 C C . ASP A 1 405 ? -7.568 6.744 23.507 1.00 90.81 405 ASP A C 1
ATOM 3204 O O . ASP A 1 405 ? -8.427 6.199 22.823 1.00 90.81 405 ASP A O 1
ATOM 3208 N N . PRO A 1 406 ? -7.637 8.077 23.725 1.00 94.62 406 PRO A N 1
ATOM 3209 C CA . PRO A 1 406 ? -8.776 8.874 23.258 1.00 94.62 406 PRO A CA 1
ATOM 3210 C C . PRO A 1 406 ? -9.002 8.840 21.740 1.00 94.62 406 PRO A C 1
ATOM 3212 O O . PRO A 1 406 ? -10.109 9.093 21.271 1.00 94.62 406 PRO A O 1
ATOM 3215 N N . LEU A 1 407 ? -7.963 8.566 20.947 1.00 95.50 407 LEU A N 1
ATOM 3216 C CA . LEU A 1 407 ? -8.106 8.413 19.501 1.00 95.50 407 LEU A CA 1
ATOM 3217 C C . LEU A 1 407 ? -8.644 7.030 19.117 1.00 95.50 407 LEU A C 1
ATOM 3219 O O . LEU A 1 407 ? -9.281 6.916 18.069 1.00 95.50 407 LEU A O 1
ATOM 3223 N N . ALA A 1 408 ? -8.447 6.012 19.960 1.00 96.31 408 ALA A N 1
ATOM 3224 C CA . ALA A 1 408 ? -9.092 4.715 19.791 1.00 96.31 408 ALA A CA 1
ATOM 3225 C C . ALA A 1 408 ? -10.614 4.874 19.865 1.00 96.31 408 ALA A C 1
ATOM 3227 O O . ALA A 1 408 ? -11.320 4.377 18.994 1.00 96.31 408 ALA A O 1
ATOM 3228 N N . ASP A 1 409 ? -11.107 5.649 20.832 1.00 95.94 409 ASP A N 1
ATOM 3229 C CA . ASP A 1 409 ? -12.530 5.945 21.027 1.00 95.94 409 ASP A CA 1
ATOM 3230 C C . ASP A 1 409 ? -13.149 6.516 19.753 1.00 95.94 409 ASP A C 1
ATOM 3232 O O . ASP A 1 409 ? -14.119 5.991 19.215 1.00 95.94 409 ASP A O 1
ATOM 3236 N N . VAL A 1 410 ? -12.526 7.561 19.204 1.00 97.06 410 VAL A N 1
ATOM 3237 C CA . VAL A 1 410 ? -12.979 8.192 17.959 1.00 97.06 410 VAL A CA 1
ATOM 3238 C C . VAL A 1 410 ? -12.979 7.183 16.810 1.00 97.06 410 VAL A C 1
ATOM 3240 O O . VAL A 1 410 ? -13.921 7.144 16.013 1.00 97.06 410 VAL A O 1
ATOM 3243 N N . PHE A 1 411 ? -11.941 6.350 16.719 1.00 97.62 411 PHE A N 1
ATOM 3244 C CA . PHE A 1 411 ? -11.846 5.338 15.679 1.00 97.62 411 PHE A CA 1
ATOM 3245 C C . PHE A 1 411 ? -12.956 4.283 15.795 1.00 97.62 411 PHE A C 1
ATOM 3247 O O . PHE A 1 411 ? -13.694 4.080 14.830 1.00 97.62 411 PHE A O 1
ATOM 3254 N N . PHE A 1 412 ? -13.117 3.642 16.952 1.00 97.94 412 PHE A N 1
ATOM 3255 C CA . PHE A 1 412 ? -14.092 2.568 17.146 1.00 97.94 412 PHE A CA 1
ATOM 3256 C C . PHE A 1 412 ? -15.538 3.072 17.179 1.00 97.94 412 PHE A C 1
ATOM 3258 O O . PHE A 1 412 ? -16.416 2.390 16.654 1.00 97.94 412 PHE A O 1
ATOM 3265 N N . ASP A 1 413 ? -15.794 4.269 17.708 1.00 97.75 413 ASP A N 1
ATOM 3266 C CA . ASP A 1 413 ? -17.158 4.786 17.859 1.00 97.75 413 ASP A CA 1
ATOM 3267 C C . ASP A 1 413 ? -17.655 5.513 16.601 1.00 97.75 413 ASP A C 1
ATOM 3269 O O . ASP A 1 413 ? -18.850 5.490 16.302 1.00 97.75 413 ASP A O 1
ATOM 3273 N N . SER A 1 414 ? -16.762 6.172 15.847 1.00 97.75 414 SER A N 1
ATOM 3274 C CA . SER A 1 414 ? -17.155 7.040 14.721 1.00 97.75 414 SER A CA 1
ATOM 3275 C C . SER A 1 414 ? -16.670 6.558 13.356 1.00 97.75 414 SER A C 1
ATOM 3277 O O . SER A 1 414 ? -17.435 6.609 12.389 1.00 97.75 414 SER A O 1
ATOM 3279 N N . VAL A 1 415 ? -15.420 6.094 13.253 1.00 98.25 415 VAL A N 1
ATOM 3280 C CA . VAL A 1 415 ? -14.822 5.708 11.963 1.00 98.25 415 VAL A CA 1
ATOM 3281 C C . VAL A 1 415 ? -15.254 4.298 11.575 1.00 98.25 415 VAL A C 1
ATOM 3283 O O . VAL A 1 415 ? -15.849 4.096 10.518 1.00 98.25 415 VAL A O 1
ATOM 3286 N N . LEU A 1 416 ? -14.981 3.316 12.433 1.00 98.31 416 LEU A N 1
ATOM 3287 C CA . LEU A 1 416 ? -15.149 1.899 12.130 1.00 98.31 416 LEU A CA 1
ATOM 3288 C C . LEU A 1 416 ? -16.594 1.521 11.733 1.00 98.31 416 LEU A C 1
ATOM 3290 O O . LEU A 1 416 ? -16.754 0.835 10.719 1.00 98.31 416 LEU A O 1
ATOM 3294 N N . PRO A 1 417 ? -17.659 2.023 12.399 1.00 98.44 417 PRO A N 1
ATOM 3295 C CA . PRO A 1 417 ? -19.037 1.708 12.019 1.00 98.44 417 PRO A CA 1
ATOM 3296 C C . PRO A 1 417 ? -19.421 2.183 10.611 1.00 98.44 417 PRO A C 1
ATOM 3298 O O . PRO A 1 417 ? -20.295 1.580 9.985 1.00 98.44 417 PRO A O 1
ATOM 3301 N N . ARG A 1 418 ? -18.777 3.236 10.080 1.00 98.44 418 ARG A N 1
ATOM 3302 C CA . ARG A 1 418 ? -19.028 3.723 8.707 1.00 98.44 418 ARG A CA 1
ATOM 3303 C C . ARG A 1 418 ? -18.501 2.781 7.631 1.00 98.44 418 ARG A C 1
ATOM 3305 O O . ARG A 1 418 ? -18.980 2.831 6.500 1.00 98.44 418 ARG A O 1
ATOM 3312 N N . HIS A 1 419 ? -17.556 1.915 7.986 1.00 98.38 419 HIS A N 1
ATOM 3313 C CA . HIS A 1 419 ? -16.909 0.977 7.069 1.00 98.38 419 HIS A CA 1
ATOM 3314 C C . HIS A 1 419 ? -17.329 -0.477 7.312 1.00 98.38 419 HIS A C 1
ATOM 3316 O O . HIS A 1 419 ? -16.741 -1.394 6.744 1.00 98.38 419 HIS A O 1
ATOM 3322 N N . LYS A 1 420 ? -18.373 -0.708 8.118 1.00 98.31 420 LYS A N 1
ATOM 3323 C CA . LYS A 1 420 ? -18.818 -2.053 8.524 1.00 98.31 420 LYS A CA 1
ATOM 3324 C C . LYS A 1 420 ? -19.147 -3.002 7.367 1.00 98.31 420 LYS A C 1
ATOM 3326 O O . LYS A 1 420 ? -18.939 -4.206 7.487 1.00 98.31 420 LYS A O 1
ATOM 3331 N N . ASP A 1 421 ? -19.627 -2.454 6.252 1.00 98.38 421 ASP A N 1
ATOM 3332 C CA . ASP A 1 421 ? -20.072 -3.222 5.086 1.00 98.38 421 ASP A CA 1
ATOM 3333 C C . ASP A 1 421 ? -18.978 -3.334 4.008 1.00 98.38 421 ASP A C 1
ATOM 3335 O O . ASP A 1 421 ? -19.188 -3.974 2.983 1.00 98.38 421 ASP A O 1
ATOM 3339 N N . CYS A 1 422 ? -17.804 -2.721 4.192 1.00 98.38 422 CYS A N 1
ATOM 3340 C CA . CYS A 1 422 ? -16.737 -2.719 3.182 1.00 98.38 422 CYS A CA 1
ATOM 3341 C C . CYS A 1 422 ? -15.359 -3.128 3.710 1.00 98.38 422 CYS A C 1
ATOM 3343 O O . CYS A 1 422 ? -14.519 -3.529 2.907 1.00 98.38 422 CYS A O 1
ATOM 3345 N N . LEU A 1 423 ? -15.116 -3.055 5.022 1.00 98.62 423 LEU A N 1
ATOM 3346 C CA . LEU A 1 423 ? -13.808 -3.350 5.594 1.00 98.62 423 LEU A CA 1
ATOM 3347 C C . LEU A 1 423 ? -13.485 -4.847 5.496 1.00 98.62 423 LEU A C 1
ATOM 3349 O O . LEU A 1 423 ? -14.181 -5.685 6.063 1.00 98.62 423 LEU A O 1
ATOM 3353 N N . LEU A 1 424 ? -12.398 -5.165 4.793 1.00 98.50 424 LEU A N 1
ATOM 3354 C CA . LEU A 1 424 ? -11.886 -6.520 4.579 1.00 98.50 424 LEU A CA 1
ATOM 3355 C C . LEU A 1 424 ? -10.723 -6.845 5.518 1.00 98.50 424 LEU A C 1
ATOM 3357 O O . LEU A 1 424 ? -10.540 -7.995 5.920 1.00 98.50 424 LEU A O 1
ATOM 3361 N N . THR A 1 425 ? -9.891 -5.852 5.835 1.00 98.50 425 THR A N 1
ATOM 3362 C CA . THR A 1 425 ? -8.695 -6.015 6.670 1.00 98.50 425 THR A CA 1
ATOM 3363 C C . THR A 1 425 ? -8.606 -4.904 7.705 1.00 98.50 425 THR A C 1
ATOM 3365 O O . THR A 1 425 ? -8.602 -3.726 7.346 1.00 98.50 425 THR A O 1
ATOM 3368 N N . LEU A 1 426 ? -8.476 -5.299 8.970 1.00 98.12 426 LEU A N 1
ATOM 3369 C CA . LEU A 1 426 ? -8.254 -4.414 10.108 1.00 98.12 426 LEU A CA 1
ATOM 3370 C C . LEU A 1 426 ? -6.958 -4.816 10.819 1.00 98.12 426 LEU A C 1
ATOM 3372 O O . LEU A 1 426 ? -6.869 -5.919 11.353 1.00 98.12 426 LEU A O 1
ATOM 3376 N N . SER A 1 427 ? -5.960 -3.933 10.829 1.00 97.31 427 SER A N 1
ATOM 3377 C CA . SER A 1 427 ? -4.691 -4.146 11.529 1.00 97.31 427 SER A CA 1
ATOM 3378 C C . SER A 1 427 ? -4.388 -2.981 12.467 1.00 97.31 427 SER A C 1
ATOM 3380 O O . SER A 1 427 ? -4.029 -1.902 12.009 1.00 97.31 427 SER A O 1
ATOM 3382 N N . CYS A 1 428 ? -4.475 -3.216 13.771 1.00 96.25 428 CYS A N 1
ATOM 3383 C CA . CYS A 1 428 ? -4.140 -2.260 14.825 1.00 96.25 428 CYS A CA 1
ATOM 3384 C C . CYS A 1 428 ? -3.272 -2.932 15.908 1.00 96.25 428 CYS A C 1
ATOM 3386 O O . CYS A 1 428 ? -3.731 -3.084 17.042 1.00 96.25 428 CYS A O 1
ATOM 3388 N N . PRO A 1 429 ? -2.051 -3.405 15.593 1.00 93.50 429 PRO A N 1
ATOM 3389 C CA . PRO A 1 429 ? -1.136 -3.893 16.619 1.00 93.50 429 PRO A CA 1
ATOM 3390 C C . PRO A 1 429 ? -0.820 -2.775 17.620 1.00 93.50 429 PRO A C 1
ATOM 3392 O O . PRO A 1 429 ? -0.361 -1.700 17.239 1.00 93.50 429 PRO A O 1
ATOM 3395 N N . ALA A 1 430 ? -1.067 -3.030 18.903 1.00 92.06 430 ALA A N 1
ATOM 3396 C CA . ALA A 1 430 ? -0.724 -2.125 19.992 1.00 92.06 430 ALA A CA 1
ATOM 3397 C C . ALA A 1 430 ? 0.536 -2.631 20.709 1.00 92.06 430 ALA A C 1
ATOM 3399 O O . ALA A 1 430 ? 0.628 -3.808 21.051 1.00 92.06 430 ALA A O 1
ATOM 3400 N N . TYR A 1 431 ? 1.511 -1.748 20.944 1.00 89.12 431 TYR A N 1
ATOM 3401 C CA . TYR A 1 431 ? 2.732 -2.097 21.691 1.00 89.12 431 TYR A CA 1
ATOM 3402 C C . TYR A 1 431 ? 2.481 -2.303 23.186 1.00 89.12 431 TYR A C 1
ATOM 3404 O O . TYR A 1 431 ? 3.240 -3.000 23.855 1.00 89.12 431 TYR A O 1
ATOM 3412 N N . TYR A 1 432 ? 1.428 -1.676 23.697 1.00 90.75 432 TYR A N 1
ATOM 3413 C CA . TYR A 1 432 ? 1.024 -1.719 25.091 1.00 90.75 432 TYR A CA 1
ATOM 3414 C C . TYR A 1 432 ? -0.468 -2.012 25.158 1.00 90.75 432 TYR A C 1
ATOM 3416 O O . TYR A 1 432 ? -1.208 -1.716 24.217 1.00 90.75 432 TYR A O 1
ATOM 3424 N N . GLU A 1 433 ? -0.901 -2.584 26.275 1.00 92.38 433 GLU A N 1
ATOM 3425 C CA . GLU A 1 433 ? -2.323 -2.728 26.564 1.00 92.38 433 GLU A CA 1
ATOM 3426 C C . GLU A 1 433 ? -2.989 -1.354 26.639 1.00 92.38 433 GLU A C 1
ATOM 3428 O O . GLU A 1 433 ? -2.421 -0.406 27.184 1.00 92.38 433 GLU A O 1
ATOM 3433 N N . GLY A 1 434 ? -4.184 -1.250 26.067 1.00 93.56 434 GLY A N 1
ATOM 3434 C CA . GLY A 1 434 ? -4.933 -0.004 25.991 1.00 93.56 434 GLY A CA 1
ATOM 3435 C C . GLY A 1 434 ? -6.170 -0.153 25.117 1.00 93.56 434 GLY A C 1
ATOM 3436 O O . GLY A 1 434 ? -6.554 -1.259 24.732 1.00 93.56 434 GLY A O 1
ATOM 3437 N N . GLU A 1 435 ? -6.767 0.974 24.751 1.00 95.44 435 GLU A N 1
ATOM 3438 C CA . GLU A 1 435 ? -8.067 1.018 24.064 1.00 95.44 435 GLU A CA 1
ATOM 3439 C C . GLU A 1 435 ? -7.994 0.577 22.593 1.00 95.44 435 GLU A C 1
ATOM 3441 O O . GLU A 1 435 ? -9.010 0.346 21.936 1.00 95.44 435 GLU A O 1
ATOM 3446 N N . TRP A 1 436 ? -6.776 0.419 22.073 1.00 96.00 436 TRP A N 1
ATOM 3447 C CA . TRP A 1 436 ? -6.495 -0.148 20.755 1.00 96.00 436 TRP A CA 1
ATOM 3448 C C . TRP A 1 436 ? -6.508 -1.679 20.725 1.00 96.00 436 TRP A C 1
ATOM 3450 O O . TRP A 1 436 ? -6.638 -2.257 19.643 1.00 96.00 436 TRP A O 1
ATOM 3460 N N . CYS A 1 437 ? -6.386 -2.338 21.880 1.00 96.31 437 CYS A N 1
ATOM 3461 C CA . CYS A 1 437 ? -6.510 -3.788 21.979 1.00 96.31 437 CYS A CA 1
ATOM 3462 C C . CYS A 1 437 ? -7.966 -4.220 21.778 1.00 96.31 437 CYS A C 1
ATOM 3464 O O . CYS A 1 437 ? -8.904 -3.504 22.122 1.00 96.31 437 CYS A O 1
ATOM 3466 N N . LEU A 1 438 ? -8.166 -5.413 21.226 1.00 96.25 438 LEU A N 1
ATOM 3467 C CA . LEU A 1 438 ? -9.471 -6.049 21.161 1.00 96.25 438 LEU A CA 1
ATOM 3468 C C . LEU A 1 438 ? -9.899 -6.448 22.579 1.00 96.25 438 LEU A C 1
ATOM 3470 O O . LEU A 1 438 ? -9.182 -7.191 23.245 1.00 96.25 438 LEU A O 1
ATOM 3474 N N . GLY A 1 439 ? -11.070 -5.975 23.000 1.00 94.38 439 GLY A N 1
ATOM 3475 C CA . GLY A 1 439 ? -11.645 -6.260 24.315 1.00 94.38 439 GLY A CA 1
ATOM 3476 C C . GLY A 1 439 ? -13.139 -5.923 24.373 1.00 94.38 439 GLY A C 1
ATOM 3477 O O . GLY A 1 439 ? -13.713 -5.504 23.361 1.00 94.38 439 GLY A O 1
ATOM 3478 N N . PRO A 1 440 ? -13.804 -6.066 25.537 1.00 93.94 440 PRO A N 1
ATOM 3479 C CA . PRO A 1 440 ? -15.254 -5.899 25.681 1.00 93.94 440 PRO A CA 1
ATOM 3480 C C . PRO A 1 440 ? -15.794 -4.590 25.101 1.00 93.94 440 PRO A C 1
ATOM 3482 O O . PRO A 1 440 ? -16.915 -4.544 24.596 1.00 93.94 440 PRO A O 1
ATOM 3485 N N . ARG A 1 441 ? -14.976 -3.535 25.138 1.00 93.56 441 ARG A N 1
ATOM 3486 C CA . ARG A 1 441 ? -15.321 -2.206 24.648 1.00 93.56 441 ARG A CA 1
ATOM 3487 C C . ARG A 1 441 ? -15.576 -2.155 23.140 1.00 93.56 441 ARG A C 1
ATOM 3489 O O . ARG A 1 441 ? -16.595 -1.624 22.713 1.00 93.56 441 ARG A O 1
ATOM 3496 N N . ASN A 1 442 ? -14.649 -2.662 22.332 1.00 96.06 442 ASN A N 1
ATOM 3497 C CA . ASN A 1 442 ? -14.698 -2.538 20.871 1.00 96.06 442 ASN A CA 1
ATOM 3498 C C . ASN A 1 442 ? -15.155 -3.830 20.176 1.00 96.06 442 ASN A C 1
ATOM 3500 O O . ASN A 1 442 ? -15.542 -3.786 19.006 1.00 96.06 442 ASN A O 1
ATOM 3504 N N . LEU A 1 443 ? -15.208 -4.958 20.894 1.00 96.00 443 LEU A N 1
ATOM 3505 C CA . LEU A 1 443 ? -15.637 -6.257 20.372 1.00 96.00 443 LEU A CA 1
ATOM 3506 C C . LEU A 1 443 ? -17.026 -6.201 19.723 1.00 96.00 443 LEU A C 1
ATOM 3508 O O . LEU A 1 443 ? -17.250 -6.801 18.669 1.00 96.00 443 LEU A O 1
ATOM 3512 N N . GLN A 1 444 ? -17.962 -5.449 20.309 1.00 96.94 444 GLN A N 1
ATOM 3513 C CA . GLN A 1 444 ? -19.299 -5.299 19.734 1.00 96.94 444 GLN A CA 1
ATOM 3514 C C . GLN A 1 444 ? -19.268 -4.599 18.367 1.00 96.94 444 GLN A C 1
ATOM 3516 O O . GLN A 1 444 ? -20.032 -4.976 17.484 1.00 96.94 444 GLN A O 1
ATOM 3521 N N . VAL A 1 445 ? -18.406 -3.601 18.168 1.00 97.94 445 VAL A N 1
ATOM 3522 C CA . VAL A 1 445 ? -18.291 -2.906 16.875 1.00 97.94 445 VAL A CA 1
ATOM 3523 C C . VAL A 1 445 ? -17.541 -3.774 15.869 1.00 97.94 445 VAL A C 1
ATOM 3525 O O . VAL A 1 445 ? -17.982 -3.922 14.733 1.00 97.94 445 VAL A O 1
ATOM 3528 N N . VAL A 1 446 ? -16.442 -4.403 16.290 1.00 98.06 446 VAL A N 1
ATOM 3529 C CA . VAL A 1 446 ? -15.637 -5.285 15.432 1.00 98.06 446 VAL A CA 1
ATOM 3530 C C . VAL A 1 446 ? -16.457 -6.486 14.941 1.00 98.06 446 VAL A C 1
ATOM 3532 O O . VAL A 1 446 ? -16.369 -6.854 13.773 1.00 98.06 446 VAL A O 1
ATOM 3535 N N . SER A 1 447 ? -17.321 -7.058 15.784 1.00 97.69 447 SER A N 1
ATOM 3536 C CA . SER A 1 447 ? -18.212 -8.165 15.396 1.00 97.69 447 SER A CA 1
ATOM 3537 C C . SER A 1 447 ? -19.318 -7.774 14.405 1.00 97.69 447 SER A C 1
ATOM 3539 O O . SER A 1 447 ? -19.938 -8.655 13.812 1.00 97.69 447 SER A O 1
ATOM 3541 N N . GLN A 1 448 ? -19.559 -6.477 14.181 1.00 98.12 448 GLN A N 1
ATOM 3542 C CA . GLN A 1 448 ? -20.517 -5.989 13.179 1.00 98.12 448 GLN A CA 1
ATOM 3543 C C . GLN A 1 448 ? -19.907 -5.834 11.778 1.00 98.12 448 GLN A C 1
ATOM 3545 O O . GLN A 1 448 ? -20.634 -5.508 10.837 1.00 98.12 448 GLN A O 1
ATOM 3550 N N . LEU A 1 449 ? -18.596 -6.045 11.622 1.00 98.38 449 LEU A N 1
ATOM 3551 C CA . LEU A 1 449 ? -17.895 -5.923 10.345 1.00 98.38 449 LEU A CA 1
ATOM 3552 C C . LEU A 1 449 ? -18.210 -7.133 9.448 1.00 98.38 449 LEU A C 1
ATOM 3554 O O . LEU A 1 449 ? -17.590 -8.188 9.564 1.00 98.38 449 LEU A O 1
ATOM 3558 N N . GLN A 1 450 ? -19.183 -6.983 8.545 1.00 97.81 450 GLN A N 1
ATOM 3559 C CA . GLN A 1 450 ? -19.796 -8.097 7.802 1.00 97.81 450 GLN A CA 1
ATOM 3560 C C . GLN A 1 450 ? -18.843 -8.784 6.822 1.00 97.81 450 GLN A C 1
ATOM 3562 O O . GLN A 1 450 ? -18.976 -9.976 6.559 1.00 97.81 450 GLN A O 1
ATOM 3567 N N . ASN A 1 451 ? -17.893 -8.022 6.279 1.00 98.19 451 ASN A N 1
ATOM 3568 C CA . ASN A 1 451 ? -16.969 -8.481 5.245 1.00 98.19 451 ASN A CA 1
ATOM 3569 C C . ASN A 1 451 ? -15.533 -8.651 5.758 1.00 98.19 451 ASN A C 1
ATOM 3571 O O . ASN A 1 451 ? -14.618 -8.835 4.954 1.00 98.19 451 ASN A O 1
ATOM 3575 N N . LEU A 1 452 ? -15.319 -8.603 7.078 1.00 98.44 452 LEU A N 1
ATOM 3576 C CA . LEU A 1 452 ? -13.983 -8.704 7.651 1.00 98.44 452 LEU A CA 1
ATOM 3577 C C . LEU A 1 452 ? -13.399 -10.102 7.417 1.00 98.44 452 LEU A C 1
ATOM 3579 O O . LEU A 1 452 ? -13.934 -11.104 7.881 1.00 98.44 452 LEU A O 1
ATOM 3583 N N . GLN A 1 453 ? -12.269 -10.160 6.714 1.00 98.12 453 GLN A N 1
ATOM 3584 C CA . GLN A 1 453 ? -11.560 -11.405 6.400 1.00 98.12 453 GLN A CA 1
ATOM 3585 C C . GLN A 1 453 ? -10.304 -11.583 7.250 1.00 98.12 453 GLN A C 1
ATOM 3587 O O . GLN A 1 453 ? -9.877 -12.707 7.505 1.00 98.12 453 GLN A O 1
ATOM 3592 N N . ARG A 1 454 ? -9.668 -10.473 7.643 1.00 98.00 454 ARG A N 1
ATOM 3593 C CA . ARG A 1 454 ? -8.404 -10.476 8.384 1.00 98.00 454 ARG A CA 1
ATOM 3594 C C . ARG A 1 454 ? -8.440 -9.444 9.498 1.00 98.00 454 ARG A C 1
ATOM 3596 O O . ARG A 1 454 ? -8.694 -8.267 9.242 1.00 98.00 454 ARG A O 1
ATOM 3603 N N . ILE A 1 455 ? -8.124 -9.896 10.705 1.00 97.69 455 ILE A N 1
ATOM 3604 C CA . ILE A 1 455 ? -7.965 -9.055 11.886 1.00 97.69 455 ILE A CA 1
ATOM 3605 C C . ILE A 1 455 ? -6.575 -9.274 12.476 1.00 97.69 455 ILE A C 1
ATOM 3607 O O . ILE A 1 455 ? -6.133 -10.409 12.643 1.00 97.69 455 ILE A O 1
ATOM 3611 N N . HIS A 1 456 ? -5.881 -8.181 12.765 1.00 97.25 456 HIS A N 1
ATOM 3612 C CA . HIS A 1 456 ? -4.598 -8.184 13.450 1.00 97.25 456 HIS A CA 1
ATOM 3613 C C . HIS A 1 456 ? -4.637 -7.126 14.550 1.00 97.25 456 HIS A C 1
ATOM 3615 O O . HIS A 1 456 ? -4.467 -5.937 14.296 1.00 97.25 456 HIS A O 1
ATOM 3621 N N . MET A 1 457 ? -4.937 -7.555 15.769 1.00 96.25 457 MET A N 1
ATOM 3622 C CA . MET A 1 457 ? -5.054 -6.697 16.946 1.00 96.25 457 MET A CA 1
ATOM 3623 C C . MET A 1 457 ? -4.451 -7.424 18.142 1.00 96.25 457 MET A C 1
ATOM 3625 O O . MET A 1 457 ? -4.481 -8.654 18.201 1.00 96.25 457 MET A O 1
ATOM 3629 N N . CYS A 1 458 ? -3.922 -6.664 19.094 1.00 95.06 458 CYS A N 1
ATOM 3630 C CA . CYS A 1 458 ? -3.532 -7.211 20.389 1.00 95.06 458 CYS A CA 1
ATOM 3631 C C . CYS A 1 458 ? -4.784 -7.466 21.239 1.00 95.06 458 CYS A C 1
ATOM 3633 O O . CYS A 1 458 ? -5.814 -6.835 21.018 1.00 95.06 458 CYS A O 1
ATOM 3635 N N . VAL A 1 459 ? -4.701 -8.377 22.203 1.00 95.19 459 VAL A N 1
ATOM 3636 C CA . VAL A 1 459 ? -5.754 -8.640 23.198 1.00 95.19 459 VAL A CA 1
ATOM 3637 C C . VAL A 1 459 ? -5.198 -8.230 24.558 1.00 95.19 459 VAL A C 1
ATOM 3639 O O . VAL A 1 459 ? -3.992 -8.357 24.775 1.00 95.19 459 VAL A O 1
ATOM 3642 N N . THR A 1 460 ? -6.035 -7.701 25.449 1.00 90.38 460 THR A N 1
ATOM 3643 C CA . THR A 1 460 ? -5.589 -7.374 26.813 1.00 90.38 460 THR A CA 1
ATOM 3644 C C . THR A 1 460 ? -5.339 -8.656 27.616 1.00 90.38 460 THR A C 1
ATOM 3646 O O . THR A 1 460 ? -6.019 -9.662 27.398 1.00 90.38 460 THR A O 1
ATOM 3649 N N . ALA A 1 461 ? -4.375 -8.661 28.542 1.00 90.19 461 ALA A N 1
ATOM 3650 C CA . ALA A 1 461 ? -4.119 -9.830 29.386 1.00 90.19 461 ALA A CA 1
ATOM 3651 C C . ALA A 1 461 ? -5.347 -10.230 30.221 1.00 90.19 461 ALA A C 1
ATOM 3653 O O . ALA A 1 461 ? -5.599 -11.422 30.406 1.00 90.19 461 ALA A O 1
ATOM 3654 N N . ASP A 1 462 ? -6.138 -9.252 30.668 1.00 88.31 462 ASP A N 1
ATOM 3655 C CA . ASP A 1 462 ? -7.352 -9.482 31.459 1.00 88.31 462 ASP A CA 1
ATOM 3656 C C . ASP A 1 462 ? -8.401 -10.308 30.692 1.00 88.31 462 ASP A C 1
ATOM 3658 O O . ASP A 1 462 ? -9.079 -11.161 31.274 1.00 88.31 462 ASP A O 1
ATOM 3662 N N . ASP A 1 463 ? -8.485 -10.135 29.370 1.00 84.62 463 ASP A N 1
ATOM 3663 C CA . ASP A 1 463 ? -9.439 -10.851 28.518 1.00 84.62 463 ASP A CA 1
ATOM 3664 C C . ASP A 1 463 ? -9.018 -12.303 28.221 1.00 84.62 463 ASP A C 1
ATOM 3666 O O . ASP A 1 463 ? -9.854 -13.129 27.855 1.00 84.62 463 ASP A O 1
ATOM 3670 N N . ILE A 1 464 ? -7.744 -12.665 28.417 1.00 84.50 464 ILE A N 1
ATOM 3671 C CA . ILE A 1 464 ? -7.247 -14.034 28.172 1.00 84.50 464 ILE A CA 1
ATOM 3672 C C . ILE A 1 464 ? -7.707 -15.002 29.275 1.00 84.50 464 ILE A C 1
ATOM 3674 O O . ILE A 1 464 ? -7.866 -16.198 29.033 1.00 84.50 464 ILE A O 1
ATOM 3678 N N . HIS A 1 465 ? -7.940 -14.504 30.491 1.00 74.44 465 HIS A N 1
ATOM 3679 C CA . HIS A 1 465 ? -8.229 -15.333 31.665 1.00 74.44 465 HIS A CA 1
ATOM 3680 C C . HIS A 1 465 ? -9.721 -15.597 31.916 1.00 74.44 465 HIS A C 1
ATOM 3682 O O . HIS A 1 465 ? -10.061 -16.275 32.886 1.00 74.44 465 HIS A O 1
ATOM 3688 N N . THR A 1 466 ? -10.612 -15.068 31.074 1.00 60.16 466 THR A N 1
ATOM 3689 C CA . THR A 1 466 ? -12.072 -15.131 31.274 1.00 60.16 466 THR A CA 1
ATOM 3690 C C . THR A 1 466 ? -12.795 -16.170 30.405 1.00 60.16 466 THR A C 1
ATOM 3692 O O . THR A 1 466 ? -14.024 -16.255 30.466 1.00 60.16 466 THR A O 1
ATOM 3695 N N . VAL A 1 467 ? -12.052 -16.992 29.653 1.00 49.75 467 VAL A N 1
ATOM 3696 C CA . VAL A 1 467 ? -12.556 -18.137 28.863 1.00 49.75 467 VAL A CA 1
ATOM 3697 C C . VAL A 1 467 ? -12.332 -19.439 29.620 1.00 49.75 467 VAL A C 1
ATOM 3699 O O . VAL A 1 467 ? -13.278 -20.260 29.657 1.00 49.75 467 VAL A O 1
#

Sequence (467 aa):
MSVEYISEWLMHDLCPLDVSHLKVLSTNAHVQVLRWEKFAPALQTIEALDFVIPWARTGIDLSSLPNLLLVRMSVTSEAGWQTALDALSTIAAPTSIRRLVIYRSFIGRVWCEQLDSQLACLPACTAPTVELEMDTISGALTVGDLNDCFPHMASRNLLRIVDRVDNWFEDATVNGLTLSQISAPDQKCLRAVCKPLRYAIEPLIFGPASIVVDFYEPRLEVTLSFLETLGRGNTGWARCSRTFDIRNLVPDDDAFMTLDSYFAEWKLEVNDQEQMIRIVANFLNTLDGLDDVDLTQDDPAYTDISLYTSLDRLSGLRRFGFVSRPVTSHRAIFSWMARIVAKSPRLEYLSLPSARGWPDIIEILERENIRLTGIAFSHAIPELFAYLSSYSGLQHFAITSPATDPLADVFFDSVLPRHKDCLLTLSCPAYYEGEWCLGPRNLQVVSQLQNLQRIHMCVTADDIHTV

pLDDT: mean 71.85, std 22.66, range [23.86, 98.62]

Foldseek 3Di:
DDLVVVVVVCPPQWPDDDSVQKDFPDDDPFKTKIKRCDDDPLQPQWRIKIWIDTDDPDDDDPVPDAAETEIETEGADPSNVVSVVVVVLPGPDPPRYQDYAYDYDYDDDDDPPVPVVVVVPRDDDDDRDDDDDDDDDDDDCDVVVVCVVPVDDDDPVVVVLSVVVNVVVVVCVVPVDQLCPDDPVNLVVQCPPDPVSVVVCLLRNQQPDEAEQEDDDVCLVVSLVVLLVLLVCPDSNLARHQHYAYHCLDPQQPPPPPPDDPDDRDDDDPVSLVSSLVSNLSNLLSRDRRQYYAAAYAEPVSPDLSSLVSCLPAAQHQEYHDAYDDDPDPPSVLVSVLSRLLRHLNHAYYHDEDPPSVVSNLVSCVVSVRDHLEYEYAEDDPSVLVSLLVAERHAYYYYNEYDDQVSLCSCLVRRLLRHLAHHAEEYQEYPDDHSQADDPVR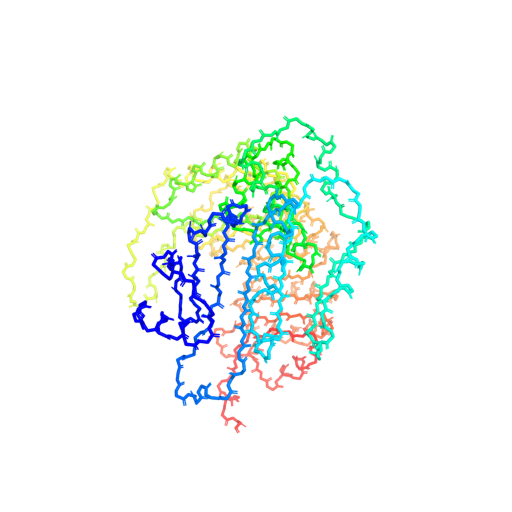VVSVVSNPNHNYYHGHHDPVRVPPD

Radius of gyration: 32.5 Å; chains: 1; bounding box: 51×84×76 Å

Organism: Mycena rosella (NCBI:txid1033263)

Secondary structure (DSSP, 8-state):
--HHHHHHHHHHHS----GGGEEEEEE-SSEEEEEE----GGGTTEEEEEEEEE---S---GGGS----EEEEEE-SHHHHHHHHHHHHTS--GGG-----------S---STTHHHHHTTS---S-------------S--HHHHHHH-TT---HHHHHHHHHHHHHHHHHHHH---GGGS-HHHHHHHHHH-HHHHHHHHHHHHSS-EEEEE--GGGHHHHHHHHHHHHTT-SHHHHH--EEEEE-SS--TTGGGSTT------PPPHHHHHHHHHHHHHHHTT-TT--EEEEEES-GGG--HHHHHHHTT--S-SEEEEEE---TT-HHHHHHHHHHHHT-TT--EEEES-GGGHHHHHHHHHHTT---SEEEESS--HHHHHHHHT-----EEEESS---HHHHHHIIIIIGGGGTTT--EEEE--SSSSTTSBSHHHHHHHTT-TT--EEEE-B-HHHHTT-